Protein AF-0000000070389185 (afdb_homodimer)

Organism: Cryptococcus deneoformans (strain JEC21 / ATCC MYA-565) (NCBI:txid214684)

Radius of gyration: 22.34 Å; Cα contacts (8 Å, |Δi|>4): 1030; chains: 2; bounding box: 53×60×52 Å

InterPro domains:
  IPR029032 AhpD-like [G3DSA:1.20.1290.10] (29-245)
  IPR029032 AhpD-like [SSF69118] (56-239)
  IPR052999 Peroxisomal Targeting Signal 1 Protein [PTHR28180] (16-272)

Foldseek 3Di:
DDCPDPVNVVVVVPDDDDPVRVCVVVPVVVVPAAFEFDDLVLLLVLLVVLCVLDPVFFDLLQSLLLLLLLCLLSLHQVSNLSSCVNSPQDLQSLQSSLLSLQLSCLQRNDPSSCSNNVSNLVSHDPVSNVPHDPDDDQDDDPVCQVVLLVQLLVLLCLQQPPCSVVVLVVLCVVPVCRSVCCRRVRSRRRLRDDPPDDPPDCAQQSSLLSQLLSDLQLDPNVVSNVSSLSRLLSLLVDPPSLVSTGCSNVCSDPSNSVSSNVSSQSSSCNRVVNDNSRDDDDDD/DDCPDPVNVVVVVPDDDDPVRVCVVVPVVVVNAAFEFDDLVLLLVLLVVLCVLDPVFFFLLQSLLLLLLLCLLSLHQVSNLSSCVNSPQDLQSLQSSLLSLQLSCLQRNDPSSCSNNVSNLVSHDPVSNVPHDPDDDQDDDPVCQVVLLVQLLVLLCLQQPPCSVVVLVVLCVVPVCRSVCCRRVRSRRRLRDDPPDDPPDCAQQSSLLSQLLSDLQQDPNVVSNVSSLSRLLSLLVDPPSLVSTGCSNVCSDPSNSVSSNVSSQSSSCNRVVQDRSHDDDRDD

Secondary structure (DSSP, 8-state):
--TTSHHHHHHHHT----HHHHHHHT-GGG--S-PPP--HHHHHHHHHHHHHTS-TT--HHHHHHHHHHHHHHHT-HHHHHHHHHHHT--HHHHHHHHHHHHHTHHHH-HHHHHHHHHHHHHHS-HHHHHHS---------TTTHHHHHHHHHHHHHHHHTTSHHHHHHHHHHH-TTHHHHIIIIIIIIIISPPTTPPSS--HHHHHHHHHHHHHHHH-S-HHHHHHHHHHHHHHTTSTTSGGGSTTHHHHTSHHHHHHHHHHHHHHHHHHHTT--SSSS----/--TTSHHHHHHHHT----HHHHHHHT-GGG--S-PPP--HHHHHHHHHHHHHTS-TT--HHHHHHHHHHHHHHHT-HHHHHHHHHHHT--HHHHHHHHHHHHHTHHHH-HHHHHHHHHHHHHHS-HHHHHHS---------TTTHHHHHHHHHHHHHHHHTTSHHHHHHHHHHH-TTHHHHIIIIIIIIIISPPTTPPSS--HHHHHHHHHHHHHHHH-S-HHHHHHHHHHHHHHTTSTTGGGGSTTHHHHTSHHHHHHHHHHHHHHHHHHHTT--SSS-----

Sequence (568 aa):
MYPSSQAYKVAAASVKLSPSLKSVLNLSSALPSGIPAPSPAITSKLFDTIRSKAPSNLSRHAWLTLGTAALLTVNSPDAICQLWDYAGRSKENAEVMREVGLKCISFNGIPRTINGLGALRAHLPDDVKHALTTQAYRQPDASNIAEITSRSRSLWDAIYTPHHEKLLAKLAASHPDLPVHILNSHYGALLADPPSLPSPRIGRILTSIIAITCLRAQRGVGPQLTSHVFGLKKAGLEEGVPDELEGGEWLCSDEGATWVLESTDKVSEAVTGGKVTFAGPPGQMYPSSQAYKVAAASVKLSPSLKSVLNLSSALPSGIPAPSPAITSKLFDTIRSKAPSNLSRHAWLTLGTAALLTVNSPDAICQLWDYAGRSKENAEVMREVGLKCISFNGIPRTINGLGALRAHLPDDVKHALTTQAYRQPDASNIAEITSRSRSLWDAIYTPHHEKLLAKLAASHPDLPVHILNSHYGALLADPPSLPSPRIGRILTSIIAITCLRAQRGVGPQLTSHVFGLKKAGLEEGVPDELEGGEWLCSDEGATWVLESTDKVSEAVTGGKVTFAGPPGQ

pLDDT: mean 94.32, std 10.7, range [22.82, 98.87]

Structure (mmCIF, N/CA/C/O backbone):
data_AF-0000000070389185-model_v1
#
loop_
_entity.id
_entity.type
_entity.pdbx_description
1 polymer 'Dol-P-Man:Man(5)GlcNAc(2)-PP-Dol alpha-1,3-mannosyltransferase'
#
loop_
_atom_site.group_PDB
_atom_site.id
_atom_site.type_symbol
_atom_site.label_atom_id
_atom_site.label_alt_id
_atom_site.label_comp_id
_atom_site.label_asym_id
_atom_site.label_entity_id
_atom_site.label_seq_id
_atom_site.pdbx_PDB_ins_code
_atom_site.Cartn_x
_atom_site.Cartn_y
_atom_site.Cartn_z
_atom_site.occupancy
_atom_site.B_iso_or_equiv
_atom_site.auth_seq_id
_atom_site.auth_comp_id
_atom_site.auth_asym_id
_atom_site.auth_atom_id
_atom_site.pdbx_PDB_model_num
ATOM 1 N N . MET A 1 1 ? 19.602 -25.115 -0.598 1 83.31 1 MET A N 1
ATOM 2 C CA . MET A 1 1 ? 20.516 -24.367 0.261 1 83.31 1 MET A CA 1
ATOM 3 C C . MET A 1 1 ? 19.749 -23.41 1.167 1 83.31 1 MET A C 1
ATOM 5 O O . MET A 1 1 ? 18.761 -22.807 0.745 1 83.31 1 MET A O 1
ATOM 9 N N . TYR A 1 2 ? 20.215 -23.316 2.392 1 87.07 2 TYR A N 1
ATOM 10 C CA . TYR A 1 2 ? 19.578 -22.431 3.361 1 87.07 2 TYR A CA 1
ATOM 11 C C . TYR A 1 2 ? 20.071 -20.998 3.198 1 87.07 2 TYR A C 1
ATOM 13 O O . TYR A 1 2 ? 21.269 -20.763 3.023 1 87.07 2 TYR A O 1
ATOM 21 N N . PRO A 1 3 ? 19.188 -19.998 3.333 1 90.28 3 PRO A N 1
ATOM 22 C CA . PRO A 1 3 ? 19.558 -18.604 3.075 1 90.28 3 PRO A CA 1
ATOM 23 C C . PRO A 1 3 ? 20.639 -18.095 4.025 1 90.28 3 PRO A C 1
ATOM 25 O O . PRO A 1 3 ? 21.328 -17.119 3.716 1 90.28 3 PRO A O 1
ATOM 28 N N . SER A 1 4 ? 20.836 -18.802 5.113 1 87.97 4 SER A N 1
ATOM 29 C CA . SER A 1 4 ? 21.82 -18.362 6.096 1 87.97 4 SER A CA 1
ATOM 30 C C . SER A 1 4 ? 23.169 -19.035 5.866 1 87.97 4 SER A C 1
ATOM 32 O O . SER A 1 4 ? 24.18 -18.623 6.439 1 87.97 4 SER A O 1
ATOM 34 N N . SER A 1 5 ? 23.221 -19.982 4.977 1 92.49 5 SER A N 1
ATOM 35 C CA . SER A 1 5 ? 24.45 -20.741 4.772 1 92.49 5 SER A CA 1
ATOM 36 C C . SER A 1 5 ? 25.437 -19.97 3.901 1 92.49 5 SER A C 1
ATOM 38 O O . SER A 1 5 ? 25.033 -19.175 3.05 1 92.49 5 SER A O 1
ATOM 40 N N . GLN A 1 6 ? 26.701 -20.156 4.142 1 92.9 6 GLN A N 1
ATOM 41 C CA . GLN A 1 6 ? 27.744 -19.529 3.337 1 92.9 6 GLN A CA 1
ATOM 42 C C . GLN A 1 6 ? 27.625 -19.936 1.871 1 92.9 6 GLN A C 1
ATOM 44 O O . GLN A 1 6 ? 27.867 -19.125 0.975 1 92.9 6 GLN A O 1
ATOM 49 N N . ALA A 1 7 ? 27.257 -21.183 1.654 1 94.32 7 ALA A N 1
ATOM 50 C CA . ALA A 1 7 ? 27.096 -21.677 0.289 1 94.32 7 ALA A CA 1
ATOM 51 C C . ALA A 1 7 ? 26.018 -20.893 -0.455 1 94.32 7 ALA A C 1
ATOM 53 O O . ALA A 1 7 ? 26.191 -20.546 -1.626 1 94.32 7 ALA A O 1
ATOM 54 N N . TYR A 1 8 ? 24.946 -20.642 0.223 1 94.98 8 TYR A N 1
ATOM 55 C CA . TYR A 1 8 ? 23.889 -19.854 -0.4 1 94.98 8 TYR A CA 1
ATOM 56 C C . TYR A 1 8 ? 24.368 -18.439 -0.7 1 94.98 8 TYR A C 1
ATOM 58 O O . TYR A 1 8 ? 24.097 -17.9 -1.775 1 94.98 8 TYR A O 1
ATOM 66 N N . LYS A 1 9 ? 25.024 -17.846 0.272 1 94.44 9 LYS A N 1
ATOM 67 C CA . LYS A 1 9 ? 25.491 -16.472 0.112 1 94.44 9 LYS A CA 1
ATOM 68 C C . LYS A 1 9 ? 26.398 -16.338 -1.107 1 94.44 9 LYS A C 1
ATOM 70 O O . LYS A 1 9 ? 26.28 -15.379 -1.873 1 94.44 9 LYS A O 1
ATOM 75 N N . VAL A 1 10 ? 27.2 -17.241 -1.267 1 95.88 10 VAL A N 1
ATOM 76 C CA . VAL A 1 10 ? 28.123 -17.225 -2.397 1 95.88 10 VAL A CA 1
ATOM 77 C C . VAL A 1 10 ? 27.349 -17.415 -3.7 1 95.88 10 VAL A C 1
ATOM 79 O O . VAL A 1 10 ? 27.574 -16.692 -4.674 1 95.88 10 VAL A O 1
ATOM 82 N N . ALA A 1 11 ? 26.474 -18.366 -3.717 1 96.5 11 ALA A N 1
ATOM 83 C CA . ALA A 1 11 ? 25.686 -18.633 -4.917 1 96.5 11 ALA A CA 1
ATOM 84 C C . ALA A 1 11 ? 24.796 -17.443 -5.264 1 96.5 11 ALA A C 1
ATOM 86 O O . ALA A 1 11 ? 24.684 -17.063 -6.433 1 96.5 11 ALA A O 1
ATOM 87 N N . ALA A 1 12 ? 24.161 -16.889 -4.228 1 96 12 ALA A N 1
ATOM 88 C CA . ALA A 1 12 ? 23.264 -15.752 -4.417 1 96 12 ALA A CA 1
ATOM 89 C C . ALA A 1 12 ? 24.013 -14.55 -4.985 1 96 12 ALA A C 1
ATOM 91 O O . ALA A 1 12 ? 23.478 -13.813 -5.816 1 96 12 ALA A O 1
ATOM 92 N N . ALA A 1 13 ? 25.221 -14.336 -4.559 1 95.16 13 ALA A N 1
ATOM 93 C CA . ALA A 1 13 ? 26.031 -13.21 -5.017 1 95.16 13 ALA A CA 1
ATOM 94 C C . ALA A 1 13 ? 26.409 -13.369 -6.487 1 95.16 13 ALA A C 1
ATOM 96 O O . ALA A 1 13 ? 26.751 -12.391 -7.156 1 95.16 13 ALA A O 1
ATOM 97 N N . SER A 1 14 ? 26.284 -14.542 -7.041 1 96.09 14 SER A N 1
ATOM 98 C CA . SER A 1 14 ? 26.721 -14.822 -8.405 1 96.09 14 SER A CA 1
ATOM 99 C C . SER A 1 14 ? 25.551 -14.768 -9.382 1 96.09 14 SER A C 1
ATOM 101 O O . SER A 1 14 ? 25.742 -14.889 -10.594 1 96.09 14 SER A O 1
ATOM 103 N N . VAL A 1 15 ? 24.367 -14.593 -8.845 1 96.68 15 VAL A N 1
ATOM 104 C CA . VAL A 1 15 ? 23.192 -14.52 -9.707 1 96.68 15 VAL A CA 1
ATOM 105 C C . VAL A 1 15 ? 23.274 -13.276 -10.589 1 96.68 15 VAL A C 1
ATOM 107 O O . VAL A 1 15 ? 23.523 -12.174 -10.097 1 96.68 15 VAL A O 1
ATOM 110 N N . LYS A 1 16 ? 23.024 -13.47 -11.895 1 96.28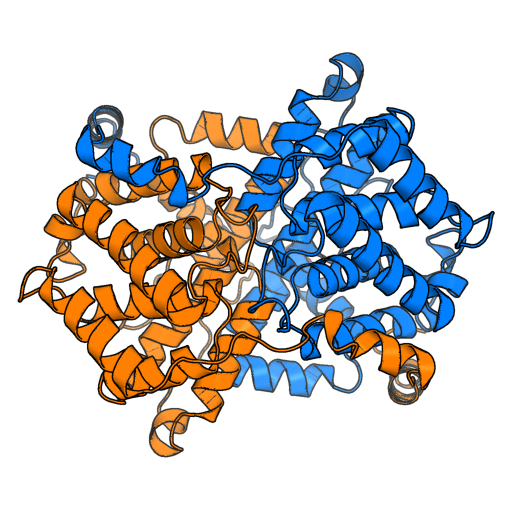 16 LYS A N 1
ATOM 111 C CA . LYS A 1 16 ? 23.028 -12.386 -12.873 1 96.28 16 LYS A CA 1
ATOM 112 C C . LYS A 1 16 ? 21.751 -12.394 -13.708 1 96.28 16 LYS A C 1
ATOM 114 O O . LYS A 1 16 ? 21.09 -13.428 -13.831 1 96.28 16 LYS A O 1
ATOM 119 N N . LEU A 1 17 ? 21.357 -11.256 -14.19 1 97.45 17 LEU A N 1
ATOM 120 C CA . LEU A 1 17 ? 20.268 -11.123 -15.151 1 97.45 17 LEU A CA 1
ATOM 121 C C . LEU A 1 17 ? 20.804 -11.088 -16.579 1 97.45 17 LEU A C 1
ATOM 123 O O . LEU A 1 17 ? 21.789 -10.401 -16.86 1 97.45 17 LEU A O 1
ATOM 127 N N . SER A 1 18 ? 20.23 -11.789 -17.504 1 97.52 18 SER A N 1
ATOM 128 C CA . SER A 1 18 ? 20.632 -11.761 -18.907 1 97.52 18 SER A CA 1
ATOM 129 C C . SER A 1 18 ? 20.411 -10.381 -19.518 1 97.52 18 SER A C 1
ATOM 131 O O . SER A 1 18 ? 19.597 -9.6 -19.021 1 97.52 18 SER A O 1
ATOM 133 N N . PRO A 1 19 ? 21.094 -10.09 -20.573 1 96.93 19 PRO A N 1
ATOM 134 C CA . PRO A 1 19 ? 20.88 -8.812 -21.256 1 96.93 19 PRO A CA 1
ATOM 135 C C . PRO A 1 19 ? 19.438 -8.629 -21.726 1 96.93 19 PRO A C 1
ATOM 137 O O . PRO A 1 19 ? 18.893 -7.525 -21.64 1 96.93 19 PRO A O 1
ATOM 140 N N . SER A 1 20 ? 18.847 -9.666 -22.161 1 96.96 20 SER A N 1
ATOM 141 C CA . SER A 1 20 ? 17.466 -9.596 -22.626 1 96.96 20 SER A CA 1
ATOM 142 C C . SER A 1 20 ? 16.514 -9.258 -21.484 1 96.96 20 SER A C 1
ATOM 144 O O . SER A 1 20 ? 15.605 -8.441 -21.649 1 96.96 20 SER A O 1
ATOM 146 N N . LEU A 1 21 ? 16.722 -9.912 -20.361 1 97.62 21 LEU A N 1
ATOM 147 C CA . LEU A 1 21 ? 15.873 -9.641 -19.206 1 97.62 21 LEU A CA 1
ATOM 148 C C . LEU A 1 21 ? 16.07 -8.213 -18.709 1 97.62 21 LEU A C 1
ATOM 150 O O . LEU A 1 21 ? 15.101 -7.528 -18.375 1 97.62 21 LEU A O 1
ATOM 154 N N . LYS A 1 22 ? 17.284 -7.73 -18.691 1 96.74 22 LYS A N 1
ATOM 155 C CA . LYS A 1 22 ? 17.569 -6.352 -18.302 1 96.74 22 LYS A CA 1
ATOM 156 C C . LYS A 1 22 ? 16.869 -5.363 -19.23 1 96.74 22 LYS A C 1
ATOM 158 O O . LYS A 1 22 ? 16.377 -4.325 -18.781 1 96.74 22 LYS A O 1
ATOM 163 N N . SER A 1 23 ? 16.84 -5.732 -20.476 1 96.14 23 SER A N 1
ATOM 164 C CA . SER A 1 23 ? 16.174 -4.873 -21.449 1 96.14 23 SER A CA 1
ATOM 165 C C . SER A 1 23 ? 14.678 -4.776 -21.17 1 96.14 23 SER A C 1
ATOM 167 O O . SER A 1 23 ? 14.095 -3.693 -21.251 1 96.14 23 SER A O 1
ATOM 169 N N . VAL A 1 24 ? 14.09 -5.887 -20.8 1 96.1 24 VAL A N 1
ATOM 170 C CA . VAL A 1 24 ? 12.66 -5.912 -20.509 1 96.1 24 VAL A CA 1
ATOM 171 C C . VAL A 1 24 ? 12.38 -5.137 -19.224 1 96.1 24 VAL A C 1
ATOM 173 O O . VAL A 1 24 ? 11.372 -4.432 -19.123 1 96.1 24 VAL A O 1
ATOM 176 N N . LEU A 1 25 ? 13.266 -5.224 -18.291 1 94.9 25 LEU A N 1
ATOM 177 C CA . LEU A 1 25 ? 13.132 -4.55 -17.004 1 94.9 25 LEU A CA 1
ATOM 178 C C . LEU A 1 25 ? 13.161 -3.035 -17.178 1 94.9 25 LEU A C 1
ATOM 180 O O . LEU A 1 25 ? 12.443 -2.313 -16.483 1 94.9 25 LEU A O 1
ATOM 184 N N . ASN A 1 26 ? 13.898 -2.623 -18.192 1 90.26 26 ASN A N 1
ATOM 185 C CA . ASN A 1 26 ? 14.162 -1.194 -18.323 1 90.26 26 ASN A CA 1
ATOM 186 C C . ASN A 1 26 ? 13.469 -0.605 -19.548 1 90.26 26 ASN A C 1
ATOM 188 O O . ASN A 1 26 ? 13.902 0.419 -20.079 1 90.26 26 ASN A O 1
ATOM 192 N N . LEU A 1 27 ? 12.491 -1.31 -20.044 1 90.35 27 LEU A N 1
ATOM 193 C CA . LEU A 1 27 ? 11.73 -0.782 -21.171 1 90.35 27 LEU A CA 1
ATOM 194 C C . LEU A 1 27 ? 11.191 0.61 -20.86 1 90.35 27 LEU A C 1
ATOM 196 O O . LEU A 1 27 ? 10.615 0.833 -19.793 1 90.35 27 LEU A O 1
ATOM 200 N N . SER A 1 28 ? 11.362 1.483 -21.767 1 84.32 28 SER A N 1
ATOM 201 C CA . SER A 1 28 ? 10.888 2.85 -21.576 1 84.32 28 SER A CA 1
ATOM 202 C C . SER A 1 28 ? 9.371 2.893 -21.428 1 84.32 28 SER A C 1
ATOM 204 O O . SER A 1 28 ? 8.839 3.698 -20.659 1 84.32 28 SER A O 1
ATOM 206 N N . SER A 1 29 ? 8.702 2.003 -22.075 1 83.88 29 SER A N 1
ATOM 207 C CA . SER A 1 29 ? 7.244 1.976 -22.042 1 83.88 29 SER A CA 1
ATOM 208 C C . SER A 1 29 ? 6.731 1.49 -20.69 1 83.88 29 SER A C 1
ATOM 210 O O . SER A 1 29 ? 5.554 1.667 -20.367 1 83.88 29 SER A O 1
ATOM 212 N N . ALA A 1 30 ? 7.672 0.911 -19.93 1 84.09 30 ALA A N 1
ATOM 213 C CA . ALA A 1 30 ? 7.284 0.414 -18.613 1 84.09 30 ALA A CA 1
ATOM 214 C C . ALA A 1 30 ? 7.38 1.515 -17.561 1 84.09 30 ALA A C 1
ATOM 216 O O . ALA A 1 30 ? 6.994 1.316 -16.407 1 84.09 30 ALA A O 1
ATOM 217 N N . LEU A 1 31 ? 7.982 2.662 -17.959 1 84.71 31 LEU A N 1
ATOM 218 C CA . LEU A 1 31 ? 8.06 3.839 -17.101 1 84.71 31 LEU A CA 1
ATOM 219 C C . LEU A 1 31 ? 8.621 3.476 -15.73 1 84.71 31 LEU A C 1
ATOM 221 O O . LEU A 1 31 ? 7.929 3.602 -14.718 1 84.71 31 LEU A O 1
ATOM 225 N N . PRO A 1 32 ? 9.872 3.156 -15.663 1 87.97 32 PRO A N 1
ATOM 226 C CA . PRO A 1 32 ? 10.466 2.636 -14.43 1 87.97 32 PRO A CA 1
ATOM 227 C C . PRO A 1 32 ? 10.736 3.729 -13.398 1 87.97 32 PRO A C 1
ATOM 229 O O . PRO A 1 32 ? 10.993 3.43 -12.229 1 87.97 32 PRO A O 1
ATOM 232 N N . SER A 1 33 ? 10.634 5.002 -13.776 1 89.83 33 SER A N 1
ATOM 233 C CA . SER A 1 33 ? 10.994 6.093 -12.877 1 89.83 33 SER A CA 1
ATOM 234 C C . SER A 1 33 ? 9.755 6.835 -12.385 1 89.83 33 SER A C 1
ATOM 236 O O . SER A 1 33 ? 8.706 6.8 -13.031 1 89.83 33 SER A O 1
ATOM 238 N N . GLY A 1 34 ? 9.867 7.439 -11.252 1 89.86 34 GLY A N 1
ATOM 239 C CA . GLY A 1 34 ? 8.793 8.282 -10.752 1 89.86 34 GLY A CA 1
ATOM 240 C C . GLY A 1 34 ? 8.492 9.464 -11.655 1 89.86 34 GLY A C 1
ATOM 241 O O . GLY A 1 34 ? 9.213 9.71 -12.624 1 89.86 34 GLY A O 1
ATOM 242 N N . ILE A 1 35 ? 7.506 10.19 -11.304 1 91.76 35 ILE A N 1
ATOM 243 C CA . ILE A 1 35 ? 7.07 11.343 -12.085 1 91.76 35 ILE A CA 1
ATOM 244 C C . ILE A 1 35 ? 7.974 12.538 -11.789 1 91.76 35 ILE A C 1
ATOM 246 O O . ILE A 1 35 ? 8.2 12.881 -10.626 1 91.76 35 ILE A O 1
ATOM 250 N N . PRO A 1 36 ? 8.468 13.118 -12.787 1 92.17 36 PRO A N 1
ATOM 251 C CA . PRO A 1 36 ? 9.305 14.297 -12.557 1 92.17 36 PRO A CA 1
ATOM 252 C C . PRO A 1 36 ? 8.542 15.441 -11.892 1 92.17 36 PRO A C 1
ATOM 254 O O . PRO A 1 36 ? 7.33 15.57 -12.078 1 92.17 36 PRO A O 1
ATOM 257 N N . ALA A 1 37 ? 9.238 16.241 -11.198 1 94.8 37 ALA A N 1
ATOM 258 C CA . ALA A 1 37 ? 8.646 17.408 -10.55 1 94.8 37 ALA A CA 1
ATOM 259 C C . ALA A 1 37 ? 8.439 18.544 -11.548 1 94.8 37 ALA A C 1
ATOM 261 O O . ALA A 1 37 ? 9.208 18.69 -12.501 1 94.8 37 ALA A O 1
ATOM 262 N N . PRO A 1 38 ? 7.378 19.305 -11.319 1 95.36 38 PRO A N 1
ATOM 263 C CA . PRO A 1 38 ? 7.369 20.584 -12.034 1 95.36 38 PRO A CA 1
ATOM 264 C C . PRO A 1 38 ? 8.518 21.5 -11.618 1 95.36 38 PRO A C 1
ATOM 266 O O . PRO A 1 38 ? 9.334 21.127 -10.771 1 95.36 38 PRO A O 1
ATOM 269 N N . SER A 1 39 ? 8.606 22.665 -12.277 1 97.01 39 SER A N 1
ATOM 270 C CA . SER A 1 39 ? 9.65 23.602 -11.876 1 97.01 39 SER A CA 1
ATOM 271 C C . SER A 1 39 ? 9.451 24.071 -10.439 1 97.01 39 SER A C 1
ATOM 273 O O . SER A 1 39 ? 8.324 24.097 -9.94 1 97.01 39 SER A O 1
ATOM 275 N N . PRO A 1 40 ? 10.508 24.451 -9.762 1 97.5 40 PRO A N 1
ATOM 276 C CA . PRO A 1 40 ? 10.384 24.934 -8.385 1 97.5 40 PRO A CA 1
ATOM 277 C C . PRO A 1 40 ? 9.432 26.121 -8.259 1 97.5 40 PRO A C 1
ATOM 279 O O . PRO A 1 40 ? 8.731 26.251 -7.252 1 97.5 40 PRO A O 1
ATOM 282 N N . ALA A 1 41 ? 9.356 26.953 -9.282 1 97.96 41 ALA A N 1
ATOM 283 C CA . ALA A 1 41 ? 8.453 28.101 -9.27 1 97.96 41 ALA A CA 1
ATOM 284 C C . ALA A 1 41 ? 6.995 27.651 -9.237 1 97.96 41 ALA A C 1
ATOM 286 O O . ALA A 1 41 ? 6.173 28.241 -8.532 1 97.96 41 ALA A O 1
ATOM 287 N N . ILE A 1 42 ? 6.727 26.637 -9.968 1 97.46 42 ILE A N 1
ATOM 288 C CA . ILE A 1 42 ? 5.372 26.097 -10.016 1 97.46 42 ILE A CA 1
ATOM 289 C C . ILE A 1 42 ? 5.021 25.465 -8.67 1 97.46 42 ILE A C 1
ATOM 291 O O . ILE A 1 42 ? 3.922 25.668 -8.15 1 97.46 42 ILE A O 1
ATOM 295 N N . THR A 1 43 ? 5.977 24.721 -8.101 1 97.61 43 THR A N 1
ATOM 296 C CA . THR A 1 43 ? 5.761 24.097 -6.801 1 97.61 43 THR A CA 1
ATOM 297 C C . THR A 1 43 ? 5.517 25.153 -5.727 1 97.61 43 THR A C 1
ATOM 299 O O . THR A 1 43 ? 4.606 25.014 -4.908 1 97.61 43 THR A O 1
ATOM 302 N N . SER A 1 44 ? 6.273 26.216 -5.722 1 98.17 44 SER A N 1
ATOM 303 C CA . SER A 1 44 ? 6.116 27.281 -4.736 1 98.17 44 SER A CA 1
ATOM 304 C C . SER A 1 44 ? 4.756 27.958 -4.866 1 98.17 44 SER A C 1
ATOM 306 O O . SER A 1 44 ? 4.073 28.187 -3.866 1 98.17 44 SER A O 1
ATOM 308 N N . LYS A 1 45 ? 4.382 28.264 -6.104 1 98.39 45 LYS A N 1
ATOM 309 C CA . LYS A 1 45 ? 3.087 28.895 -6.341 1 98.39 45 LYS A CA 1
ATOM 310 C C . LYS A 1 45 ? 1.943 27.985 -5.903 1 98.39 45 LYS A C 1
ATOM 312 O O . LYS A 1 45 ? 0.94 28.456 -5.362 1 98.39 45 LYS A O 1
ATOM 317 N N . LEU A 1 46 ? 2.075 26.74 -6.195 1 98.38 46 LEU A N 1
ATOM 318 C CA . LEU A 1 46 ? 1.091 25.738 -5.802 1 98.38 46 LEU A CA 1
ATOM 319 C C . LEU A 1 46 ? 0.854 25.769 -4.296 1 98.38 46 LEU A C 1
ATOM 321 O O . LEU A 1 46 ? -0.287 25.894 -3.845 1 98.38 46 LEU A O 1
ATOM 325 N N . PHE A 1 47 ? 1.893 25.728 -3.495 1 98.37 47 PHE A N 1
ATOM 326 C CA . PHE A 1 47 ? 1.73 25.624 -2.05 1 98.37 47 PHE A CA 1
ATOM 327 C C . PHE A 1 47 ? 1.394 26.981 -1.444 1 98.37 47 PHE A C 1
ATOM 329 O O . PHE A 1 47 ? 0.722 27.058 -0.414 1 98.37 47 PHE A O 1
ATOM 336 N N . ASP A 1 48 ? 1.781 28.103 -2.148 1 98.5 48 ASP A N 1
ATOM 337 C CA . ASP A 1 48 ? 1.25 29.407 -1.762 1 98.5 48 ASP A CA 1
ATOM 338 C C . ASP A 1 48 ? -0.272 29.437 -1.88 1 98.5 48 ASP A C 1
ATOM 340 O O . ASP A 1 48 ? -0.959 29.937 -0.987 1 98.5 48 ASP A O 1
ATOM 344 N N . THR A 1 49 ? -0.702 28.891 -2.945 1 98.47 49 THR A N 1
ATOM 345 C CA . THR A 1 49 ? -2.139 28.867 -3.196 1 98.47 49 THR A CA 1
ATOM 346 C C . THR A 1 49 ? -2.852 27.992 -2.169 1 98.47 49 THR A C 1
ATOM 348 O O . THR A 1 49 ? -3.888 28.383 -1.626 1 98.47 49 THR A O 1
ATOM 351 N N . ILE A 1 50 ? -2.322 26.884 -1.874 1 98.51 50 ILE A N 1
ATOM 352 C CA . ILE A 1 50 ? -2.911 25.958 -0.913 1 98.51 50 ILE A CA 1
ATOM 353 C C . ILE A 1 50 ? -2.968 26.614 0.465 1 98.51 50 ILE A C 1
ATOM 355 O O . ILE A 1 50 ? -4.004 26.577 1.135 1 98.51 50 ILE A O 1
ATOM 359 N N . ARG A 1 51 ? -1.957 27.266 0.859 1 97.94 51 ARG A N 1
ATOM 360 C CA . ARG A 1 51 ? -1.886 27.91 2.167 1 97.94 51 ARG A CA 1
ATOM 361 C C . ARG A 1 51 ? -2.828 29.107 2.24 1 97.94 51 ARG A C 1
ATOM 363 O O . ARG A 1 51 ? -3.445 29.355 3.278 1 97.94 51 ARG A O 1
ATOM 370 N N . SER A 1 52 ? -2.971 29.784 1.121 1 98.06 52 SER A N 1
ATOM 371 C CA . SER A 1 52 ? -3.784 30.996 1.114 1 98.06 52 SER A CA 1
ATOM 372 C C . SER A 1 52 ? -5.268 30.667 1.234 1 98.06 52 SER A C 1
ATOM 374 O O . SER A 1 52 ? -6.069 31.519 1.624 1 98.06 52 SER A O 1
ATOM 376 N N . LYS A 1 53 ? -5.645 29.436 0.946 1 97.81 53 LYS A N 1
ATOM 377 C CA . LYS A 1 53 ? -7.048 29.033 0.968 1 97.81 53 LYS A CA 1
ATOM 378 C C . LYS A 1 53 ? -7.427 28.43 2.318 1 97.81 53 LYS A C 1
ATOM 380 O O . LYS A 1 53 ? -8.559 27.981 2.508 1 97.81 53 LYS A O 1
ATOM 385 N N . ALA A 1 54 ? -6.458 28.391 3.22 1 97.84 54 ALA A N 1
ATOM 386 C CA . ALA A 1 54 ? -6.683 27.934 4.589 1 97.84 54 ALA A CA 1
ATOM 387 C C . ALA A 1 54 ? -6.664 29.105 5.568 1 97.84 54 ALA A C 1
ATOM 389 O O . ALA A 1 54 ? -6.211 30.2 5.227 1 97.84 54 ALA A O 1
ATOM 390 N N . PRO A 1 55 ? -7.239 28.888 6.786 1 97.55 55 PRO A N 1
ATOM 391 C CA . PRO A 1 55 ? -7.101 29.941 7.794 1 97.55 55 PRO A CA 1
ATOM 392 C C . PRO A 1 55 ? -5.646 30.328 8.049 1 97.55 55 PRO A C 1
ATOM 394 O O . PRO A 1 55 ? -4.764 29.465 8.041 1 97.55 55 PRO A O 1
ATOM 397 N N . SER A 1 56 ? -5.398 31.605 8.305 1 95.78 56 SER A N 1
ATOM 398 C CA . SER A 1 56 ? -4.046 32.138 8.435 1 95.78 56 SER A CA 1
ATOM 399 C C . SER A 1 56 ? -3.312 31.502 9.611 1 95.78 56 SER A C 1
ATOM 401 O O . SER A 1 56 ? -2.08 31.455 9.628 1 95.78 56 SER A O 1
ATOM 403 N N . ASN A 1 57 ? -4.046 31.022 10.521 1 95.06 57 ASN A N 1
ATOM 404 C CA . ASN A 1 57 ? -3.412 30.482 11.719 1 95.06 57 ASN A CA 1
ATOM 405 C C . ASN A 1 57 ? -3.289 28.962 11.65 1 95.06 57 ASN A C 1
ATOM 407 O O . ASN A 1 57 ? -2.937 28.318 12.641 1 95.06 57 ASN A O 1
ATOM 411 N N . LEU A 1 58 ? -3.631 28.386 10.525 1 97.24 58 LEU A N 1
ATOM 412 C CA . LEU A 1 58 ? -3.512 26.936 10.405 1 97.24 58 LEU A CA 1
ATOM 413 C C . LEU A 1 58 ? -2.061 26.495 10.558 1 97.24 58 LEU A C 1
ATOM 415 O O . LEU A 1 58 ? -1.158 27.102 9.978 1 97.24 58 LEU A O 1
ATOM 419 N N . SER A 1 59 ? -1.919 25.492 11.337 1 96.04 59 SER A N 1
ATOM 420 C CA . SER A 1 59 ? -0.591 24.931 11.563 1 96.04 59 SER A CA 1
ATOM 421 C C . SER A 1 59 ? 0.102 24.602 10.245 1 96.04 59 SER A C 1
ATOM 423 O O . SER A 1 59 ? -0.517 24.049 9.334 1 96.04 59 SER A O 1
ATOM 425 N N . ARG A 1 60 ? 1.358 24.816 10.142 1 95.49 60 ARG A N 1
ATOM 426 C CA . ARG A 1 60 ? 2.17 24.475 8.978 1 95.49 60 ARG A CA 1
ATOM 427 C C . ARG A 1 60 ? 2.185 22.969 8.743 1 95.49 60 ARG A C 1
ATOM 429 O O . ARG A 1 60 ? 2.272 22.514 7.6 1 95.49 60 ARG A O 1
ATOM 436 N N . HIS A 1 61 ? 2.039 22.214 9.801 1 97.07 61 HIS A N 1
ATOM 437 C CA . HIS A 1 61 ? 2.086 20.761 9.68 1 97.07 61 HIS A CA 1
ATOM 438 C C . HIS A 1 61 ? 0.912 20.239 8.859 1 97.07 61 HIS A C 1
ATOM 440 O O . HIS A 1 61 ? 0.995 19.161 8.265 1 97.07 61 HIS A O 1
ATOM 446 N N . ALA A 1 62 ? -0.162 20.996 8.81 1 97.91 62 ALA A N 1
ATOM 447 C CA . ALA A 1 62 ? -1.333 20.552 8.059 1 97.91 62 ALA A CA 1
ATOM 448 C C . ALA A 1 62 ? -1.042 20.51 6.562 1 97.91 62 ALA A C 1
ATOM 450 O O . ALA A 1 62 ? -1.16 19.458 5.929 1 97.91 62 ALA A O 1
ATOM 451 N N . TRP A 1 63 ? -0.574 21.637 6.006 1 98.25 63 TRP A N 1
ATOM 452 C CA . TRP A 1 63 ? -0.35 21.651 4.564 1 98.25 63 TRP A CA 1
ATOM 453 C C . TRP A 1 63 ? 0.924 20.894 4.203 1 98.25 63 TRP A C 1
ATOM 455 O O . TRP A 1 63 ? 1.045 20.363 3.097 1 98.25 63 TRP A O 1
ATOM 465 N N . LEU A 1 64 ? 1.926 20.802 5.113 1 98.63 64 LEU A N 1
ATOM 466 C CA . LEU A 1 64 ? 3.125 20.003 4.882 1 98.63 64 LEU A CA 1
ATOM 467 C C . LEU A 1 64 ? 2.782 18.52 4.799 1 98.63 64 LEU A C 1
ATOM 469 O O . LEU A 1 64 ? 3.277 17.812 3.919 1 98.63 64 LEU A O 1
ATOM 473 N N . THR A 1 65 ? 1.891 18.08 5.709 1 98.77 65 THR A N 1
ATOM 474 C CA . THR A 1 65 ? 1.419 16.7 5.716 1 98.77 65 THR A CA 1
ATOM 475 C C . THR A 1 65 ? 0.645 16.387 4.439 1 98.77 65 THR A C 1
ATOM 477 O O . THR A 1 65 ? 0.911 15.381 3.776 1 98.77 65 THR A O 1
ATOM 480 N N . LEU A 1 66 ? -0.219 17.281 4.095 1 98.83 66 LEU A N 1
ATOM 481 C CA . LEU A 1 66 ? -1.025 17.108 2.891 1 98.83 66 LEU A CA 1
ATOM 482 C C . LEU A 1 66 ? -0.14 17.036 1.65 1 98.83 66 LEU A C 1
ATOM 484 O O . LEU A 1 66 ? -0.282 16.123 0.834 1 98.83 66 LEU A O 1
ATOM 488 N N . GLY A 1 67 ? 0.748 17.961 1.53 1 98.78 67 GLY A N 1
ATOM 489 C CA . GLY A 1 67 ? 1.638 17.986 0.381 1 98.78 67 GLY A CA 1
ATOM 490 C C . GLY A 1 67 ? 2.5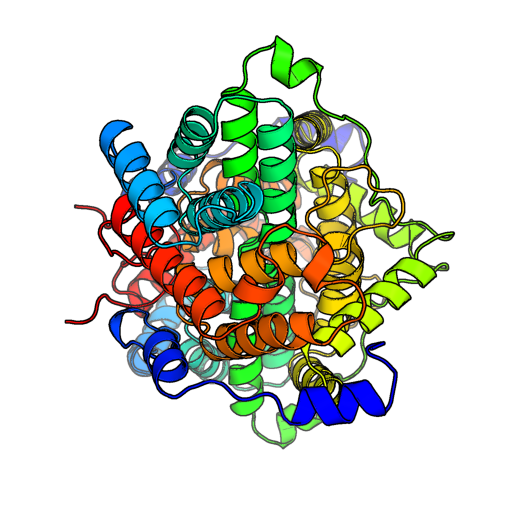15 16.753 0.278 1 98.78 67 GLY A C 1
ATOM 491 O O . GLY A 1 67 ? 2.656 16.173 -0.8 1 98.78 67 GLY A O 1
ATOM 492 N N . THR A 1 68 ? 3.106 16.315 1.396 1 98.84 68 THR A N 1
ATOM 493 C CA . THR A 1 68 ? 3.977 15.146 1.418 1 98.84 68 THR A CA 1
ATOM 494 C C . THR A 1 68 ? 3.211 13.892 1.006 1 98.84 68 THR A C 1
ATOM 496 O O . THR A 1 68 ? 3.662 13.138 0.141 1 98.84 68 THR A O 1
ATOM 499 N N . ALA A 1 69 ? 2.02 13.694 1.587 1 98.67 69 ALA A N 1
ATOM 500 C CA . ALA A 1 69 ? 1.209 12.514 1.3 1 98.67 69 ALA A CA 1
ATOM 501 C C . ALA A 1 69 ? 0.783 12.484 -0.165 1 98.67 69 ALA A C 1
ATOM 503 O O . ALA A 1 69 ? 0.82 11.432 -0.807 1 98.67 69 ALA A O 1
ATOM 504 N N . ALA A 1 70 ? 0.414 13.614 -0.677 1 97.55 70 ALA A N 1
ATOM 505 C CA . ALA A 1 70 ? -0.012 13.687 -2.072 1 97.55 70 ALA A CA 1
ATOM 506 C C . ALA A 1 70 ? 1.141 13.357 -3.015 1 97.55 70 ALA A C 1
ATOM 508 O O . ALA A 1 70 ? 0.979 12.572 -3.953 1 97.55 70 ALA A O 1
ATOM 509 N N . LEU A 1 71 ? 2.288 13.922 -2.764 1 97.53 71 LEU A N 1
ATOM 510 C CA . LEU A 1 71 ? 3.436 13.769 -3.652 1 97.53 71 LEU A CA 1
ATOM 511 C C . LEU A 1 71 ? 3.985 12.348 -3.591 1 97.53 71 LEU A C 1
ATOM 513 O O . LEU A 1 71 ? 4.471 11.822 -4.594 1 97.53 71 LEU A O 1
ATOM 517 N N . LEU A 1 72 ? 3.927 11.756 -2.396 1 97.01 72 LEU A N 1
ATOM 518 C CA . LEU A 1 72 ? 4.276 10.343 -2.292 1 97.01 72 LEU A CA 1
ATOM 519 C C . LEU A 1 72 ? 3.306 9.483 -3.096 1 97.01 72 LEU A C 1
ATOM 521 O O . LEU A 1 72 ? 3.721 8.537 -3.769 1 97.01 72 LEU A O 1
ATOM 525 N N . THR A 1 73 ? 2.052 9.805 -3.044 1 96.06 73 THR A N 1
ATOM 526 C CA . THR A 1 73 ? 1.02 9.01 -3.7 1 96.06 73 THR A CA 1
ATOM 527 C C . THR A 1 73 ? 1.142 9.112 -5.218 1 96.06 73 THR A C 1
ATOM 529 O O . THR A 1 73 ? 1.071 8.102 -5.921 1 96.06 73 THR A O 1
ATOM 532 N N . VAL A 1 74 ? 1.405 10.319 -5.739 1 93.53 74 VAL A N 1
ATOM 533 C CA . VAL A 1 74 ? 1.524 10.471 -7.185 1 93.53 74 VAL A CA 1
ATOM 534 C C . VAL A 1 74 ? 2.921 10.051 -7.636 1 93.53 74 VAL A C 1
ATOM 536 O O . VAL A 1 74 ? 3.201 9.989 -8.835 1 93.53 74 VAL A O 1
ATOM 539 N N . ASN A 1 75 ? 3.838 9.754 -6.629 1 93.78 75 ASN A N 1
ATOM 540 C CA . ASN A 1 75 ? 5.157 9.177 -6.868 1 93.78 75 ASN A CA 1
ATOM 541 C C . ASN A 1 75 ? 6.083 10.167 -7.568 1 93.78 75 ASN A C 1
ATOM 543 O O . ASN A 1 75 ? 6.653 9.857 -8.615 1 93.78 75 ASN A O 1
ATOM 547 N N . SER A 1 76 ? 6.268 11.305 -6.964 1 95.22 76 SER A N 1
ATOM 548 C CA . SER A 1 76 ? 7.193 12.323 -7.453 1 95.22 76 SER A CA 1
ATOM 549 C C . SER A 1 76 ? 8.252 12.655 -6.407 1 95.22 76 SER A C 1
ATOM 551 O O . SER A 1 76 ? 8.15 13.669 -5.713 1 95.22 76 SER A O 1
ATOM 553 N N . PRO A 1 77 ? 9.296 11.851 -6.338 1 96.84 77 PRO A N 1
ATOM 554 C CA . PRO A 1 77 ? 10.341 12.046 -5.33 1 96.84 77 PRO A CA 1
ATOM 555 C C . PRO A 1 77 ? 10.987 13.427 -5.41 1 96.84 77 PRO A C 1
ATOM 557 O O . PRO A 1 77 ? 11.239 14.055 -4.378 1 96.84 77 PRO A O 1
ATOM 560 N N . ASP A 1 78 ? 11.173 13.942 -6.593 1 97.4 78 ASP A N 1
ATOM 561 C CA . ASP A 1 78 ? 11.808 15.248 -6.739 1 97.4 78 ASP A CA 1
ATOM 562 C C . ASP A 1 78 ? 10.917 16.357 -6.184 1 97.4 78 ASP A C 1
ATOM 564 O O . ASP A 1 78 ? 11.413 17.337 -5.624 1 97.4 78 ASP A O 1
ATOM 568 N N . ALA A 1 79 ? 9.615 16.2 -6.372 1 97.7 79 ALA A N 1
ATOM 569 C CA . ALA A 1 79 ? 8.688 17.205 -5.858 1 97.7 79 ALA A CA 1
ATOM 570 C C . ALA A 1 79 ? 8.66 17.196 -4.332 1 97.7 79 ALA A C 1
ATOM 572 O O . ALA A 1 79 ? 8.426 18.23 -3.703 1 97.7 79 ALA A O 1
ATOM 573 N N . ILE A 1 80 ? 8.928 16.114 -3.694 1 98.64 80 ILE A N 1
ATOM 574 C CA . ILE A 1 80 ? 9.029 16.016 -2.242 1 98.64 80 ILE A CA 1
ATOM 575 C C . ILE A 1 80 ? 10.208 16.853 -1.749 1 98.64 80 ILE A C 1
ATOM 577 O O . ILE A 1 80 ? 10.097 17.563 -0.747 1 98.64 80 ILE A O 1
ATOM 581 N N . CYS A 1 81 ? 11.309 16.761 -2.5 1 98.82 81 CYS A N 1
ATOM 582 C CA . CYS A 1 81 ? 12.479 17.564 -2.164 1 98.82 81 CYS A CA 1
ATOM 583 C C . CYS A 1 81 ? 12.17 19.052 -2.276 1 98.82 81 CYS A C 1
ATOM 585 O O . CYS A 1 81 ? 12.532 19.834 -1.395 1 98.82 81 CYS A O 1
ATOM 587 N N . GLN A 1 82 ? 11.422 19.416 -3.296 1 98.82 82 GLN A N 1
ATOM 588 C CA . GLN A 1 82 ? 11.054 20.814 -3.495 1 98.82 82 GLN A CA 1
ATOM 589 C C . GLN A 1 82 ? 10.128 21.303 -2.385 1 98.82 82 GLN A C 1
ATOM 591 O O . GLN A 1 82 ? 10.2 22.464 -1.977 1 98.82 82 GLN A O 1
ATOM 596 N N . LEU A 1 83 ? 9.289 20.449 -1.948 1 98.85 83 LEU A N 1
ATOM 597 C CA . LEU A 1 83 ? 8.394 20.809 -0.853 1 98.85 83 LEU A CA 1
ATOM 598 C C . LEU A 1 83 ? 9.183 21.117 0.415 1 98.85 83 LEU A C 1
ATOM 600 O O . LEU A 1 83 ? 8.872 22.074 1.128 1 98.85 83 LEU A O 1
ATOM 604 N N . TRP A 1 84 ? 10.198 20.315 0.717 1 98.81 84 TRP A N 1
ATOM 605 C CA . TRP A 1 84 ? 11.024 20.573 1.891 1 98.81 84 TRP A CA 1
ATOM 606 C C . TRP A 1 84 ? 11.754 21.906 1.761 1 98.81 84 TRP A C 1
ATOM 608 O O . TRP A 1 84 ? 11.839 22.671 2.724 1 98.81 84 TRP A O 1
ATOM 618 N N . ASP A 1 85 ? 12.218 22.164 0.54 1 98.7 85 ASP A N 1
ATOM 619 C CA . ASP A 1 85 ? 12.86 23.451 0.292 1 98.7 85 ASP A CA 1
ATOM 620 C C . ASP A 1 85 ? 11.89 24.605 0.538 1 98.7 85 ASP A C 1
ATOM 622 O O . ASP A 1 85 ? 12.239 25.586 1.198 1 98.7 85 ASP A O 1
ATOM 626 N N . TYR A 1 86 ? 10.736 24.448 0.091 1 98.61 86 TYR A N 1
ATOM 627 C CA . TYR A 1 86 ? 9.705 25.471 0.226 1 98.61 86 TYR A CA 1
ATOM 628 C C . TYR A 1 86 ? 9.335 25.682 1.69 1 98.61 86 TYR A C 1
ATOM 630 O O . TYR A 1 86 ? 9.088 26.812 2.117 1 98.61 86 TYR A O 1
ATOM 638 N N . ALA A 1 87 ? 9.283 24.578 2.448 1 97.64 87 ALA A N 1
ATOM 639 C CA . ALA A 1 87 ? 8.75 24.587 3.808 1 97.64 87 ALA A CA 1
ATOM 640 C C . ALA A 1 87 ? 9.738 25.225 4.779 1 97.64 87 ALA A C 1
ATOM 642 O O . ALA A 1 87 ? 9.415 25.444 5.949 1 97.64 87 ALA A O 1
ATOM 643 N N . GLY A 1 88 ? 11.066 25.513 4.344 1 95.45 88 GLY A N 1
ATOM 644 C CA . GLY A 1 88 ? 12.006 26.244 5.179 1 95.45 88 GLY A CA 1
ATOM 645 C C . GLY A 1 88 ? 13.205 25.413 5.596 1 95.45 88 GLY A C 1
ATOM 646 O O . GLY A 1 88 ? 13.926 25.778 6.526 1 95.45 88 GLY A O 1
ATOM 647 N N . ARG A 1 89 ? 13.374 24.24 5.183 1 95.38 89 ARG A N 1
ATOM 648 C CA . ARG A 1 89 ? 14.569 23.405 5.249 1 95.38 89 ARG A CA 1
ATOM 649 C C . ARG A 1 89 ? 14.957 23.117 6.696 1 95.38 89 ARG A C 1
ATOM 651 O O . ARG A 1 89 ? 16.135 23.183 7.053 1 95.38 89 ARG A O 1
ATOM 658 N N . SER A 1 90 ? 13.982 22.886 7.533 1 95.93 90 SER A N 1
ATOM 659 C CA . SER A 1 90 ? 14.275 22.619 8.937 1 95.93 90 SER A CA 1
ATOM 660 C C . SER A 1 90 ? 14.298 21.121 9.222 1 95.93 90 SER A C 1
ATOM 662 O O . SER A 1 90 ? 13.698 20.334 8.486 1 95.93 90 SER A O 1
ATOM 664 N N . LYS A 1 91 ? 14.975 20.781 10.274 1 96.97 91 LYS A N 1
ATOM 665 C CA . LYS A 1 91 ? 14.982 19.409 10.773 1 96.97 91 LYS A CA 1
ATOM 666 C C . LYS A 1 91 ? 13.572 18.948 11.132 1 96.97 91 LYS A C 1
ATOM 668 O O . LYS A 1 91 ? 13.19 17.814 10.836 1 96.97 91 LYS A O 1
ATOM 673 N N . GLU A 1 92 ? 12.85 19.831 11.739 1 96.5 92 GLU A N 1
ATOM 674 C CA . GLU A 1 92 ? 11.492 19.506 12.166 1 96.5 92 GLU A CA 1
ATOM 675 C C . GLU A 1 92 ? 10.617 19.121 10.977 1 96.5 92 GLU A C 1
ATOM 677 O O . GLU A 1 92 ? 9.864 18.147 11.044 1 96.5 92 GLU A O 1
ATOM 682 N N . ASN A 1 93 ? 10.725 19.892 9.875 1 97.48 93 ASN A N 1
ATOM 683 C CA . ASN A 1 93 ? 9.945 19.581 8.682 1 97.48 93 ASN A CA 1
ATOM 684 C C . ASN A 1 93 ? 10.337 18.23 8.091 1 97.48 93 ASN A C 1
ATOM 686 O O . ASN A 1 93 ? 9.476 17.466 7.652 1 97.48 93 ASN A O 1
ATOM 690 N N . ALA A 1 94 ? 11.604 17.935 8.109 1 97.98 94 ALA A N 1
ATOM 691 C CA . ALA A 1 94 ? 12.064 16.637 7.62 1 97.98 94 ALA A CA 1
ATOM 692 C C . ALA A 1 94 ? 11.499 15.501 8.467 1 97.98 94 ALA A C 1
ATOM 694 O O . ALA A 1 94 ? 11.096 14.463 7.936 1 97.98 94 ALA A O 1
ATOM 695 N N . GLU A 1 95 ? 11.418 15.727 9.78 1 97.48 95 GLU A N 1
ATOM 696 C CA . GLU A 1 95 ? 10.9 14.709 10.69 1 97.48 95 GLU A CA 1
ATOM 697 C C . GLU A 1 95 ? 9.411 14.47 10.46 1 97.48 95 GLU A C 1
ATOM 699 O O . GLU A 1 95 ? 8.958 13.324 10.433 1 97.48 95 GLU A O 1
ATOM 704 N N . VAL A 1 96 ? 8.701 15.547 10.24 1 97.61 96 VAL A N 1
ATOM 705 C CA . VAL A 1 96 ? 7.273 15.429 9.965 1 97.61 96 VAL A CA 1
ATOM 706 C C . VAL A 1 96 ? 7.059 14.697 8.642 1 97.61 96 VAL A C 1
ATOM 708 O O . VAL A 1 96 ? 6.263 13.759 8.566 1 97.61 96 VAL A O 1
ATOM 711 N N . MET A 1 97 ? 7.82 15.065 7.666 1 98.55 97 MET A N 1
ATOM 712 C CA . MET A 1 97 ? 7.661 14.485 6.335 1 98.55 97 MET A CA 1
ATOM 713 C C . MET A 1 97 ? 8.028 13.005 6.339 1 98.55 97 MET A C 1
ATOM 715 O O . MET A 1 97 ? 7.373 12.196 5.679 1 98.55 97 MET A O 1
ATOM 719 N N . ARG A 1 98 ? 9.028 12.589 7.066 1 97.89 98 ARG A N 1
ATOM 720 C CA . ARG A 1 98 ? 9.407 11.182 7.143 1 97.89 98 ARG A CA 1
ATOM 721 C C . ARG A 1 98 ? 8.307 10.354 7.799 1 97.89 98 ARG A C 1
ATOM 723 O O . ARG A 1 98 ? 8.013 9.241 7.356 1 97.89 98 ARG A O 1
ATOM 730 N N . GLU A 1 99 ? 7.739 10.939 8.855 1 98.1 99 GLU A N 1
ATOM 731 C CA . GLU A 1 99 ? 6.665 10.228 9.542 1 98.1 99 GLU A CA 1
ATOM 732 C C . GLU A 1 99 ? 5.429 10.104 8.656 1 98.1 99 GLU A C 1
ATOM 734 O O . GLU A 1 99 ? 4.773 9.061 8.639 1 98.1 99 GLU A O 1
ATOM 739 N N . VAL A 1 100 ? 5.142 11.14 7.927 1 98.63 100 VAL A N 1
ATOM 740 C CA . VAL A 1 100 ? 4.041 11.107 6.97 1 98.63 100 VAL A CA 1
ATOM 741 C C . VAL A 1 100 ? 4.287 10.011 5.936 1 98.63 100 VAL A C 1
ATOM 743 O O . VAL A 1 100 ? 3.397 9.207 5.651 1 98.63 100 VAL A O 1
ATOM 746 N N . GLY A 1 101 ? 5.49 10.001 5.427 1 98.64 101 GLY A N 1
ATOM 747 C CA . GLY A 1 101 ? 5.832 8.996 4.433 1 98.64 101 GLY A CA 1
ATOM 748 C C . GLY A 1 101 ? 5.681 7.576 4.944 1 98.64 101 GLY A C 1
ATOM 749 O O . GLY A 1 101 ? 5.172 6.706 4.234 1 98.64 101 GLY A O 1
ATOM 750 N N . LEU A 1 102 ? 6.099 7.374 6.151 1 98.69 102 LEU A N 1
ATOM 751 C CA . LEU A 1 102 ? 5.967 6.049 6.746 1 98.69 102 LEU A CA 1
ATOM 752 C C . LEU A 1 102 ? 4.505 5.617 6.794 1 98.69 102 LEU A C 1
ATOM 754 O O . LEU A 1 102 ? 4.172 4.495 6.408 1 98.69 102 LEU A O 1
ATOM 758 N N . LYS A 1 103 ? 3.652 6.489 7.178 1 98.68 103 LYS A N 1
ATOM 759 C CA . LYS A 1 103 ? 2.24 6.162 7.355 1 98.68 103 LYS A CA 1
ATOM 760 C C . LYS A 1 103 ? 1.546 5.978 6.009 1 98.68 103 LYS A C 1
ATOM 762 O O . LYS A 1 103 ? 0.52 5.3 5.921 1 98.68 103 LYS A O 1
ATOM 767 N N . CYS A 1 104 ? 2.099 6.509 4.946 1 98.57 104 CYS A N 1
ATOM 768 C CA . CYS A 1 104 ? 1.513 6.384 3.616 1 98.57 104 CYS A CA 1
ATOM 769 C C . CYS A 1 104 ? 1.553 4.938 3.136 1 98.57 104 CYS A C 1
ATOM 771 O O . CYS A 1 104 ? 0.832 4.567 2.207 1 98.57 104 CYS A O 1
ATOM 773 N N . ILE A 1 105 ? 2.335 4.076 3.748 1 98.75 105 ILE A N 1
ATOM 774 C CA . ILE A 1 105 ? 2.471 2.68 3.345 1 98.75 105 ILE A CA 1
ATOM 775 C C . ILE A 1 105 ? 1.106 1.996 3.387 1 98.75 105 ILE A C 1
ATOM 777 O O . ILE A 1 105 ? 0.8 1.155 2.539 1 98.75 105 ILE A O 1
ATOM 781 N N . SER A 1 106 ? 0.259 2.357 4.316 1 98.7 106 SER A N 1
ATOM 782 C CA . SER A 1 106 ? -1.047 1.727 4.481 1 98.7 106 SER A CA 1
ATOM 783 C C . SER A 1 106 ? -1.925 1.944 3.253 1 98.7 106 SER A C 1
ATOM 785 O O . SER A 1 106 ? -2.79 1.121 2.949 1 98.7 106 SER A O 1
ATOM 787 N N . PHE A 1 107 ? -1.609 3.002 2.546 1 98 107 PHE A N 1
ATOM 788 C CA . PHE A 1 107 ? -2.531 3.417 1.497 1 98 107 PHE A CA 1
ATOM 789 C C . PHE A 1 107 ? -1.911 3.217 0.119 1 98 107 PHE A C 1
ATOM 791 O O . PHE A 1 107 ? -2.609 2.879 -0.839 1 98 107 PHE A O 1
ATOM 798 N N . ASN A 1 108 ? -0.555 3.384 0.085 1 95.09 108 ASN A N 1
ATOM 799 C CA . ASN A 1 108 ? 0.103 3.428 -1.217 1 95.09 108 ASN A CA 1
ATOM 800 C C . ASN A 1 108 ? 1.094 2.28 -1.382 1 95.09 108 ASN A C 1
ATOM 802 O O . ASN A 1 108 ? 1.682 2.11 -2.452 1 95.09 108 ASN A O 1
ATOM 806 N N . GLY A 1 109 ? 1.349 1.572 -0.332 1 96.83 109 GLY A N 1
ATOM 807 C CA . GLY A 1 109 ? 2.329 0.499 -0.369 1 96.83 109 GLY A CA 1
ATOM 808 C C . GLY A 1 109 ? 3.737 0.965 -0.047 1 96.83 109 GLY A C 1
ATOM 809 O O . GLY A 1 109 ? 3.986 2.166 0.076 1 96.83 109 GLY A O 1
ATOM 810 N N . ILE A 1 110 ? 4.655 0.082 -0.024 1 98.61 110 ILE A N 1
ATOM 811 C CA . ILE A 1 110 ? 6.008 0.28 0.484 1 98.61 110 ILE A CA 1
ATOM 812 C C . ILE A 1 110 ? 6.856 0.991 -0.568 1 98.61 110 ILE A C 1
ATOM 814 O O . ILE A 1 110 ? 7.606 1.916 -0.249 1 98.61 110 ILE A O 1
ATOM 818 N N . PRO A 1 111 ? 6.748 0.629 -1.862 1 97.39 111 PRO A N 1
ATOM 819 C CA . PRO A 1 111 ? 7.758 1.071 -2.826 1 97.39 111 PRO A CA 1
ATOM 820 C C . PRO A 1 111 ? 7.797 2.59 -2.985 1 97.39 111 PRO A C 1
ATOM 822 O O . PRO A 1 111 ? 8.879 3.18 -3.047 1 97.39 111 PRO A O 1
ATOM 825 N N . ARG A 1 112 ? 6.659 3.202 -2.98 1 95.67 112 ARG A N 1
ATOM 826 C CA . ARG A 1 112 ? 6.631 4.647 -3.182 1 95.67 112 ARG A CA 1
ATOM 827 C C . ARG A 1 112 ? 7.189 5.381 -1.967 1 95.67 112 ARG A C 1
ATOM 829 O O . ARG A 1 112 ? 7.805 6.44 -2.104 1 95.67 112 ARG A O 1
ATOM 836 N N . THR A 1 113 ? 6.91 4.817 -0.845 1 98.09 113 THR A N 1
ATOM 837 C CA . THR A 1 113 ? 7.477 5.368 0.381 1 98.09 113 THR A CA 1
ATOM 838 C C . THR A 1 113 ? 9 5.291 0.355 1 98.09 113 THR A C 1
ATOM 840 O O . THR A 1 113 ? 9.683 6.254 0.711 1 98.09 113 THR A O 1
ATOM 843 N N . ILE A 1 114 ? 9.514 4.169 -0.116 1 98.44 114 ILE A N 1
ATOM 844 C CA . ILE A 1 114 ? 10.961 4.006 -0.2 1 98.44 114 ILE A CA 1
ATOM 845 C C . ILE A 1 114 ? 11.546 5.06 -1.138 1 98.44 114 ILE A C 1
ATOM 847 O O . ILE A 1 114 ? 12.524 5.729 -0.797 1 98.44 114 ILE A O 1
ATOM 851 N N . ASN A 1 115 ? 10.935 5.275 -2.27 1 96.49 115 ASN A N 1
ATOM 852 C CA . ASN A 1 115 ? 11.415 6.253 -3.241 1 96.49 115 ASN A CA 1
ATOM 853 C C . ASN A 1 115 ? 11.398 7.667 -2.667 1 96.49 115 ASN A C 1
ATOM 855 O O . ASN A 1 115 ? 12.389 8.392 -2.763 1 96.49 115 ASN A O 1
ATOM 859 N N . GLY A 1 116 ? 10.248 8.003 -2.117 1 97.81 116 GLY A N 1
ATOM 860 C CA . GLY A 1 116 ? 10.072 9.359 -1.62 1 97.81 116 GLY A CA 1
ATOM 861 C C . GLY A 1 116 ? 10.989 9.693 -0.459 1 97.81 116 GLY A C 1
ATOM 862 O O . GLY A 1 116 ? 11.679 10.715 -0.48 1 97.81 116 GLY A O 1
ATOM 863 N N . LEU A 1 117 ? 11.058 8.795 0.517 1 98.72 117 LEU A N 1
ATOM 864 C CA . LEU A 1 117 ? 11.861 9.059 1.706 1 98.72 117 LEU A CA 1
ATOM 865 C C . LEU A 1 117 ? 13.349 8.94 1.394 1 98.72 117 LEU A C 1
ATOM 867 O O . LEU A 1 117 ? 14.17 9.646 1.985 1 98.72 117 LEU A O 1
ATOM 871 N N . GLY A 1 118 ? 13.671 8.027 0.467 1 98.47 118 GLY A N 1
ATOM 872 C CA . GLY A 1 118 ? 15.05 7.962 0.01 1 98.47 118 GLY A CA 1
ATOM 873 C C . GLY A 1 118 ? 15.516 9.24 -0.663 1 98.47 118 GLY A C 1
ATOM 874 O O . GLY A 1 118 ? 16.621 9.719 -0.399 1 98.47 118 GLY A O 1
ATOM 875 N N . ALA A 1 119 ? 14.689 9.788 -1.524 1 98.56 119 ALA A N 1
ATOM 876 C CA . ALA A 1 119 ? 15.017 11.034 -2.213 1 98.56 119 ALA A CA 1
ATOM 877 C C . ALA A 1 119 ? 15.149 12.189 -1.225 1 98.56 119 ALA A C 1
ATOM 879 O O . ALA A 1 119 ? 16.068 13.004 -1.333 1 98.56 119 ALA A O 1
ATOM 880 N N . LEU A 1 120 ? 14.226 12.236 -0.273 1 98.81 120 LEU A N 1
ATOM 881 C CA . LEU A 1 120 ? 14.287 13.29 0.734 1 98.81 120 LEU A CA 1
ATOM 882 C C . LEU A 1 120 ? 15.593 13.219 1.518 1 98.81 120 LEU A C 1
ATOM 884 O O . LEU A 1 120 ? 16.279 14.23 1.684 1 98.81 120 LEU A O 1
ATOM 888 N N . ARG A 1 121 ? 15.955 12.038 1.96 1 98.58 121 ARG A N 1
ATOM 889 C CA . ARG A 1 121 ? 17.19 11.856 2.715 1 98.58 121 ARG A CA 1
ATOM 890 C C . ARG A 1 121 ? 18.398 12.32 1.908 1 98.58 121 ARG A C 1
ATOM 892 O O . ARG A 1 121 ? 19.286 12.991 2.439 1 98.58 121 ARG A O 1
ATOM 899 N N . ALA A 1 122 ? 18.432 11.902 0.67 1 98.41 122 ALA A N 1
ATOM 900 C CA . ALA A 1 122 ? 19.56 12.245 -0.192 1 98.41 122 ALA A CA 1
ATOM 901 C C . ALA A 1 122 ? 19.648 13.754 -0.405 1 98.41 122 ALA A C 1
ATOM 903 O O . ALA A 1 122 ? 20.737 14.296 -0.61 1 98.41 122 ALA A O 1
ATOM 904 N N . HIS A 1 123 ? 18.538 14.402 -0.34 1 98.55 123 HIS A N 1
ATOM 905 C CA . HIS A 1 123 ? 18.434 15.825 -0.64 1 98.55 123 HIS A CA 1
ATOM 906 C C . HIS A 1 123 ? 18.816 16.673 0.569 1 98.55 123 HIS A C 1
ATOM 908 O O . HIS A 1 123 ? 19.166 17.846 0.424 1 98.55 123 HIS A O 1
ATOM 914 N N . LEU A 1 124 ? 18.765 16.113 1.795 1 98.57 124 LEU A N 1
ATOM 915 C CA . LEU A 1 124 ? 19.027 16.862 3.02 1 98.57 124 LEU A CA 1
ATOM 916 C C . LEU A 1 124 ? 20.511 17.191 3.148 1 98.57 124 LEU A C 1
ATOM 918 O O . LEU A 1 124 ? 21.365 16.363 2.826 1 98.57 124 LEU A O 1
ATOM 922 N N . PRO A 1 125 ? 20.839 18.343 3.584 1 98.28 125 PRO A N 1
ATOM 923 C CA . PRO A 1 125 ? 22.239 18.631 3.907 1 98.28 125 PRO A CA 1
ATOM 924 C C . PRO A 1 125 ? 22.751 17.816 5.092 1 98.28 125 PRO A C 1
ATOM 926 O O . PRO A 1 125 ? 21.958 17.356 5.918 1 98.28 125 PRO A O 1
ATOM 929 N N . ASP A 1 126 ? 24.012 17.684 5.269 1 97.38 126 ASP A N 1
ATOM 930 C CA . ASP A 1 126 ? 24.647 16.799 6.24 1 97.38 126 ASP A CA 1
ATOM 931 C C . ASP A 1 126 ? 24.262 17.184 7.667 1 97.38 126 ASP A C 1
ATOM 933 O O . ASP A 1 126 ? 24.068 16.315 8.519 1 97.38 126 ASP A O 1
ATOM 937 N N . ASP A 1 127 ? 24.201 18.396 7.886 1 97.46 127 ASP A N 1
ATOM 938 C CA . ASP A 1 127 ? 23.885 18.848 9.238 1 97.46 127 ASP A CA 1
ATOM 939 C C . ASP A 1 127 ? 22.475 18.423 9.643 1 97.46 127 ASP A C 1
ATOM 941 O O . ASP A 1 127 ? 22.242 18.04 10.791 1 97.46 127 ASP A O 1
ATOM 945 N N . VAL A 1 128 ? 21.511 18.493 8.68 1 97.88 128 VAL A N 1
ATOM 946 C CA . VAL A 1 128 ? 20.149 18.054 8.966 1 97.88 128 VAL A CA 1
ATOM 947 C C . VAL A 1 128 ? 20.114 16.533 9.102 1 97.88 128 VAL A C 1
ATOM 949 O O . VAL A 1 128 ? 19.509 16.001 10.036 1 97.88 128 VAL A O 1
ATOM 952 N N . LYS A 1 129 ? 20.765 15.784 8.263 1 96.76 129 LYS A N 1
ATOM 953 C CA . LYS A 1 129 ? 20.814 14.326 8.302 1 96.76 129 LYS A CA 1
ATOM 954 C C . LYS A 1 129 ? 21.293 13.828 9.662 1 96.76 129 LYS A C 1
ATOM 956 O O . LYS A 1 129 ? 20.697 12.918 10.241 1 96.76 129 LYS A O 1
ATOM 961 N N . HIS A 1 130 ? 22.297 14.457 10.108 1 96.09 130 HIS A N 1
ATOM 962 C CA . HIS A 1 130 ? 22.941 13.992 11.332 1 96.09 130 HIS A CA 1
ATOM 963 C C . HIS A 1 130 ? 22.104 14.335 12.56 1 96.09 130 HIS A C 1
ATOM 965 O O . HIS A 1 130 ? 22.278 13.734 13.622 1 96.09 130 HIS A O 1
ATOM 971 N N . ALA A 1 131 ? 21.253 15.3 12.376 1 96.75 131 ALA A N 1
ATOM 972 C CA . ALA A 1 131 ? 20.441 15.746 13.506 1 96.75 131 ALA A CA 1
ATOM 973 C C . ALA A 1 131 ? 19.141 14.952 13.593 1 96.75 131 ALA A C 1
ATOM 975 O O . ALA A 1 131 ? 18.438 15.01 14.605 1 96.75 131 ALA A O 1
ATOM 976 N N . LEU A 1 132 ? 18.799 14.179 12.612 1 96.32 132 LEU A N 1
ATOM 977 C CA . LEU A 1 132 ? 17.556 13.416 12.6 1 96.32 132 LEU A CA 1
ATOM 978 C C . LEU A 1 132 ? 17.598 12.293 13.63 1 96.32 132 LEU A C 1
ATOM 980 O O . LEU A 1 132 ? 18.664 11.737 13.906 1 96.32 132 LEU A O 1
ATOM 984 N N . THR A 1 133 ? 16.464 11.98 14.146 1 94.91 133 THR A N 1
ATOM 985 C CA . THR A 1 133 ? 16.355 10.861 15.076 1 94.91 133 THR A CA 1
ATOM 986 C C . THR A 1 133 ? 16.735 9.551 14.392 1 94.91 133 THR A C 1
ATOM 988 O O . THR A 1 133 ? 16.376 9.322 13.235 1 94.91 133 THR A O 1
ATOM 991 N N . THR A 1 134 ? 17.405 8.665 15.083 1 96.42 134 THR A N 1
ATOM 992 C CA . THR A 1 134 ? 17.807 7.364 14.559 1 96.42 134 THR A CA 1
ATOM 993 C C . THR A 1 134 ? 17.182 6.236 15.376 1 96.42 134 THR A C 1
ATOM 995 O O . THR A 1 134 ? 17.401 5.058 15.085 1 96.42 134 THR A O 1
ATOM 998 N N . GLN A 1 135 ? 16.413 6.611 16.319 1 96.97 135 GLN A N 1
ATOM 999 C CA . GLN A 1 135 ? 15.786 5.618 17.185 1 96.97 135 GLN A CA 1
ATOM 1000 C C . GLN A 1 135 ? 14.46 5.138 16.602 1 96.97 135 GLN A C 1
ATOM 1002 O O . GLN A 1 135 ? 13.64 5.947 16.162 1 96.97 135 GLN A O 1
ATOM 1007 N N . ALA A 1 136 ? 14.283 3.841 16.58 1 97.58 136 ALA A N 1
ATOM 1008 C CA . ALA A 1 136 ? 12.999 3.254 16.205 1 97.58 136 ALA A CA 1
ATOM 1009 C C . ALA A 1 136 ? 12.093 3.093 17.422 1 97.58 136 ALA A C 1
ATOM 1011 O O . ALA A 1 136 ? 12.57 2.827 18.528 1 97.58 136 ALA A O 1
ATOM 1012 N N . TYR A 1 137 ? 10.8 3.195 17.243 1 97.16 137 TYR A N 1
ATOM 1013 C CA . TYR A 1 137 ? 9.874 3.181 18.369 1 97.16 137 TYR A CA 1
ATOM 1014 C C . TYR A 1 137 ? 8.764 2.16 18.15 1 97.16 137 TYR A C 1
ATOM 1016 O O . TYR A 1 137 ? 7.869 2.017 18.987 1 97.16 137 TYR A O 1
ATOM 1024 N N . ARG A 1 138 ? 8.861 1.377 17.002 1 97.21 138 ARG A N 1
ATOM 1025 C CA . ARG A 1 138 ? 7.692 0.578 16.65 1 97.21 138 ARG A CA 1
ATOM 1026 C C . ARG A 1 138 ? 8.025 -0.91 16.646 1 97.21 138 ARG A C 1
ATOM 1028 O O . ARG A 1 138 ? 7.261 -1.721 16.119 1 97.21 138 ARG A O 1
ATOM 1035 N N . GLN A 1 139 ? 9.131 -1.366 17.166 1 97.28 139 GLN A N 1
ATOM 1036 C CA . GLN A 1 139 ? 9.483 -2.78 17.229 1 97.28 139 GLN A CA 1
ATOM 1037 C C . GLN A 1 139 ? 8.505 -3.552 18.111 1 97.28 139 GLN A C 1
ATOM 1039 O O . GLN A 1 139 ? 8.429 -3.313 19.318 1 97.28 139 GLN A O 1
ATOM 1044 N N . PRO A 1 140 ? 7.759 -4.481 17.489 1 97.59 140 PRO A N 1
ATOM 1045 C CA . PRO A 1 140 ? 6.867 -5.284 18.329 1 97.59 140 PRO A CA 1
ATOM 1046 C C . PRO A 1 140 ? 7.595 -6.419 19.045 1 97.59 140 PRO A C 1
ATOM 1048 O O . PRO A 1 140 ? 8.516 -7.018 18.484 1 97.59 140 PRO A O 1
ATOM 1051 N N . ASP A 1 141 ? 7.217 -6.705 20.177 1 97.3 141 ASP A N 1
ATOM 1052 C CA . ASP A 1 141 ? 7.708 -7.843 20.948 1 97.3 141 ASP A CA 1
ATOM 1053 C C . ASP A 1 141 ? 6.653 -8.331 21.938 1 97.3 141 ASP A C 1
ATOM 1055 O O . ASP A 1 141 ? 5.52 -7.844 21.937 1 97.3 141 ASP A O 1
ATOM 1059 N N . ALA A 1 142 ? 6.997 -9.338 22.681 1 97.75 142 ALA A N 1
ATOM 1060 C CA . ALA A 1 142 ? 6.037 -9.986 23.571 1 97.75 142 ALA A CA 1
ATOM 1061 C C . ALA A 1 142 ? 5.523 -9.011 24.627 1 97.75 142 ALA A C 1
ATOM 1063 O O . ALA A 1 142 ? 4.4 -9.152 25.116 1 97.75 142 ALA A O 1
ATOM 1064 N N . SER A 1 143 ? 6.235 -7.963 24.989 1 97.44 143 SER A N 1
ATOM 1065 C CA . SER A 1 143 ? 5.882 -7.063 26.081 1 97.44 143 SER A CA 1
ATOM 1066 C C . SER A 1 143 ? 4.898 -5.993 25.619 1 97.44 143 SER A C 1
ATOM 1068 O O . SER A 1 143 ? 4.241 -5.35 26.441 1 97.44 143 SER A O 1
ATOM 1070 N N . ASN A 1 144 ? 4.797 -5.783 24.323 1 97.43 144 ASN A N 1
ATOM 1071 C CA . ASN A 1 144 ? 4.009 -4.62 23.929 1 97.43 144 ASN A CA 1
ATOM 1072 C C . ASN A 1 144 ? 2.948 -4.986 22.895 1 97.43 144 ASN A C 1
ATOM 1074 O O . ASN A 1 144 ? 2.137 -4.144 22.506 1 97.43 144 ASN A O 1
ATOM 1078 N N . ILE A 1 145 ? 2.928 -6.241 22.437 1 97.82 145 ILE A N 1
ATOM 1079 C CA . ILE A 1 145 ? 2.048 -6.656 21.351 1 97.82 145 ILE A CA 1
ATOM 1080 C C . ILE A 1 145 ? 0.591 -6.476 21.769 1 97.82 145 ILE A C 1
ATOM 1082 O O . ILE A 1 145 ? -0.257 -6.112 20.95 1 97.82 145 ILE A O 1
ATOM 1086 N N . ALA A 1 146 ? 0.239 -6.737 22.98 1 97.21 146 ALA A N 1
ATOM 1087 C CA . ALA A 1 146 ? -1.127 -6.556 23.465 1 97.21 146 ALA A CA 1
ATOM 1088 C C . ALA A 1 146 ? -1.535 -5.087 23.419 1 97.21 146 ALA A C 1
ATOM 1090 O O . ALA A 1 146 ? -2.677 -4.764 23.084 1 97.21 146 ALA A O 1
ATOM 1091 N N . GLU A 1 147 ? -0.638 -4.243 23.814 1 97.16 147 GLU A N 1
ATOM 1092 C CA . GLU A 1 147 ? -0.903 -2.808 23.769 1 97.16 147 GLU A CA 1
ATOM 1093 C C . GLU A 1 147 ? -1.091 -2.327 22.333 1 97.16 147 GLU A C 1
ATOM 1095 O O . GLU A 1 147 ? -1.939 -1.473 22.065 1 97.16 147 GLU A O 1
ATOM 1100 N N . ILE A 1 148 ? -0.28 -2.835 21.425 1 97.28 148 ILE A N 1
ATOM 1101 C CA . ILE A 1 148 ? -0.4 -2.502 20.01 1 97.28 148 ILE A CA 1
ATOM 1102 C C . ILE A 1 148 ? -1.783 -2.901 19.501 1 97.28 148 ILE A C 1
ATOM 1104 O O . ILE A 1 148 ? -2.449 -2.12 18.817 1 97.28 148 ILE A O 1
ATOM 1108 N N . THR A 1 149 ? -2.242 -4.033 19.871 1 96.41 149 THR A N 1
ATOM 1109 C CA . THR A 1 149 ? -3.554 -4.529 19.469 1 96.41 149 THR A CA 1
ATOM 1110 C C . THR A 1 149 ? -4.664 -3.662 20.056 1 96.41 149 THR A C 1
ATOM 1112 O O . THR A 1 149 ? -5.64 -3.347 19.373 1 96.41 149 THR A O 1
ATOM 1115 N N . SER A 1 150 ? -4.485 -3.253 21.265 1 96.06 150 SER A N 1
ATOM 1116 C CA . SER A 1 150 ? -5.484 -2.426 21.932 1 96.06 150 SER A CA 1
ATOM 1117 C C . SER A 1 150 ? -5.599 -1.056 21.272 1 96.06 150 SER A C 1
ATOM 1119 O O . SER A 1 150 ? -6.704 -0.546 21.076 1 96.06 150 SER A O 1
ATOM 1121 N N . ARG A 1 151 ? -4.529 -0.463 20.935 1 95.37 151 ARG A N 1
ATOM 1122 C CA . ARG A 1 151 ? -4.541 0.856 20.311 1 95.37 151 ARG A CA 1
ATOM 1123 C C . ARG A 1 151 ? -5.128 0.791 18.905 1 95.37 151 ARG A C 1
ATOM 1125 O O . ARG A 1 151 ? -5.757 1.746 18.444 1 95.37 151 ARG A O 1
ATOM 1132 N N . SER A 1 152 ? -4.853 -0.34 18.276 1 96.5 152 SER A N 1
ATOM 1133 C CA . SER A 1 152 ? -5.416 -0.535 16.943 1 96.5 152 SER A CA 1
ATOM 1134 C C . SER A 1 152 ? -6.939 -0.476 16.973 1 96.5 152 SER A C 1
ATOM 1136 O O . SER A 1 152 ? -7.556 0.216 16.16 1 96.5 152 SER A O 1
ATOM 1138 N N . ARG A 1 153 ? -7.525 -1.21 17.904 1 96.1 153 ARG A N 1
ATOM 1139 C CA . ARG A 1 153 ? -8.978 -1.27 18.02 1 96.1 153 ARG A CA 1
ATOM 1140 C C . ARG A 1 153 ? -9.553 0.085 18.419 1 96.1 153 ARG A C 1
ATOM 1142 O O . ARG A 1 153 ? -10.605 0.49 17.921 1 96.1 153 ARG A O 1
ATOM 1149 N N . SER A 1 154 ? -8.867 0.771 19.329 1 95.85 154 SER A N 1
ATOM 1150 C CA . SER A 1 154 ? -9.32 2.086 19.769 1 95.85 154 SER A CA 1
ATOM 1151 C C . SER A 1 154 ? -9.379 3.069 18.604 1 95.85 154 SER A C 1
ATOM 1153 O O . SER A 1 154 ? -10.364 3.793 18.445 1 95.85 154 SER A O 1
ATOM 1155 N N . LEU A 1 155 ? -8.35 3.102 17.802 1 97.42 155 LEU A N 1
ATOM 1156 C CA . LEU A 1 155 ? -8.321 4.001 16.653 1 97.42 155 LEU A CA 1
ATOM 1157 C C . LEU A 1 155 ? -9.384 3.611 15.631 1 97.42 155 LEU A C 1
ATOM 1159 O O . LEU A 1 155 ? -10.089 4.474 15.103 1 97.42 155 LEU A O 1
ATOM 1163 N N . TRP A 1 156 ? -9.491 2.295 15.366 1 98.1 156 TRP A N 1
ATOM 1164 C CA . TRP A 1 156 ? -10.493 1.788 14.434 1 98.1 156 TRP A CA 1
ATOM 1165 C C . TRP A 1 156 ? -11.894 2.227 14.848 1 98.1 156 TRP A C 1
ATOM 1167 O O . TRP A 1 156 ? -12.656 2.745 14.028 1 98.1 156 TRP A O 1
ATOM 1177 N N . ASP A 1 157 ? -12.195 2.084 16.087 1 96.74 157 ASP A N 1
ATOM 1178 C CA . ASP A 1 157 ? -13.521 2.421 16.595 1 96.74 157 ASP A CA 1
ATOM 1179 C C . ASP A 1 157 ? -13.782 3.923 16.496 1 96.74 157 ASP A C 1
ATOM 1181 O O . ASP A 1 157 ? -14.885 4.345 16.142 1 96.74 157 ASP A O 1
ATOM 1185 N N . ALA A 1 158 ? -12.772 4.684 16.803 1 96.96 158 ALA A N 1
ATOM 1186 C CA . ALA A 1 158 ? -12.917 6.136 16.734 1 96.96 158 ALA A CA 1
ATOM 1187 C C . ALA A 1 158 ? -13.279 6.585 15.322 1 96.96 158 ALA A C 1
ATOM 1189 O O . ALA A 1 158 ? -14.079 7.506 15.142 1 96.96 158 ALA A O 1
ATOM 1190 N N . ILE A 1 159 ? -12.756 5.927 14.359 1 97.69 159 ILE A N 1
ATOM 1191 C CA . ILE A 1 159 ? -12.903 6.337 12.966 1 97.69 159 ILE A CA 1
ATOM 1192 C C . ILE A 1 159 ? -14.237 5.835 12.419 1 97.69 159 ILE A C 1
ATOM 1194 O O . ILE A 1 159 ? -14.934 6.56 11.705 1 97.69 159 ILE A O 1
ATOM 1198 N N . TYR A 1 160 ? -14.67 4.635 12.787 1 97.61 160 TYR A N 1
ATOM 1199 C CA . TYR A 1 160 ? -15.696 3.978 11.984 1 97.61 160 TYR A CA 1
ATOM 1200 C C . TYR A 1 160 ? -16.983 3.803 12.781 1 97.61 160 TYR A C 1
ATOM 1202 O O . TYR A 1 160 ? -17.981 3.301 12.257 1 97.61 160 TYR A O 1
ATOM 1210 N N . THR A 1 161 ? -16.933 4.199 14.024 1 96.33 161 THR A N 1
ATOM 1211 C CA . THR A 1 161 ? -18.195 4.182 14.756 1 96.33 161 THR A CA 1
ATOM 1212 C C . THR A 1 161 ? -19.257 4.997 14.022 1 96.33 161 THR A C 1
ATOM 1214 O O . THR A 1 161 ? -18.988 6.11 13.568 1 96.33 161 THR A O 1
ATOM 1217 N N . PRO A 1 162 ? -20.487 4.383 13.906 1 94.36 162 PRO A N 1
ATOM 1218 C CA . PRO A 1 162 ? -21.024 3.19 14.565 1 94.36 162 PRO A CA 1
ATOM 1219 C C . PRO A 1 162 ? -20.946 1.944 13.685 1 94.36 162 PRO A C 1
ATOM 1221 O O . PRO A 1 162 ? -21.587 0.933 13.982 1 94.36 162 PRO A O 1
ATOM 1224 N N . HIS A 1 163 ? -20.217 1.932 12.61 1 94.82 163 HIS A N 1
ATOM 1225 C CA . HIS A 1 163 ? -20.207 0.827 11.658 1 94.82 163 HIS A CA 1
ATOM 1226 C C . HIS A 1 163 ? -18.971 -0.046 11.84 1 94.82 163 HIS A C 1
ATOM 1228 O O . HIS A 1 163 ? -18.711 -0.94 11.031 1 94.82 163 HIS A O 1
ATOM 1234 N N . HIS A 1 164 ? -18.212 0.233 12.87 1 96.2 164 HIS A N 1
ATOM 1235 C CA . HIS A 1 164 ? -16.888 -0.352 13.048 1 96.2 164 HIS A CA 1
ATOM 1236 C C . HIS A 1 164 ? -16.958 -1.875 13.081 1 96.2 164 HIS A C 1
ATOM 1238 O O . HIS A 1 164 ? -16.149 -2.552 12.442 1 96.2 164 HIS A O 1
ATOM 1244 N N . GLU A 1 165 ? -17.933 -2.5 13.72 1 96.47 165 GLU A N 1
ATOM 1245 C CA . GLU A 1 165 ? -18.031 -3.955 13.796 1 96.47 165 GLU A CA 1
ATOM 1246 C C . GLU A 1 165 ? -18.479 -4.548 12.463 1 96.47 165 GLU A C 1
ATOM 1248 O O . GLU A 1 165 ? -17.96 -5.579 12.031 1 96.47 165 GLU A O 1
ATOM 1253 N N . LYS A 1 166 ? -19.455 -3.92 11.89 1 96.86 166 LYS A N 1
ATOM 1254 C CA . LYS A 1 166 ? -19.964 -4.38 10.601 1 96.86 166 LYS A CA 1
ATOM 1255 C C . LYS A 1 166 ? -18.871 -4.355 9.537 1 96.86 166 LYS A C 1
ATOM 1257 O O . LYS A 1 166 ? -18.787 -5.26 8.704 1 96.86 166 LYS A O 1
ATOM 1262 N N . LEU A 1 167 ? -18.073 -3.306 9.593 1 97.61 167 LEU A N 1
ATOM 1263 C CA . LEU A 1 167 ? -16.989 -3.176 8.625 1 97.61 167 LEU A CA 1
ATOM 1264 C C . LEU A 1 167 ? -15.956 -4.282 8.813 1 97.61 167 LEU A C 1
ATOM 1266 O O . LEU A 1 167 ? -15.45 -4.838 7.836 1 97.61 167 LEU A O 1
ATOM 1270 N N . LEU A 1 168 ? -15.625 -4.618 10.014 1 98.01 168 LEU A N 1
ATOM 1271 C CA . LEU A 1 168 ? -14.693 -5.711 10.272 1 98.01 168 LEU A CA 1
ATOM 1272 C C . LEU A 1 168 ? -15.249 -7.033 9.753 1 98.01 168 LEU A C 1
ATOM 1274 O O . LEU A 1 168 ? -14.511 -7.842 9.185 1 98.01 168 LEU A O 1
ATOM 1278 N N . ALA A 1 169 ? -16.513 -7.255 9.926 1 97.93 169 ALA A N 1
ATOM 1279 C CA . ALA A 1 169 ? -17.147 -8.485 9.457 1 97.93 169 ALA A CA 1
ATOM 1280 C C . ALA A 1 169 ? -17.095 -8.583 7.935 1 97.93 169 ALA A C 1
ATOM 1282 O O . ALA A 1 169 ? -16.869 -9.663 7.384 1 97.93 169 ALA A O 1
ATOM 1283 N N . LYS A 1 170 ? -17.352 -7.48 7.303 1 97.66 170 LYS A N 1
ATOM 1284 C CA . LYS A 1 170 ? -17.293 -7.451 5.844 1 97.66 170 LYS A CA 1
ATOM 1285 C C . LYS A 1 170 ? -15.887 -7.774 5.344 1 97.66 170 LYS A C 1
ATOM 1287 O O . LYS A 1 170 ? -15.722 -8.54 4.392 1 97.66 170 LYS A O 1
ATOM 1292 N N . LEU A 1 171 ? -14.874 -7.167 5.96 1 98.65 171 LEU A N 1
ATOM 1293 C CA . LEU A 1 171 ? -13.488 -7.447 5.599 1 98.65 171 LEU A CA 1
ATOM 1294 C C . LEU A 1 171 ? -13.154 -8.918 5.823 1 98.65 171 LEU A C 1
ATOM 1296 O O . LEU A 1 171 ? -12.499 -9.544 4.987 1 98.65 171 LEU A O 1
ATOM 1300 N N . ALA A 1 172 ? -13.651 -9.464 6.922 1 98.56 172 ALA A N 1
ATOM 1301 C CA . ALA A 1 172 ? -13.379 -10.859 7.26 1 98.56 172 ALA A CA 1
ATOM 1302 C C . ALA A 1 172 ? -14.026 -11.804 6.252 1 98.56 172 ALA A C 1
ATOM 1304 O O . ALA A 1 172 ? -13.507 -12.892 5.99 1 98.56 172 ALA A O 1
ATOM 1305 N N . ALA A 1 173 ? -15.125 -11.376 5.694 1 97.72 173 ALA A N 1
ATOM 1306 C CA . ALA A 1 173 ? -15.805 -12.182 4.684 1 97.72 173 ALA A CA 1
ATOM 1307 C C . ALA A 1 173 ? -15.006 -12.222 3.384 1 97.72 173 ALA A C 1
ATOM 1309 O O . ALA A 1 173 ? -15.028 -13.224 2.665 1 97.72 173 ALA A O 1
ATOM 1310 N N . SER A 1 174 ? -14.315 -11.154 3.099 1 98.12 174 SER A N 1
ATOM 1311 C CA . SER A 1 174 ? -13.458 -11.122 1.918 1 98.12 174 SER A CA 1
ATOM 1312 C C . SER A 1 174 ? -12.223 -11.996 2.107 1 98.12 174 SER A C 1
ATOM 1314 O O . SER A 1 174 ? -11.81 -12.703 1.186 1 98.12 174 SER A O 1
ATOM 1316 N N . HIS A 1 175 ? -11.663 -12.005 3.221 1 98.28 175 HIS A N 1
ATOM 1317 C CA . HIS A 1 175 ? -10.558 -12.841 3.676 1 98.28 175 HIS A CA 1
ATOM 1318 C C . HIS A 1 175 ? -10.436 -12.812 5.196 1 98.28 175 HIS A C 1
ATOM 1320 O O . HIS A 1 175 ? -10.331 -11.739 5.794 1 98.28 175 HIS A O 1
ATOM 1326 N N . PRO A 1 176 ? -10.305 -13.898 5.835 1 98.16 176 PRO A N 1
ATOM 1327 C CA . PRO A 1 176 ? -10.352 -13.904 7.299 1 98.16 176 PRO A CA 1
ATOM 1328 C C . PRO A 1 176 ? -9.169 -13.172 7.93 1 98.16 176 PRO A C 1
ATOM 1330 O O . PRO A 1 176 ? -9.285 -12.647 9.04 1 98.16 176 PRO A O 1
ATOM 1333 N N . ASP A 1 177 ? -8.063 -13.091 7.266 1 98.47 177 ASP A N 1
ATOM 1334 C CA . ASP A 1 177 ? -6.888 -12.42 7.814 1 98.47 177 ASP A CA 1
ATOM 1335 C C . ASP A 1 177 ? -6.861 -10.946 7.416 1 98.47 177 ASP A C 1
ATOM 1337 O O . ASP A 1 177 ? -5.977 -10.199 7.84 1 98.47 177 ASP A O 1
ATOM 1341 N N . LEU A 1 178 ? -7.784 -10.503 6.589 1 98.77 178 LEU A N 1
ATOM 1342 C CA . LEU A 1 178 ? -7.754 -9.122 6.122 1 98.77 178 LEU A CA 1
ATOM 1343 C C . LEU A 1 178 ? -7.913 -8.151 7.287 1 98.77 178 LEU A C 1
ATOM 1345 O O . LEU A 1 178 ? -7.063 -7.284 7.499 1 98.77 178 LEU A O 1
ATOM 1349 N N . PRO A 1 179 ? -8.947 -8.255 8.157 1 98.67 179 PRO A N 1
ATOM 1350 C CA . PRO A 1 179 ? -9.025 -7.328 9.288 1 98.67 179 PRO A CA 1
ATOM 1351 C C . PRO A 1 179 ? -7.884 -7.517 10.285 1 98.67 179 PRO A C 1
ATOM 1353 O O . PRO A 1 179 ? -7.446 -6.552 10.918 1 98.67 179 PRO A O 1
ATOM 1356 N N . VAL A 1 180 ? -7.371 -8.758 10.423 1 98.54 180 VAL A N 1
ATOM 1357 C CA . VAL A 1 180 ? -6.26 -9.023 11.331 1 98.54 180 VAL A CA 1
ATOM 1358 C C . VAL A 1 180 ? -5.041 -8.207 10.908 1 98.54 180 VAL A C 1
ATOM 1360 O O . VAL A 1 180 ? -4.429 -7.522 11.731 1 98.54 180 VAL A O 1
ATOM 1363 N N . HIS A 1 181 ? -4.752 -8.283 9.644 1 98.69 181 HIS A N 1
ATOM 1364 C CA . HIS A 1 181 ? -3.588 -7.585 9.112 1 98.69 181 HIS A CA 1
ATOM 1365 C C . HIS A 1 181 ? -3.788 -6.073 9.148 1 98.69 181 HIS A C 1
ATOM 1367 O O . HIS A 1 181 ? -2.877 -5.331 9.521 1 98.69 181 HIS A O 1
ATOM 1373 N N . ILE A 1 182 ? -4.963 -5.615 8.771 1 98.82 182 ILE A N 1
ATOM 1374 C CA . ILE A 1 182 ? -5.26 -4.187 8.755 1 98.82 182 ILE A CA 1
ATOM 1375 C C . ILE A 1 182 ? -5.148 -3.621 10.168 1 98.82 182 ILE A C 1
ATOM 1377 O O . ILE A 1 182 ? -4.511 -2.586 10.381 1 98.82 182 ILE A O 1
ATOM 1381 N N . LEU A 1 183 ? -5.732 -4.298 11.139 1 98.52 183 LEU A N 1
ATOM 1382 C CA . LEU A 1 183 ? -5.745 -3.794 12.508 1 98.52 183 LEU A CA 1
ATOM 1383 C C . LEU A 1 183 ? -4.351 -3.858 13.123 1 98.52 183 LEU A C 1
ATOM 1385 O O . LEU A 1 183 ? -3.814 -2.837 13.56 1 98.52 183 LEU A O 1
ATOM 1389 N N . ASN A 1 184 ? -3.702 -4.957 13.059 1 98.03 184 ASN A N 1
ATOM 1390 C CA . ASN A 1 184 ? -2.476 -5.143 13.827 1 98.03 184 ASN A CA 1
ATOM 1391 C C . ASN A 1 184 ? -1.273 -4.521 13.123 1 98.03 184 ASN A C 1
ATOM 1393 O O . ASN A 1 184 ? -0.447 -3.864 13.758 1 98.03 184 ASN A O 1
ATOM 1397 N N . SER A 1 185 ? -1.193 -4.623 11.836 1 98.43 185 SER A N 1
ATOM 1398 C CA . SER A 1 185 ? 0.001 -4.202 11.111 1 98.43 185 SER A CA 1
ATOM 1399 C C . SER A 1 185 ? -0.104 -2.746 10.671 1 98.43 185 SER A C 1
ATOM 1401 O O . SER A 1 185 ? 0.912 -2.084 10.449 1 98.43 185 SER A O 1
ATOM 1403 N N . HIS A 1 186 ? -1.353 -2.275 10.554 1 98.73 186 HIS A N 1
ATOM 1404 C CA . HIS A 1 186 ? -1.475 -0.926 10.013 1 98.73 186 HIS A CA 1
ATOM 1405 C C . HIS A 1 186 ? -2.076 0.028 11.04 1 98.73 186 HIS A C 1
ATOM 1407 O O . HIS A 1 186 ? -1.433 1 11.442 1 98.73 186 HIS A O 1
ATOM 1413 N N . TYR A 1 187 ? -3.221 -0.231 11.594 1 98.63 187 TYR A N 1
ATOM 1414 C CA . TYR A 1 187 ? -3.809 0.673 12.576 1 98.63 187 TYR A CA 1
ATOM 1415 C C . TYR A 1 187 ? -2.996 0.683 13.864 1 98.63 187 TYR A C 1
ATOM 1417 O O . TYR A 1 187 ? -2.698 1.749 14.41 1 98.63 187 TYR A O 1
ATOM 1425 N N . GLY A 1 188 ? -2.588 -0.469 14.349 1 98.03 188 GLY A N 1
ATOM 1426 C CA . GLY A 1 188 ? -1.861 -0.573 15.604 1 98.03 188 GLY A CA 1
ATOM 1427 C C . GLY A 1 188 ? -0.387 -0.24 15.47 1 98.03 188 GLY A C 1
ATOM 1428 O O . GLY A 1 188 ? 0.126 0.626 16.181 1 98.03 188 GLY A O 1
ATOM 1429 N N . ALA A 1 189 ? 0.249 -0.802 14.497 1 97.81 189 ALA A N 1
ATOM 1430 C CA . ALA A 1 189 ? 1.705 -0.73 14.397 1 97.81 189 ALA A CA 1
ATOM 1431 C C . ALA A 1 189 ? 2.144 0.544 13.681 1 97.81 189 ALA A C 1
ATOM 1433 O O . ALA A 1 189 ? 3.306 0.945 13.773 1 97.81 189 ALA A O 1
ATOM 1434 N N . LEU A 1 190 ? 1.187 1.23 13.044 1 98.21 190 LEU A N 1
ATOM 1435 C CA . LEU A 1 190 ? 1.68 2.29 12.171 1 98.21 190 LEU A CA 1
ATOM 1436 C C . LEU A 1 190 ? 0.839 3.553 12.321 1 98.21 190 LEU A C 1
ATOM 1438 O O . LEU A 1 190 ? 1.359 4.611 12.681 1 98.21 190 LEU A O 1
ATOM 1442 N N . LEU A 1 191 ? -0.458 3.499 12.149 1 98.41 191 LEU A N 1
ATOM 1443 C CA . LEU A 1 191 ? -1.303 4.685 12.069 1 98.41 191 LEU A CA 1
ATOM 1444 C C . LEU A 1 191 ? -1.542 5.278 13.453 1 98.41 191 LEU A C 1
ATOM 1446 O O . LEU A 1 191 ? -1.665 6.496 13.599 1 98.41 191 LEU A O 1
ATOM 1450 N N . ALA A 1 192 ? -1.652 4.4 14.422 1 96.72 192 ALA A N 1
ATOM 1451 C CA . ALA A 1 192 ? -1.673 4.886 15.799 1 96.72 192 ALA A CA 1
ATOM 1452 C C . ALA A 1 192 ? -0.26 5.155 16.308 1 96.72 192 ALA A C 1
ATOM 1454 O O . ALA A 1 192 ? 0.599 4.272 16.269 1 96.72 192 ALA A O 1
ATOM 1455 N N . ASP A 1 193 ? -0.043 6.352 16.79 1 93.8 193 ASP A N 1
ATOM 1456 C CA . ASP A 1 193 ? 1.284 6.684 17.3 1 93.8 193 ASP A CA 1
ATOM 1457 C C . ASP A 1 193 ? 1.602 5.887 18.564 1 93.8 193 ASP A C 1
ATOM 1459 O O . ASP A 1 193 ? 0.767 5.783 19.465 1 93.8 193 ASP A O 1
ATOM 1463 N N . PRO A 1 194 ? 2.786 5.289 18.561 1 93.95 194 PRO A N 1
ATOM 1464 C CA . PRO A 1 194 ? 3.179 4.738 19.859 1 93.95 194 PRO A CA 1
ATOM 1465 C C . PRO A 1 194 ? 3.258 5.801 20.953 1 93.95 194 PRO A C 1
ATOM 1467 O O . PRO A 1 194 ? 3.618 6.949 20.678 1 93.95 194 PRO A O 1
ATOM 1470 N N . PRO A 1 195 ? 2.979 5.434 22.151 1 91.33 195 PRO A N 1
ATOM 1471 C CA . PRO A 1 195 ? 2.962 6.421 23.234 1 91.33 195 PRO A CA 1
ATOM 1472 C C . PRO A 1 195 ? 4.332 7.048 23.482 1 91.33 195 PRO A C 1
ATOM 1474 O O . PRO A 1 195 ? 4.418 8.187 23.948 1 91.33 195 PRO A O 1
ATOM 1477 N N . SER A 1 196 ? 5.429 6.375 23.153 1 91.04 196 SER A N 1
ATOM 1478 C CA . SER A 1 196 ? 6.778 6.842 23.458 1 91.04 196 SER A CA 1
ATOM 1479 C C . SER A 1 196 ? 7.336 7.696 22.324 1 91.04 196 SER A C 1
ATOM 1481 O O . SER A 1 196 ? 8.464 8.187 22.408 1 91.04 196 SER A O 1
ATOM 1483 N N . LEU A 1 197 ? 6.584 7.836 21.26 1 91.65 197 LEU A N 1
ATOM 1484 C CA . LEU A 1 197 ? 7.067 8.628 20.134 1 91.65 197 LEU A CA 1
ATOM 1485 C C . LEU A 1 197 ? 7.265 10.085 20.539 1 91.65 197 LEU A C 1
ATOM 1487 O O . LEU A 1 197 ? 6.349 10.715 21.073 1 91.65 197 LEU A O 1
ATOM 1491 N N . PRO A 1 198 ? 8.411 10.611 20.36 1 90.13 198 PRO A N 1
ATOM 1492 C CA . PRO A 1 198 ? 8.645 12.011 20.723 1 90.13 198 PRO A CA 1
ATOM 1493 C C . PRO A 1 198 ? 7.961 12.989 19.77 1 90.13 198 PRO A C 1
ATOM 1495 O O . PRO A 1 198 ? 7.548 12.602 18.674 1 90.13 198 PRO A O 1
ATOM 1498 N N . SER A 1 199 ? 7.799 14.211 20.186 1 86.26 199 SER A N 1
ATOM 1499 C CA . SER A 1 199 ? 7.307 15.28 19.323 1 86.26 199 SER A CA 1
ATOM 1500 C C . SER A 1 199 ? 8.317 15.619 18.231 1 86.26 199 SER A C 1
ATOM 1502 O O . SER A 1 199 ? 9.526 15.511 18.443 1 86.26 199 SER A O 1
ATOM 1504 N N . PRO A 1 200 ? 7.975 16.107 17.117 1 86.84 200 PRO A N 1
ATOM 1505 C CA . PRO A 1 200 ? 6.58 16.322 16.725 1 86.84 200 PRO A CA 1
ATOM 1506 C C . PRO A 1 200 ? 5.87 15.027 16.336 1 86.84 200 PRO A C 1
ATOM 1508 O O . PRO A 1 200 ? 6.475 14.149 15.717 1 86.84 200 PRO A O 1
ATOM 1511 N N . ARG A 1 201 ? 4.586 14.966 16.737 1 87.95 201 ARG A N 1
ATOM 1512 C CA . ARG A 1 201 ? 3.755 13.811 16.414 1 87.95 201 ARG A CA 1
ATOM 1513 C C . ARG A 1 201 ? 2.736 14.154 15.332 1 87.95 201 ARG A C 1
ATOM 1515 O O . ARG A 1 201 ? 2.295 15.301 15.23 1 87.95 201 ARG A O 1
ATOM 1522 N N . ILE A 1 202 ? 2.459 13.238 14.543 1 92.53 202 ILE A N 1
ATOM 1523 C CA . ILE A 1 202 ? 1.446 13.426 13.51 1 92.53 202 ILE A CA 1
ATOM 1524 C C . ILE A 1 202 ? 0.062 13.489 14.151 1 92.53 202 ILE A C 1
ATOM 1526 O O . ILE A 1 202 ? -0.713 14.411 13.883 1 92.53 202 ILE A O 1
ATOM 1530 N N . GLY A 1 203 ? -0.173 12.546 15.109 1 93.94 203 GLY A N 1
ATOM 1531 C CA . GLY A 1 203 ? -1.421 12.571 15.855 1 93.94 203 GLY A CA 1
ATOM 1532 C C . GLY A 1 203 ? -2.618 12.138 15.031 1 93.94 203 GLY A C 1
ATOM 1533 O O . GLY A 1 203 ? -2.461 11.628 13.92 1 93.94 203 GLY A O 1
ATOM 1534 N N . ARG A 1 204 ? -3.83 12.346 15.619 1 96.97 204 ARG A N 1
ATOM 1535 C CA . ARG A 1 204 ? -5.098 11.823 15.119 1 96.97 204 ARG A CA 1
ATOM 1536 C C . ARG A 1 204 ? -5.57 12.605 13.899 1 96.97 204 ARG A C 1
ATOM 1538 O O . ARG A 1 204 ? -6.019 12.017 12.913 1 96.97 204 ARG A O 1
ATOM 1545 N N . ILE A 1 205 ? -5.452 13.892 13.884 1 97.96 205 ILE A N 1
ATOM 1546 C CA . ILE A 1 205 ? -5.981 14.73 12.813 1 97.96 205 ILE A CA 1
ATOM 1547 C C . ILE A 1 205 ? -5.084 14.621 11.582 1 97.96 205 ILE A C 1
ATOM 1549 O O . ILE A 1 205 ? -5.565 14.357 10.477 1 97.96 205 ILE A O 1
ATOM 1553 N N . LEU A 1 206 ? -3.764 14.737 11.758 1 98.22 206 LEU A N 1
ATOM 1554 C CA . LEU A 1 206 ? -2.855 14.678 10.619 1 98.22 206 LEU A CA 1
ATOM 1555 C C . LEU A 1 206 ? -2.842 13.282 10.006 1 98.22 206 LEU A C 1
ATOM 1557 O O . LEU A 1 206 ? -2.69 13.133 8.791 1 98.22 206 LEU A O 1
ATOM 1561 N N . THR A 1 207 ? -3.049 12.25 10.822 1 98.47 207 THR A N 1
ATOM 1562 C CA . THR A 1 207 ? -3.182 10.904 10.276 1 98.47 207 THR A CA 1
ATOM 1563 C C . THR A 1 207 ? -4.408 10.805 9.373 1 98.47 207 THR A C 1
ATOM 1565 O O . THR A 1 207 ? -4.356 10.173 8.315 1 98.47 207 THR A O 1
ATOM 1568 N N . SER A 1 208 ? -5.479 11.432 9.777 1 98.67 208 SER A N 1
ATOM 1569 C CA . SER A 1 208 ? -6.669 11.46 8.932 1 98.67 208 SER A CA 1
ATOM 1570 C C . SER A 1 208 ? -6.411 12.227 7.64 1 98.67 208 SER A C 1
ATOM 1572 O O . SER A 1 208 ? -6.908 11.848 6.577 1 98.67 208 SER A O 1
ATOM 1574 N N . ILE A 1 209 ? -5.632 13.301 7.726 1 98.8 209 ILE A N 1
ATOM 1575 C CA . ILE A 1 209 ? -5.283 14.077 6.54 1 98.8 209 ILE A CA 1
ATOM 1576 C C . ILE A 1 209 ? -4.45 13.219 5.589 1 98.8 209 ILE A C 1
ATOM 1578 O O . ILE A 1 209 ? -4.661 13.245 4.375 1 98.8 209 ILE A O 1
ATOM 1582 N N . ILE A 1 210 ? -3.555 12.426 6.129 1 98.87 210 ILE A N 1
ATOM 1583 C CA . ILE A 1 210 ? -2.763 11.505 5.321 1 98.87 210 ILE A CA 1
ATOM 1584 C C . ILE A 1 210 ? -3.688 10.545 4.576 1 98.87 210 ILE A C 1
ATOM 1586 O O . ILE A 1 210 ? -3.563 10.37 3.362 1 98.87 210 ILE A O 1
ATOM 1590 N N . ALA A 1 211 ? -4.616 9.966 5.276 1 98.84 211 ALA A N 1
ATOM 1591 C CA . ALA A 1 211 ? -5.52 8.976 4.695 1 98.84 211 ALA A CA 1
ATOM 1592 C C . ALA A 1 211 ? -6.34 9.583 3.56 1 98.84 211 ALA A C 1
ATOM 1594 O O . ALA A 1 211 ? -6.353 9.056 2.445 1 98.84 211 ALA A O 1
ATOM 1595 N N . ILE A 1 212 ? -6.95 10.704 3.835 1 98.81 212 ILE A N 1
ATOM 1596 C CA . ILE A 1 212 ? -7.824 11.341 2.856 1 98.81 212 ILE A CA 1
ATOM 1597 C C . ILE A 1 212 ? -7.011 11.758 1.633 1 98.81 212 ILE A C 1
ATOM 1599 O O . ILE A 1 212 ? -7.438 11.548 0.495 1 98.81 212 ILE A O 1
ATOM 1603 N N . THR A 1 213 ? -5.847 12.299 1.875 1 98.57 213 THR A N 1
ATOM 1604 C CA . THR A 1 213 ? -5.002 12.778 0.787 1 98.57 213 THR A CA 1
ATOM 1605 C C . THR A 1 213 ? -4.562 11.621 -0.106 1 98.57 213 THR A C 1
ATOM 1607 O O . THR A 1 213 ? -4.671 11.7 -1.331 1 98.57 213 THR A O 1
ATOM 1610 N N . CYS A 1 214 ? -4.109 10.545 0.505 1 97.72 214 CYS A N 1
ATOM 1611 C CA . CYS A 1 214 ? -3.679 9.387 -0.271 1 97.72 214 CYS A CA 1
ATOM 1612 C C . CYS A 1 214 ? -4.838 8.805 -1.071 1 97.72 214 CYS A C 1
ATOM 1614 O O . CYS A 1 214 ? -4.682 8.479 -2.249 1 97.72 214 CYS A O 1
ATOM 1616 N N . LEU A 1 215 ? -5.967 8.672 -0.442 1 97.37 215 LEU A N 1
ATOM 1617 C CA . LEU A 1 215 ? -7.128 8.053 -1.074 1 97.37 215 LEU A CA 1
ATOM 1618 C C . LEU A 1 215 ? -7.643 8.913 -2.224 1 97.37 215 LEU A C 1
ATOM 1620 O O . LEU A 1 215 ? -7.978 8.393 -3.291 1 97.37 215 LEU A O 1
ATOM 1624 N N . ARG A 1 216 ? -7.654 10.195 -2.013 1 95.78 216 ARG A N 1
ATOM 1625 C CA . ARG A 1 216 ? -8.108 11.103 -3.061 1 95.78 216 ARG A CA 1
ATOM 1626 C C . ARG A 1 216 ? -7.135 11.114 -4.235 1 95.78 216 ARG A C 1
ATOM 1628 O O . ARG A 1 216 ? -7.553 11.083 -5.395 1 95.78 216 ARG A O 1
ATOM 1635 N N . ALA A 1 217 ? -5.887 11.089 -3.951 1 94.66 217 ALA A N 1
ATOM 1636 C CA . ALA A 1 217 ? -4.864 11.209 -4.987 1 94.66 217 ALA A CA 1
ATOM 1637 C C . ALA A 1 217 ? -4.764 9.928 -5.811 1 94.66 217 ALA A C 1
ATOM 1639 O O . ALA A 1 217 ? -4.436 9.97 -6.999 1 94.66 217 ALA A O 1
ATOM 1640 N N . GLN A 1 218 ? -5.022 8.775 -5.193 1 92.63 218 GLN A N 1
ATOM 1641 C CA . GLN A 1 218 ? -4.831 7.531 -5.932 1 92.63 218 GLN A CA 1
ATOM 1642 C C . GLN A 1 218 ? -6.057 7.202 -6.779 1 92.63 218 GLN A C 1
ATOM 1644 O O . GLN A 1 218 ? -5.984 6.376 -7.692 1 92.63 218 GLN A O 1
ATOM 1649 N N . ARG A 1 219 ? -7.231 7.815 -6.461 1 90.67 219 ARG A N 1
ATOM 1650 C CA . ARG A 1 219 ? -8.471 7.651 -7.213 1 90.67 219 ARG A CA 1
ATOM 1651 C C . ARG A 1 219 ? -8.955 6.206 -7.164 1 90.67 219 ARG A C 1
ATOM 1653 O O . ARG A 1 219 ? -8.229 5.318 -6.713 1 90.67 219 ARG A O 1
ATOM 1660 N N . GLY A 1 220 ? -10.202 6.004 -7.531 1 91.48 220 GLY A N 1
ATOM 1661 C CA . GLY A 1 220 ? -10.758 4.672 -7.708 1 91.48 220 GLY A CA 1
ATOM 1662 C C . GLY A 1 220 ? -11.132 4.003 -6.399 1 91.48 220 GLY A C 1
ATOM 1663 O O . GLY A 1 220 ? -11.441 2.81 -6.371 1 91.48 220 GLY A O 1
ATOM 1664 N N . VAL A 1 221 ? -11.036 4.778 -5.331 1 95.12 221 VAL A N 1
ATOM 1665 C CA . VAL A 1 221 ? -11.278 4.181 -4.021 1 95.12 221 VAL A CA 1
ATOM 1666 C C . VAL A 1 221 ? -12.242 5.057 -3.224 1 95.12 221 VAL A C 1
ATOM 1668 O O . VAL A 1 221 ? -11.999 5.351 -2.051 1 95.12 221 VAL A O 1
ATOM 1671 N N . GLY A 1 222 ? -13.303 5.477 -3.869 1 94.47 222 GLY A N 1
ATOM 1672 C CA . GLY A 1 222 ? -14.293 6.415 -3.364 1 94.47 222 GLY A CA 1
ATOM 1673 C C . GLY A 1 222 ? -14.892 5.991 -2.036 1 94.47 222 GLY A C 1
ATOM 1674 O O . GLY A 1 222 ? -14.989 6.796 -1.108 1 94.47 222 GLY A O 1
ATOM 1675 N N . PRO A 1 223 ? -15.297 4.726 -1.896 1 95.58 223 PRO A N 1
ATOM 1676 C CA . PRO A 1 223 ? -15.911 4.306 -0.635 1 95.58 223 PRO A CA 1
ATOM 1677 C C . PRO A 1 223 ? -14.974 4.468 0.56 1 95.58 223 PRO A C 1
ATOM 1679 O O . PRO A 1 223 ? -15.396 4.932 1.622 1 95.58 223 PRO A O 1
ATOM 1682 N N . GLN A 1 224 ? -13.714 4.097 0.434 1 97.45 224 GLN A N 1
ATOM 1683 C CA . GLN A 1 224 ? -12.761 4.28 1.523 1 97.45 224 GLN A CA 1
ATOM 1684 C C . GLN A 1 224 ? -12.535 5.761 1.814 1 97.45 224 GLN A C 1
ATOM 1686 O O . GLN A 1 224 ? -12.426 6.162 2.974 1 97.45 224 GLN A O 1
ATOM 1691 N N . LEU A 1 225 ? -12.429 6.572 0.703 1 97.71 225 LEU A N 1
ATOM 1692 C CA . LEU A 1 225 ? -12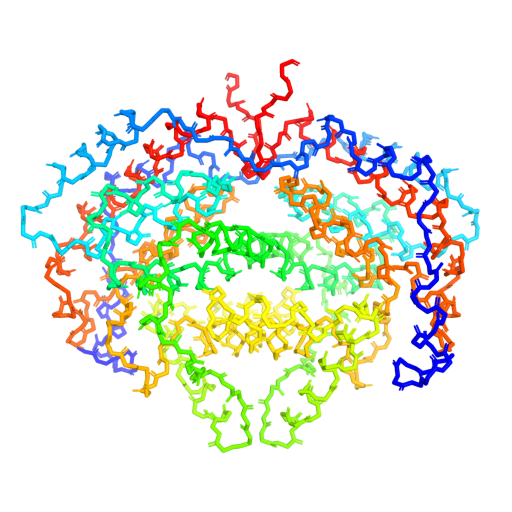.27 8.012 0.868 1 97.71 225 LEU A CA 1
ATOM 1693 C C . LEU A 1 225 ? -13.407 8.593 1.702 1 97.71 225 LEU A C 1
ATOM 1695 O O . LEU A 1 225 ? -13.167 9.343 2.651 1 97.71 225 LEU A O 1
ATOM 1699 N N . THR A 1 226 ? -14.613 8.21 1.376 1 97.77 226 THR A N 1
ATOM 1700 C CA . THR A 1 226 ? -15.787 8.71 2.083 1 97.77 226 THR A CA 1
ATOM 1701 C C . THR A 1 226 ? -15.722 8.347 3.563 1 97.77 226 THR A C 1
ATOM 1703 O O . THR A 1 226 ? -15.976 9.19 4.426 1 97.77 226 THR A O 1
ATOM 1706 N N . SER A 1 227 ? -15.367 7.154 3.86 1 97.78 227 SER A N 1
ATOM 1707 C CA . SER A 1 227 ? -15.282 6.689 5.241 1 97.78 227 SER A CA 1
ATOM 1708 C C . SER A 1 227 ? -14.258 7.495 6.034 1 97.78 227 SER A C 1
ATOM 1710 O O . SER A 1 227 ? -14.475 7.799 7.209 1 97.78 227 SER A O 1
ATOM 1712 N N . HIS A 1 228 ? -13.209 7.871 5.393 1 98.6 228 HIS A N 1
ATOM 1713 C CA . HIS A 1 228 ? -12.149 8.574 6.106 1 98.6 228 HIS A CA 1
ATOM 1714 C C . HIS A 1 228 ? -12.48 10.054 6.266 1 98.6 228 HIS A C 1
ATOM 1716 O O . HIS A 1 228 ? -12.022 10.698 7.213 1 98.6 228 HIS A O 1
ATOM 1722 N N . VAL A 1 229 ? -13.266 10.575 5.36 1 98.74 229 VAL A N 1
ATOM 1723 C CA . VAL A 1 229 ? -13.758 11.932 5.572 1 98.74 229 VAL A CA 1
ATOM 1724 C C . VAL A 1 229 ? -14.679 11.965 6.789 1 98.74 229 VAL A C 1
ATOM 1726 O O . VAL A 1 229 ? -14.574 12.859 7.632 1 98.74 229 VAL A O 1
ATOM 1729 N N . PHE A 1 230 ? -15.581 10.948 6.918 1 98.57 230 PHE A N 1
ATOM 1730 C CA . PHE A 1 230 ? -16.376 10.822 8.134 1 98.57 230 PHE A CA 1
ATOM 1731 C C . PHE A 1 230 ? -15.476 10.708 9.359 1 98.57 230 PHE A C 1
ATOM 1733 O O . PHE A 1 230 ? -15.755 11.31 10.398 1 98.57 230 PHE A O 1
ATOM 1740 N N . GLY A 1 231 ? -14.414 9.962 9.213 1 98.37 231 GLY A N 1
ATOM 1741 C CA . GLY A 1 231 ? -13.476 9.785 10.309 1 98.37 231 GLY A CA 1
ATOM 1742 C C . GLY A 1 231 ? -12.836 11.083 10.764 1 98.37 231 GLY A C 1
ATOM 1743 O O . GLY A 1 231 ? -12.679 11.317 11.964 1 98.37 231 GLY A O 1
ATOM 1744 N N . LEU A 1 232 ? -12.462 11.903 9.792 1 98.57 232 LEU A N 1
ATOM 1745 C CA . LEU A 1 232 ? -11.881 13.199 10.126 1 98.57 232 LEU A CA 1
ATOM 1746 C C . LEU A 1 232 ? -12.883 14.066 10.88 1 98.57 232 LEU A C 1
ATOM 1748 O O . LEU A 1 232 ? -12.535 14.696 11.882 1 98.57 232 LEU A O 1
ATOM 1752 N N . LYS A 1 233 ? -14.056 14.103 10.434 1 98.39 233 LYS A N 1
ATOM 1753 C CA . LYS A 1 233 ? -15.079 14.905 11.099 1 98.39 233 LYS A CA 1
ATOM 1754 C C . LYS A 1 233 ? -15.348 14.393 12.511 1 98.39 233 LYS A C 1
ATOM 1756 O O . LYS A 1 233 ? -15.531 15.183 13.439 1 98.39 233 LYS A O 1
ATOM 1761 N N . LYS A 1 234 ? -15.304 13.14 12.717 1 98.27 234 LYS A N 1
ATOM 1762 C CA . LYS A 1 234 ? -15.542 12.547 14.03 1 98.27 234 LYS A CA 1
ATOM 1763 C C . LYS A 1 234 ? -14.387 12.841 14.983 1 98.27 234 LYS A C 1
ATOM 1765 O O . LYS A 1 234 ? -14.561 12.819 16.203 1 98.27 234 LYS A O 1
ATOM 1770 N N . ALA A 1 235 ? -13.212 13.049 14.403 1 97.82 235 ALA A N 1
ATOM 1771 C CA . ALA A 1 235 ? -12.079 13.439 15.238 1 97.82 235 ALA A CA 1
ATOM 1772 C C . ALA A 1 235 ? -12.39 14.706 16.029 1 97.82 235 ALA A C 1
ATOM 1774 O O . ALA A 1 235 ? -11.894 14.888 17.144 1 97.82 235 ALA A O 1
ATOM 1775 N N . GLY A 1 236 ? -13.279 15.544 15.458 1 97.17 236 GLY A N 1
ATOM 1776 C CA . GLY A 1 236 ? -13.689 16.766 16.132 1 97.17 236 GLY A CA 1
ATOM 1777 C C . GLY A 1 236 ? -14.504 16.511 17.386 1 97.17 236 GLY A C 1
ATOM 1778 O O . GLY A 1 236 ? -14.657 17.402 18.224 1 97.17 236 GLY A O 1
ATOM 1779 N N . LEU A 1 237 ? -15.001 15.3 17.548 1 97.18 237 LEU A N 1
ATOM 1780 C CA . LEU A 1 237 ? -15.84 14.93 18.683 1 97.18 237 LEU A CA 1
ATOM 1781 C C . LEU A 1 237 ? -15.006 14.304 19.795 1 97.18 237 LEU A C 1
ATOM 1783 O O . LEU A 1 237 ? -15.488 14.134 20.918 1 97.18 237 LEU A O 1
ATOM 1787 N N . GLU A 1 238 ? -13.755 13.915 19.42 1 96.18 238 GLU A N 1
ATOM 1788 C CA . GLU A 1 238 ? -12.895 13.238 20.386 1 96.18 238 GLU A CA 1
ATOM 1789 C C . GLU A 1 238 ? -12.261 14.234 21.353 1 96.18 238 GLU A C 1
ATOM 1791 O O . GLU A 1 238 ? -11.742 15.271 20.933 1 96.18 238 GLU A O 1
ATOM 1796 N N . GLU A 1 239 ? -12.267 13.906 22.597 1 94.64 239 GLU A N 1
ATOM 1797 C CA . GLU A 1 239 ? -11.749 14.797 23.632 1 94.64 239 GLU A CA 1
ATOM 1798 C C . GLU A 1 239 ? -10.272 15.106 23.405 1 94.64 239 GLU A C 1
ATOM 1800 O O . GLU A 1 239 ? -9.454 14.193 23.275 1 94.64 239 GLU A O 1
ATOM 1805 N N . GLY A 1 240 ? -9.988 16.358 23.282 1 94.58 240 GLY A N 1
ATOM 1806 C CA . GLY A 1 240 ? -8.608 16.813 23.225 1 94.58 240 GLY A CA 1
ATOM 1807 C C . GLY A 1 240 ? -8.018 16.757 21.829 1 94.58 240 GLY A C 1
ATOM 1808 O O . GLY A 1 240 ? -6.963 17.34 21.571 1 94.58 240 GLY A O 1
ATOM 1809 N N . VAL A 1 241 ? -8.627 16.076 20.856 1 95.74 241 VAL A N 1
ATOM 1810 C CA . VAL A 1 241 ? -8.058 15.838 19.533 1 95.74 241 VAL A CA 1
ATOM 1811 C C . VAL A 1 241 ? -8.025 17.143 18.742 1 95.74 241 VAL A C 1
ATOM 1813 O O . VAL A 1 241 ? -7.004 17.487 18.143 1 95.74 241 VAL A O 1
ATOM 1816 N N . PRO A 1 242 ? -9.073 17.985 18.778 1 95 242 PRO A N 1
ATOM 1817 C CA . PRO A 1 242 ? -9.026 19.242 18.029 1 95 242 PRO A CA 1
ATOM 1818 C C . PRO A 1 242 ? -7.925 20.18 18.519 1 95 242 PRO A C 1
ATOM 1820 O O . PRO A 1 242 ? -7.462 21.042 17.767 1 95 242 PRO A O 1
ATOM 1823 N N . ASP A 1 243 ? -7.437 19.964 19.728 1 94.69 243 ASP A N 1
ATOM 1824 C CA . ASP A 1 243 ? -6.444 20.848 20.331 1 94.69 243 ASP A CA 1
ATOM 1825 C C . ASP A 1 243 ? -5.026 20.378 20.016 1 94.69 243 ASP A C 1
ATOM 1827 O O . ASP A 1 243 ? -4.053 21.062 20.34 1 94.69 243 ASP A O 1
ATOM 1831 N N . GLU A 1 244 ? -4.927 19.274 19.359 1 91.97 244 GLU A N 1
ATOM 1832 C CA . GLU A 1 244 ? -3.605 18.726 19.066 1 91.97 244 GLU A CA 1
ATOM 1833 C C . GLU A 1 244 ? -2.842 19.619 18.092 1 91.97 244 GLU A C 1
ATOM 1835 O O . GLU A 1 244 ? -1.611 19.573 18.034 1 91.97 244 GLU A O 1
ATOM 1840 N N . LEU A 1 245 ? -3.621 20.347 17.352 1 93.24 245 LEU A N 1
ATOM 1841 C CA . LEU A 1 245 ? -3.034 21.149 16.284 1 93.24 245 LEU A CA 1
ATOM 1842 C C . LEU A 1 245 ? -3.766 22.478 16.136 1 93.24 245 LEU A C 1
ATOM 1844 O O . LEU A 1 245 ? -4.995 22.528 16.228 1 93.24 245 LEU A O 1
ATOM 1848 N N . GLU A 1 246 ? -2.976 23.554 15.965 1 96.05 246 GLU A N 1
ATOM 1849 C CA . GLU A 1 246 ? -3.616 24.826 15.643 1 96.05 246 GLU A CA 1
ATOM 1850 C C . GLU A 1 246 ? -4.466 24.712 14.381 1 96.05 246 GLU A C 1
ATOM 1852 O O . GLU A 1 246 ? -3.986 24.254 13.342 1 96.05 246 GLU A O 1
ATOM 1857 N N . GLY A 1 247 ? -5.746 25.041 14.461 1 97.34 247 GLY A N 1
ATOM 1858 C CA . GLY A 1 247 ? -6.669 24.91 13.344 1 97.34 247 GLY A CA 1
ATOM 1859 C C . GLY A 1 247 ? -7.357 23.559 13.294 1 97.34 247 GLY A C 1
ATOM 1860 O O . GLY A 1 247 ? -8.06 23.249 12.33 1 97.34 247 GLY A O 1
ATOM 1861 N N . GLY A 1 248 ? -7.174 22.738 14.312 1 97.55 248 GLY A N 1
ATOM 1862 C CA . GLY A 1 248 ? -7.706 21.385 14.339 1 97.55 248 GLY A CA 1
ATOM 1863 C C . GLY A 1 248 ? -9.219 21.337 14.242 1 97.55 248 GLY A C 1
ATOM 1864 O O . GLY A 1 248 ? -9.774 20.5 13.527 1 97.55 248 GLY A O 1
ATOM 1865 N N . GLU A 1 249 ? -9.856 22.227 14.925 1 97.5 249 GLU A N 1
ATOM 1866 C CA . GLU A 1 249 ? -11.314 22.278 14.88 1 97.5 249 GLU A CA 1
ATOM 1867 C C . GLU A 1 249 ? -11.812 22.56 13.466 1 97.5 249 GLU A C 1
ATOM 1869 O O . GLU A 1 249 ? -12.773 21.939 13.005 1 97.5 249 GLU A O 1
ATOM 1874 N N . TRP A 1 250 ? -11.151 23.497 12.843 1 98.39 250 TRP A N 1
ATOM 1875 C CA . TRP A 1 250 ? -11.529 23.854 11.48 1 98.39 250 TRP A CA 1
ATOM 1876 C C . TRP A 1 250 ? -11.298 22.687 10.527 1 98.39 250 TRP A C 1
ATOM 1878 O O . TRP A 1 250 ? -12.129 22.411 9.659 1 98.39 250 TRP A O 1
ATOM 1888 N N . LEU A 1 251 ? -10.211 21.98 10.69 1 98.48 251 LEU A N 1
ATOM 1889 C CA . LEU A 1 251 ? -9.886 20.848 9.829 1 98.48 251 LEU A CA 1
ATOM 1890 C C . LEU A 1 251 ? -10.946 19.758 9.94 1 98.48 251 LEU A C 1
ATOM 1892 O O . LEU A 1 251 ? -11.215 19.045 8.971 1 98.48 251 LEU A O 1
ATOM 1896 N N . CYS A 1 252 ? -11.552 19.617 11.091 1 98.19 252 CYS A N 1
ATOM 1897 C CA . CYS A 1 252 ? -12.547 18.577 11.328 1 98.19 252 CYS A CA 1
ATOM 1898 C C . CYS A 1 252 ? -13.927 19.027 10.865 1 98.19 252 CYS A C 1
ATOM 1900 O O . CYS A 1 252 ? -14.921 18.337 11.098 1 98.19 252 CYS A O 1
ATOM 1902 N N . SER A 1 253 ? -14.047 20.18 10.193 1 98.13 253 SER A N 1
ATOM 1903 C CA . SER A 1 253 ? -15.297 20.711 9.661 1 98.13 253 SER A CA 1
ATOM 1904 C C . SER A 1 253 ? -15.456 20.376 8.182 1 98.13 253 SER A C 1
ATOM 1906 O O . SER A 1 253 ? -14.537 19.839 7.56 1 98.13 253 SER A O 1
ATOM 1908 N N . ASP A 1 254 ? -16.598 20.715 7.6 1 98.29 254 ASP A N 1
ATOM 1909 C CA . ASP A 1 254 ? -16.832 20.535 6.17 1 98.29 254 ASP A CA 1
ATOM 1910 C C . ASP A 1 254 ? -15.866 21.382 5.345 1 98.29 254 ASP A C 1
ATOM 1912 O O . ASP A 1 254 ? -15.384 20.942 4.299 1 98.29 254 ASP A O 1
ATOM 1916 N N . GLU A 1 255 ? -15.578 22.537 5.824 1 98.09 255 GLU A N 1
ATOM 1917 C CA . GLU A 1 255 ? -14.672 23.427 5.106 1 98.09 255 GLU A CA 1
ATOM 1918 C C . GLU A 1 255 ? -13.249 22.877 5.098 1 98.09 255 GLU A C 1
ATOM 1920 O O . GLU A 1 255 ? -12.564 22.926 4.073 1 98.09 255 GLU A O 1
ATOM 1925 N N . GLY A 1 256 ? -12.854 22.418 6.274 1 98.61 256 GLY A N 1
ATOM 1926 C CA . GLY A 1 256 ? -11.531 21.821 6.355 1 98.61 256 GLY A CA 1
ATOM 1927 C C . GLY A 1 256 ? -11.374 20.595 5.475 1 98.61 256 GLY A C 1
ATOM 1928 O O . GLY A 1 256 ? -10.37 20.452 4.774 1 98.61 256 GLY A O 1
ATOM 1929 N N . ALA A 1 257 ? -12.363 19.734 5.537 1 98.76 257 ALA A N 1
ATOM 1930 C CA . ALA A 1 257 ? -12.341 18.534 4.703 1 98.76 257 ALA A CA 1
ATOM 1931 C C . ALA A 1 257 ? -12.328 18.896 3.221 1 98.76 257 ALA A C 1
ATOM 1933 O O . ALA A 1 257 ? -11.613 18.276 2.431 1 98.76 257 ALA A O 1
ATOM 1934 N N . THR A 1 258 ? -13.119 19.868 2.828 1 98.67 258 THR A N 1
ATOM 1935 C CA . THR A 1 258 ? -13.146 20.339 1.448 1 98.67 258 THR A CA 1
ATOM 1936 C C . THR A 1 258 ? -11.776 20.865 1.029 1 98.67 258 THR A C 1
ATOM 1938 O O . THR A 1 258 ? -11.304 20.576 -0.072 1 98.67 258 THR A O 1
ATOM 1941 N N . TRP A 1 259 ? -11.166 21.606 1.925 1 98.8 259 TRP A N 1
ATOM 1942 C CA . TRP A 1 259 ? -9.831 22.131 1.658 1 98.8 259 TRP A CA 1
ATOM 1943 C C . TRP A 1 259 ? -8.842 20.998 1.401 1 98.8 259 TRP A C 1
ATOM 1945 O O . TRP A 1 259 ? -8.018 21.081 0.487 1 98.8 259 TRP A O 1
ATOM 1955 N N . VAL A 1 260 ? -8.908 19.932 2.179 1 98.86 260 VAL A N 1
ATOM 1956 C CA . VAL A 1 260 ? -8.013 18.79 2.017 1 98.86 260 VAL A CA 1
ATOM 1957 C C . VAL A 1 260 ? -8.218 18.164 0.639 1 98.86 260 VAL A C 1
ATOM 1959 O O . VAL A 1 260 ? -7.253 17.92 -0.088 1 98.86 260 VAL A O 1
ATOM 1962 N N . LEU A 1 261 ? -9.427 17.957 0.264 1 98.39 261 LEU A N 1
ATOM 1963 C CA . LEU A 1 261 ? -9.755 17.317 -1.005 1 98.39 261 LEU A CA 1
ATOM 1964 C C . LEU A 1 261 ? -9.306 18.18 -2.18 1 98.39 261 LEU A C 1
ATOM 1966 O O . LEU A 1 261 ? -8.621 17.696 -3.084 1 98.39 261 LEU A O 1
ATOM 1970 N N . GLU A 1 262 ? -9.615 19.412 -2.152 1 98.02 262 GLU A N 1
ATOM 1971 C CA . GLU A 1 262 ? -9.307 20.308 -3.262 1 98.02 262 GLU A CA 1
ATOM 1972 C C . GLU A 1 262 ? -7.805 20.552 -3.375 1 98.02 262 GLU A C 1
ATOM 1974 O O . GLU A 1 262 ? -7.272 20.677 -4.48 1 98.02 262 GLU A O 1
ATOM 1979 N N . SER A 1 263 ? -7.174 20.713 -2.235 1 98.53 263 SER A N 1
ATOM 1980 C CA . SER A 1 263 ? -5.725 20.884 -2.244 1 98.53 263 SER A CA 1
ATOM 1981 C C . SER A 1 263 ? -5.026 19.657 -2.82 1 98.53 263 SER A C 1
ATOM 1983 O O . SER A 1 263 ? -4.051 19.783 -3.563 1 98.53 263 SER A O 1
ATOM 1985 N N . THR A 1 264 ? -5.521 18.481 -2.464 1 97.14 264 THR A N 1
ATOM 1986 C CA . THR A 1 264 ? -4.973 17.246 -3.011 1 97.14 264 THR A CA 1
ATOM 1987 C C . THR A 1 264 ? -5.11 17.22 -4.531 1 97.14 264 THR A C 1
ATOM 1989 O O . THR A 1 264 ? -4.167 16.859 -5.238 1 97.14 264 THR A O 1
ATOM 1992 N N . ASP A 1 265 ? -6.263 17.611 -5.018 1 95.25 265 ASP A N 1
ATOM 1993 C CA . ASP A 1 265 ? -6.498 17.667 -6.457 1 95.25 265 ASP A CA 1
ATOM 1994 C C . ASP A 1 265 ? -5.518 18.621 -7.136 1 95.25 265 ASP A C 1
ATOM 1996 O O . ASP A 1 265 ? -5.001 18.325 -8.215 1 95.25 265 ASP A O 1
ATOM 2000 N N . LYS A 1 266 ? -5.27 19.725 -6.518 1 96.34 266 LYS A N 1
ATOM 2001 C CA . LYS A 1 266 ? -4.363 20.717 -7.088 1 96.34 266 LYS A CA 1
ATOM 2002 C C . LYS A 1 266 ? -2.939 20.176 -7.173 1 96.34 266 LYS A C 1
ATOM 2004 O O . LYS A 1 266 ? -2.243 20.399 -8.165 1 96.34 266 LYS A O 1
ATOM 2009 N N . VAL A 1 267 ? -2.506 19.517 -6.126 1 96.58 267 VAL A N 1
ATOM 2010 C CA . VAL A 1 267 ? -1.168 18.935 -6.14 1 96.58 267 VAL A CA 1
ATOM 2011 C C . VAL A 1 267 ? -1.064 17.905 -7.263 1 96.58 267 VAL A C 1
ATOM 2013 O O . VAL A 1 267 ? -0.109 17.922 -8.042 1 96.58 267 VAL A O 1
ATOM 2016 N N . SER A 1 268 ? -2.025 16.997 -7.3 1 93.37 268 SER A N 1
ATOM 2017 C CA . SER A 1 268 ? -2.029 15.949 -8.316 1 93.37 268 SER A CA 1
ATOM 2018 C C . SER A 1 268 ? -2.016 16.542 -9.721 1 93.37 268 SER A C 1
ATOM 2020 O O . SER A 1 268 ? -1.279 16.074 -10.591 1 93.37 268 SER A O 1
ATOM 2022 N N . GLU A 1 269 ? -2.799 17.533 -9.954 1 92.13 269 GLU A N 1
ATOM 2023 C CA . GLU A 1 269 ? -2.873 18.178 -11.261 1 92.13 269 GLU A CA 1
ATOM 2024 C C . GLU A 1 269 ? -1.547 18.839 -11.627 1 92.13 269 GLU A C 1
ATOM 2026 O O . GLU A 1 269 ? -1.092 18.739 -12.768 1 92.13 269 GLU A O 1
ATOM 2031 N N . ALA A 1 270 ? -0.959 19.502 -10.712 1 94.03 270 ALA A N 1
ATOM 2032 C CA . ALA A 1 270 ? 0.277 20.236 -10.967 1 94.03 270 ALA A CA 1
ATOM 2033 C C . ALA A 1 270 ? 1.414 19.286 -11.332 1 94.03 270 ALA A C 1
ATOM 2035 O O . ALA A 1 270 ? 2.28 19.627 -12.142 1 94.03 270 ALA A O 1
ATOM 2036 N N . VAL A 1 271 ? 1.393 18.112 -10.768 1 92.36 271 VAL A N 1
ATOM 2037 C CA . VAL A 1 271 ? 2.522 17.199 -10.92 1 92.36 271 VAL A CA 1
ATOM 2038 C C . VAL A 1 271 ? 2.272 16.26 -12.098 1 92.36 271 VAL A C 1
ATOM 2040 O O . VAL A 1 271 ? 3.186 15.971 -12.874 1 92.36 271 VAL A O 1
ATOM 2043 N N . THR A 1 272 ? 1.035 15.857 -12.241 1 86.71 272 THR A N 1
ATOM 2044 C CA . THR A 1 272 ? 0.763 14.815 -13.225 1 86.71 272 THR A CA 1
ATOM 2045 C C . THR A 1 272 ? 0.098 15.403 -14.466 1 86.71 272 THR A C 1
ATOM 2047 O O . THR A 1 272 ? -0.085 14.707 -15.467 1 86.71 272 THR A O 1
ATOM 2050 N N . GLY A 1 273 ? -0.204 16.675 -14.453 1 78.6 273 GLY A N 1
ATOM 2051 C CA . GLY A 1 273 ? -0.975 17.26 -15.538 1 78.6 273 GLY A CA 1
ATOM 2052 C C . GLY A 1 273 ? -2.388 16.715 -15.628 1 78.6 273 GLY A C 1
ATOM 2053 O O . GLY A 1 273 ? -2.951 16.614 -16.72 1 78.6 273 GLY A O 1
ATOM 2054 N N . GLY A 1 274 ? -2.865 16.309 -14.517 1 63.49 274 GLY A N 1
ATOM 2055 C CA . GLY A 1 274 ? -4.208 15.753 -14.47 1 63.49 274 GLY A CA 1
ATOM 2056 C C . GLY A 1 274 ? -4.263 14.291 -14.873 1 63.49 274 GLY A C 1
ATOM 2057 O O . GLY A 1 274 ? -5.324 13.667 -14.818 1 63.49 274 GLY A O 1
ATOM 2058 N N . LYS A 1 275 ? -3.214 13.815 -15.269 1 63.89 275 LYS A N 1
ATOM 2059 C CA . LYS A 1 275 ? -3.183 12.407 -15.651 1 63.89 275 LYS A CA 1
ATOM 2060 C C . LYS A 1 275 ? -3.139 11.504 -14.422 1 63.89 275 LYS A C 1
ATOM 2062 O O . LYS A 1 275 ? -2.619 11.896 -13.376 1 63.89 275 LYS A O 1
ATOM 2067 N N . VAL A 1 276 ? -4.08 10.608 -14.474 1 55.59 276 VAL A N 1
ATOM 2068 C CA . VAL A 1 276 ? -4.199 9.712 -13.328 1 55.59 276 VAL A CA 1
ATOM 2069 C C . VAL A 1 276 ? -2.954 8.834 -13.227 1 55.59 276 VAL A C 1
ATOM 2071 O O . VAL A 1 276 ? -2.423 8.379 -14.242 1 55.59 276 VAL A O 1
ATOM 2074 N N . THR A 1 277 ? -2.359 9.008 -12.115 1 51.07 277 THR A N 1
ATOM 2075 C CA . THR A 1 277 ? -1.165 8.183 -11.962 1 51.07 277 THR A CA 1
ATOM 2076 C C . THR A 1 277 ? -1.517 6.829 -11.355 1 51.07 277 THR A C 1
ATOM 2078 O O . THR A 1 277 ? -0.725 5.886 -11.424 1 51.07 277 THR A O 1
ATOM 2081 N N . PHE A 1 278 ? -2.506 6.789 -10.453 1 47.32 278 PHE A N 1
ATOM 2082 C CA . PHE A 1 278 ? -2.936 5.492 -9.944 1 47.32 278 PHE A CA 1
ATOM 2083 C C . PHE A 1 278 ? -4.007 4.886 -10.843 1 47.32 278 PHE A C 1
ATOM 2085 O O . PHE A 1 278 ? -4.035 3.672 -11.052 1 47.32 278 PHE A O 1
ATOM 2092 N N . ALA A 1 279 ? -5.471 5.507 -10.873 1 42.65 279 ALA A N 1
ATOM 2093 C CA . ALA A 1 279 ? -6.683 4.963 -11.479 1 42.65 279 ALA A CA 1
ATOM 2094 C C . ALA A 1 279 ? -6.693 5.192 -12.988 1 42.65 279 ALA A C 1
ATOM 2096 O O . ALA A 1 279 ? -5.808 5.863 -13.526 1 42.65 279 ALA A O 1
ATOM 2097 N N . GLY A 1 280 ? -8.143 4.978 -13.631 1 38.17 280 GLY A N 1
ATOM 2098 C CA . GLY A 1 280 ? -8.818 4.767 -14.902 1 38.17 280 GLY A CA 1
ATOM 2099 C C . GLY A 1 280 ? -8.579 5.887 -15.897 1 38.17 280 GLY A C 1
ATOM 2100 O O . GLY A 1 280 ? -8 6.919 -15.552 1 38.17 280 GLY A O 1
ATOM 2101 N N . PRO A 1 281 ? -9.06 5.552 -17.133 1 33.67 281 PRO A N 1
ATOM 2102 C CA . PRO A 1 281 ? -8.928 6.388 -18.329 1 33.67 281 PRO A CA 1
ATOM 2103 C C . PRO A 1 281 ? -9.359 7.833 -18.089 1 33.67 281 PRO A C 1
ATOM 2105 O O . PRO A 1 281 ? -10.247 8.089 -17.271 1 33.67 281 PRO A O 1
ATOM 2108 N N . PRO A 1 282 ? -8.456 8.655 -18.371 1 34.92 282 PRO A N 1
ATOM 2109 C CA . PRO A 1 282 ? -8.996 10.017 -18.388 1 34.92 282 PRO A CA 1
ATOM 2110 C C . PRO A 1 282 ? -10.367 10.1 -19.054 1 34.92 282 PRO A C 1
ATOM 2112 O O . PRO A 1 282 ? -10.709 9.249 -19.879 1 34.92 282 PRO A O 1
ATOM 2115 N N . GLY A 1 283 ? -11.413 10.664 -18.342 1 27.68 283 GLY A N 1
ATOM 2116 C CA . GLY A 1 283 ? -12.663 10.97 -19.019 1 27.68 283 GLY A CA 1
ATOM 2117 C C . GLY A 1 283 ? -12.466 11.469 -20.438 1 27.68 283 GLY A C 1
ATOM 2118 O O . GLY A 1 283 ? -11.626 12.338 -20.685 1 27.68 283 GLY A O 1
ATOM 2119 N N . GLN A 1 284 ? -12.77 10.676 -21.52 1 22.82 284 GLN A N 1
ATOM 2120 C CA . GLN A 1 284 ? -13.141 11.313 -22.78 1 22.82 284 GLN A CA 1
ATOM 2121 C C . GLN A 1 284 ? -14.27 12.319 -22.576 1 22.82 284 GLN A C 1
ATOM 2123 O O . GLN A 1 284 ? -15.22 12.053 -21.837 1 22.82 284 GLN A O 1
ATOM 2128 N N . MET B 1 1 ? -14.83 13.552 24.144 1 83.01 1 MET B N 1
ATOM 2129 C CA . MET B 1 1 ? -15.532 12.291 24.363 1 83.01 1 MET B CA 1
ATOM 2130 C C . MET B 1 1 ? -14.668 11.107 23.944 1 83.01 1 MET B C 1
ATOM 2132 O O . MET B 1 1 ? -13.938 11.185 22.954 1 83.01 1 MET B O 1
ATOM 2136 N N . TYR B 1 2 ? -14.779 10.046 24.731 1 86.98 2 TYR B N 1
ATOM 2137 C CA . TYR B 1 2 ? -14.001 8.845 24.448 1 86.98 2 TYR B CA 1
ATOM 2138 C C . TYR B 1 2 ? -14.709 7.967 23.423 1 86.98 2 TYR B C 1
ATOM 2140 O O . TYR B 1 2 ? -15.924 7.77 23.498 1 86.98 2 TYR B O 1
ATOM 2148 N N . PRO B 1 3 ? -13.961 7.34 22.496 1 90.09 3 PRO B N 1
ATOM 2149 C CA . PRO B 1 3 ? -14.574 6.579 21.405 1 90.09 3 PRO B CA 1
ATOM 2150 C C . PRO B 1 3 ? -15.384 5.384 21.903 1 90.09 3 PRO B C 1
ATOM 2152 O O . PRO B 1 3 ? -16.263 4.89 21.191 1 90.09 3 PRO B O 1
ATOM 2155 N N . SER B 1 4 ? -15.148 4.989 23.127 1 87.83 4 SER B N 1
ATOM 2156 C CA . SER B 1 4 ? -15.845 3.825 23.665 1 87.83 4 SER B CA 1
ATOM 2157 C C . SER B 1 4 ? -17.103 4.237 24.423 1 87.83 4 SER B C 1
ATOM 2159 O O . SER B 1 4 ? -17.941 3.394 24.751 1 87.83 4 SER B O 1
ATOM 2161 N N . SER B 1 5 ? -17.286 5.506 24.618 1 92.37 5 SER B N 1
ATOM 2162 C CA . SER B 1 5 ? -18.409 5.974 25.423 1 92.37 5 SER B CA 1
ATOM 2163 C C . SER B 1 5 ? -19.7 5.998 24.611 1 92.37 5 SER B C 1
ATOM 2165 O O . SER B 1 5 ? -19.669 6.187 23.393 1 92.37 5 SER B O 1
ATOM 2167 N N . GLN B 1 6 ? -20.804 5.759 25.249 1 92.82 6 GLN B N 1
ATOM 2168 C CA . GLN B 1 6 ? -22.111 5.822 24.604 1 92.82 6 GLN B CA 1
ATOM 2169 C C . GLN B 1 6 ? -22.37 7.207 24.02 1 92.82 6 GLN B C 1
ATOM 2171 O O . GLN B 1 6 ? -22.97 7.334 22.951 1 92.82 6 GLN B O 1
ATOM 2176 N N . ALA B 1 7 ? -21.91 8.225 24.747 1 94.26 7 ALA B N 1
ATOM 2177 C CA . ALA B 1 7 ? -22.088 9.596 24.276 1 94.26 7 ALA B CA 1
ATOM 2178 C C . ALA B 1 7 ? -21.392 9.811 22.936 1 94.26 7 ALA B C 1
ATOM 2180 O O . ALA B 1 7 ? -21.943 10.454 22.039 1 94.26 7 ALA B O 1
ATOM 2181 N N . TYR B 1 8 ? -20.218 9.287 22.826 1 94.99 8 TYR B N 1
ATOM 2182 C CA . TYR B 1 8 ? -19.506 9.403 21.558 1 94.99 8 TYR B CA 1
ATOM 2183 C C . TYR B 1 8 ? -20.241 8.66 20.45 1 94.99 8 TYR B C 1
ATOM 2185 O O . TYR B 1 8 ? -20.37 9.168 19.333 1 94.99 8 TYR B O 1
ATOM 2193 N N . LYS B 1 9 ? -20.658 7.45 20.769 1 94.42 9 LYS B N 1
ATOM 2194 C CA . LYS B 1 9 ? -21.335 6.629 19.77 1 94.42 9 LYS B CA 1
ATOM 2195 C C . LYS B 1 9 ? -22.567 7.34 19.217 1 94.42 9 LYS B C 1
ATOM 2197 O O . LYS B 1 9 ? -22.809 7.324 18.008 1 94.42 9 LYS B O 1
ATOM 2202 N N . VAL B 1 10 ? -23.248 7.925 20.027 1 95.93 10 VAL B N 1
ATOM 2203 C CA . VAL B 1 10 ? -24.453 8.642 19.622 1 95.93 10 VAL B CA 1
ATOM 2204 C C . VAL B 1 10 ? -24.072 9.858 18.78 1 95.93 10 VAL B C 1
ATOM 2206 O O . VAL B 1 10 ? -24.663 10.101 17.725 1 95.93 10 VAL B O 1
ATOM 2209 N N . ALA B 1 11 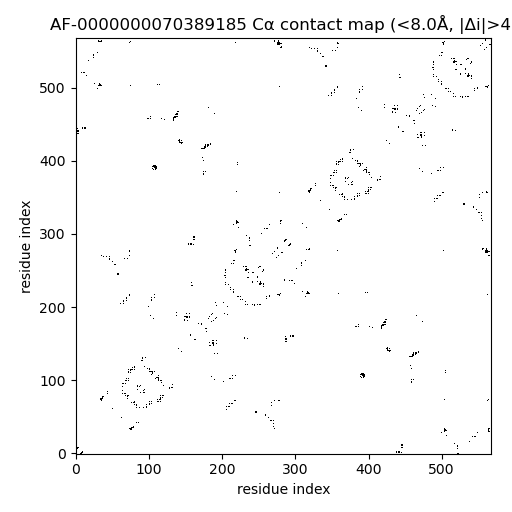? -23.119 10.604 19.243 1 96.52 11 ALA B N 1
ATOM 2210 C CA . ALA B 1 11 ? -22.687 11.795 18.517 1 96.52 11 ALA B CA 1
ATOM 2211 C C . ALA B 1 11 ? -22.108 11.426 17.154 1 96.52 11 ALA B C 1
ATOM 2213 O O . ALA B 1 11 ? -22.392 12.087 16.152 1 96.52 11 ALA B O 1
ATOM 2214 N N . ALA B 1 12 ? -21.285 10.374 17.156 1 96.08 12 ALA B N 1
ATOM 2215 C CA . ALA B 1 12 ? -20.645 9.92 15.925 1 96.08 12 ALA B CA 1
ATOM 2216 C C . ALA B 1 12 ? -21.683 9.479 14.897 1 96.08 12 ALA B C 1
ATOM 2218 O O . ALA B 1 12 ? -21.519 9.716 13.698 1 96.08 12 ALA B O 1
ATOM 2219 N N . ALA B 1 13 ? -22.726 8.85 15.335 1 95.2 13 ALA B N 1
ATOM 2220 C CA . ALA B 1 13 ? -23.78 8.368 14.446 1 95.2 13 ALA B CA 1
ATOM 2221 C C . ALA B 1 13 ? -24.542 9.531 13.817 1 95.2 13 ALA B C 1
ATOM 2223 O O . ALA B 1 13 ? -25.196 9.367 12.784 1 95.2 13 ALA B O 1
ATOM 2224 N N . SER B 1 14 ? -24.432 10.716 14.344 1 96.15 14 SER B N 1
ATOM 2225 C CA . SER B 1 14 ? -25.204 11.867 13.886 1 96.15 14 SER B CA 1
ATOM 2226 C C . SER B 1 14 ? -24.386 12.74 12.94 1 96.15 14 SER B C 1
ATOM 2228 O O . SER B 1 14 ? -24.904 13.705 12.374 1 96.15 14 SER B O 1
ATOM 2230 N N . VAL B 1 15 ? -23.127 12.4 12.771 1 96.74 15 VAL B N 1
ATOM 2231 C CA . VAL B 1 15 ? -22.272 13.176 11.878 1 96.74 15 VAL B CA 1
ATOM 2232 C C . VAL B 1 15 ? -22.775 13.049 10.442 1 96.74 15 VAL B C 1
ATOM 2234 O O . VAL B 1 15 ? -23.022 11.941 9.96 1 96.74 15 VAL B O 1
ATOM 2237 N N . LYS B 1 16 ? -22.88 14.191 9.761 1 96.35 16 LYS B N 1
ATOM 2238 C CA . LYS B 1 16 ? -23.313 14.249 8.367 1 96.35 16 LYS B CA 1
ATOM 2239 C C . LYS B 1 16 ? -22.339 15.065 7.523 1 96.35 16 LYS B C 1
ATOM 2241 O O . LYS B 1 16 ? -21.601 15.9 8.05 1 96.35 16 LYS B O 1
ATOM 2246 N N . LEU B 1 17 ? -22.271 14.758 6.26 1 97.53 17 LEU B N 1
ATOM 2247 C CA . LEU B 1 17 ? -21.53 15.556 5.289 1 97.53 17 LEU B CA 1
ATOM 2248 C C . LEU B 1 17 ? -22.45 16.547 4.584 1 97.53 17 LEU B C 1
ATOM 2250 O O . LEU B 1 17 ? -23.56 16.19 4.181 1 97.53 17 LEU B O 1
ATOM 2254 N N . SER B 1 18 ? -22.074 17.786 4.421 1 97.57 18 SER B N 1
ATOM 2255 C CA . SER B 1 18 ? -22.861 18.78 3.699 1 97.57 18 SER B CA 1
ATOM 2256 C C . SER B 1 18 ? -23.019 18.399 2.23 1 97.57 18 SER B C 1
ATOM 2258 O O . SER B 1 18 ? -22.214 17.637 1.691 1 97.57 18 SER B O 1
ATOM 2260 N N . PRO B 1 19 ? -24.016 18.909 1.586 1 96.99 19 PRO B N 1
ATOM 2261 C CA . PRO B 1 19 ? -24.187 18.646 0.155 1 96.99 19 PRO B CA 1
ATOM 2262 C C . PRO B 1 19 ? -22.982 19.085 -0.673 1 96.99 19 PRO B C 1
ATOM 2264 O O . PRO B 1 19 ? -22.594 18.395 -1.62 1 96.99 19 PRO B O 1
ATOM 2267 N N . SER B 1 20 ? -22.401 20.156 -0.307 1 97.01 20 SER B N 1
ATOM 2268 C CA . SER B 1 20 ? -21.236 20.657 -1.029 1 97.01 20 SER B CA 1
ATOM 2269 C C . SER B 1 20 ? -20.052 19.705 -0.897 1 97.01 20 SER B C 1
ATOM 2271 O O . SER B 1 20 ? -19.352 19.437 -1.876 1 97.01 20 SER B O 1
ATOM 2273 N N . LEU B 1 21 ? -19.828 19.239 0.316 1 97.66 21 LEU B N 1
ATOM 2274 C CA . LEU B 1 21 ? -18.729 18.306 0.538 1 97.66 21 LEU B CA 1
ATOM 2275 C C . LEU B 1 21 ? -18.971 16.995 -0.203 1 97.66 21 LEU B C 1
ATOM 2277 O O . LEU B 1 21 ? -18.052 16.441 -0.811 1 97.66 21 LEU B O 1
ATOM 2281 N N . LYS B 1 22 ? -20.187 16.51 -0.209 1 96.78 22 LYS B N 1
ATOM 2282 C CA . LYS B 1 22 ? -20.537 15.302 -0.95 1 96.78 22 LYS B CA 1
ATOM 2283 C C . LYS B 1 22 ? -20.275 15.476 -2.443 1 96.78 22 LYS B C 1
ATOM 2285 O O . LYS B 1 22 ? -19.823 14.545 -3.113 1 96.78 22 LYS B O 1
ATOM 2290 N N . SER B 1 23 ? -20.559 16.666 -2.897 1 96.23 23 SER B N 1
ATOM 2291 C CA . SER B 1 23 ? -20.327 16.953 -4.309 1 96.23 23 SER B CA 1
ATOM 2292 C C . SER B 1 23 ? -18.842 16.887 -4.65 1 96.23 23 SER B C 1
ATOM 2294 O O . SER B 1 23 ? -18.462 16.342 -5.688 1 96.23 23 SER B O 1
ATOM 2296 N N . VAL B 1 24 ? -18.024 17.386 -3.76 1 96.16 24 VAL B N 1
ATOM 2297 C CA . VAL B 1 24 ? -16.582 17.379 -3.983 1 96.16 24 VAL B CA 1
ATOM 2298 C C . VAL B 1 24 ? -16.053 15.949 -3.903 1 96.16 24 VAL B C 1
ATOM 2300 O O . VAL B 1 24 ? -15.167 15.564 -4.67 1 96.16 24 VAL B O 1
ATOM 2303 N N . LEU B 1 25 ? -16.616 15.176 -3.034 1 94.97 25 LEU B N 1
ATOM 2304 C CA . LEU B 1 25 ? -16.21 13.789 -2.833 1 94.97 25 LEU B CA 1
ATOM 2305 C C . LEU B 1 25 ? -16.496 12.954 -4.076 1 94.97 25 LEU B C 1
ATOM 2307 O O . LEU B 1 25 ? -15.718 12.062 -4.422 1 94.97 25 LEU B O 1
ATOM 2311 N N . ASN B 1 26 ? -17.543 13.367 -4.777 1 90.41 26 ASN B N 1
ATOM 2312 C CA . ASN B 1 26 ? -18.027 12.523 -5.864 1 90.41 26 ASN B CA 1
ATOM 2313 C C . ASN B 1 26 ? -17.806 13.178 -7.224 1 90.41 26 ASN B C 1
ATOM 2315 O O . ASN B 1 26 ? -18.509 12.871 -8.188 1 90.41 26 ASN B O 1
ATOM 2319 N N . LEU B 1 27 ? -16.922 14.132 -7.252 1 90.44 27 LEU B N 1
ATOM 2320 C CA . LEU B 1 27 ? -16.598 14.759 -8.529 1 90.44 27 LEU B CA 1
ATOM 2321 C C . LEU B 1 27 ? -16.192 13.713 -9.562 1 90.44 27 LEU B C 1
ATOM 2323 O O . LEU B 1 27 ? -15.373 12.837 -9.275 1 90.44 27 LEU B O 1
ATOM 2327 N N . SER B 1 28 ? -16.735 13.827 -10.709 1 84.53 28 SER B N 1
ATOM 2328 C CA . SER B 1 28 ? -16.42 12.879 -11.772 1 84.53 28 SER B CA 1
ATOM 2329 C C . SER B 1 28 ? -14.945 12.949 -12.155 1 84.53 28 SER B C 1
ATOM 2331 O O . SER B 1 28 ? -14.331 11.927 -12.471 1 84.53 28 SER B O 1
ATOM 2333 N N . SER B 1 29 ? -14.365 14.102 -12.049 1 84.06 29 SER B N 1
ATOM 2334 C CA . SER B 1 29 ? -12.969 14.294 -12.428 1 84.06 29 SER B CA 1
ATOM 2335 C C . SER B 1 29 ? -12.027 13.643 -11.421 1 84.06 29 SER B C 1
ATOM 2337 O O . SER B 1 29 ? -10.844 13.447 -11.706 1 84.06 29 SER B O 1
ATOM 2339 N N . ALA B 1 30 ? -12.625 13.306 -10.258 1 84.26 30 ALA B N 1
ATOM 2340 C CA . ALA B 1 30 ? -11.81 12.668 -9.226 1 84.26 30 ALA B CA 1
ATOM 2341 C C . ALA B 1 30 ? -11.759 11.156 -9.424 1 84.26 30 ALA B C 1
ATOM 2343 O O . ALA B 1 30 ? -11.038 10.454 -8.711 1 84.26 30 ALA B O 1
ATOM 2344 N N . LEU B 1 31 ? -12.608 10.644 -10.363 1 84.91 31 LEU B N 1
ATOM 2345 C CA . LEU B 1 31 ? -12.604 9.233 -10.735 1 84.91 31 LEU B CA 1
ATOM 2346 C C . LEU B 1 31 ? -12.698 8.345 -9.5 1 84.91 31 LEU B C 1
ATOM 2348 O O . LEU B 1 31 ? -11.77 7.59 -9.2 1 84.91 31 LEU B O 1
ATOM 2352 N N . PRO B 1 32 ? -13.815 8.327 -8.856 1 88.25 32 PRO B N 1
ATOM 2353 C CA . PRO B 1 32 ? -13.958 7.641 -7.57 1 88.25 32 PRO B CA 1
ATOM 2354 C C . PRO B 1 32 ? -14.067 6.125 -7.719 1 88.25 32 PRO B C 1
ATOM 2356 O O . PRO B 1 32 ? -13.939 5.393 -6.734 1 88.25 32 PRO B O 1
ATOM 2359 N N . SER B 1 33 ? -14.25 5.623 -8.939 1 90.01 33 SER B N 1
ATOM 2360 C CA . SER B 1 33 ? -14.482 4.196 -9.138 1 90.01 33 SER B CA 1
ATOM 2361 C C . SER B 1 33 ? -13.272 3.523 -9.778 1 90.01 33 SER B C 1
ATOM 2363 O O . SER B 1 33 ? -12.466 4.182 -10.438 1 90.01 33 SER B O 1
ATOM 2365 N N . GLY B 1 34 ? -13.131 2.263 -9.559 1 90.16 34 GLY B N 1
ATOM 2366 C CA . GLY B 1 34 ? -12.084 1.498 -10.218 1 90.16 34 GLY B CA 1
ATOM 2367 C C . GLY B 1 34 ? -12.221 1.477 -11.729 1 90.16 34 GLY B C 1
ATOM 2368 O O . GLY B 1 34 ? -13.222 1.947 -12.273 1 90.16 34 GLY B O 1
ATOM 2369 N N . ILE B 1 35 ? -11.27 0.887 -12.356 1 92.08 35 ILE B N 1
ATOM 2370 C CA . ILE B 1 35 ? -11.239 0.807 -13.813 1 92.08 35 ILE B CA 1
ATOM 2371 C C . ILE B 1 35 ? -12.181 -0.296 -14.29 1 92.08 35 ILE B C 1
ATOM 2373 O O . ILE B 1 35 ? -12.114 -1.43 -13.808 1 92.08 35 ILE B O 1
ATOM 2377 N N . PRO B 1 36 ? -13.016 0.04 -15.175 1 92.44 36 PRO B N 1
ATOM 2378 C CA . PRO B 1 36 ? -13.91 -0.995 -15.699 1 92.44 36 PRO B CA 1
ATOM 2379 C C . PRO B 1 36 ? -13.158 -2.124 -16.401 1 92.44 36 PRO B C 1
ATOM 2381 O O . PRO B 1 36 ? -12.084 -1.898 -16.964 1 92.44 36 PRO B O 1
ATOM 2384 N N . ALA B 1 37 ? -13.729 -3.254 -16.394 1 95.08 37 ALA B N 1
ATOM 2385 C CA . ALA B 1 37 ? -13.147 -4.407 -17.075 1 95.08 37 ALA B CA 1
ATOM 2386 C C . ALA B 1 37 ? -13.397 -4.341 -18.579 1 95.08 37 ALA B C 1
ATOM 2388 O O . ALA B 1 37 ? -14.419 -3.811 -19.021 1 95.08 37 ALA B O 1
ATOM 2389 N N . PRO B 1 38 ? -12.43 -4.854 -19.33 1 95.62 38 PRO B N 1
ATOM 2390 C CA . PRO B 1 38 ? -12.804 -5.124 -20.72 1 95.62 38 PRO B CA 1
ATOM 2391 C C . PRO B 1 38 ? -13.9 -6.18 -20.842 1 95.62 38 PRO B C 1
ATOM 2393 O O . PRO B 1 38 ? -14.378 -6.699 -19.83 1 95.62 38 PRO B O 1
ATOM 2396 N N . SER B 1 39 ? -14.328 -6.43 -22.089 1 97.14 39 SER B N 1
ATOM 2397 C CA . SER B 1 39 ? -15.333 -7.473 -22.266 1 97.14 39 SER B CA 1
ATOM 2398 C C . SER B 1 39 ? -14.796 -8.836 -21.843 1 97.14 39 SER B C 1
ATOM 2400 O O . SER B 1 39 ? -13.588 -9.078 -21.899 1 97.14 39 SER B O 1
ATOM 2402 N N . PRO B 1 40 ? -15.659 -9.741 -21.433 1 97.57 40 PRO B N 1
ATOM 2403 C CA . PRO B 1 40 ? -15.212 -11.078 -21.034 1 97.57 40 PRO B CA 1
ATOM 2404 C C . PRO B 1 40 ? -14.438 -11.795 -22.137 1 97.57 40 PRO B C 1
ATOM 2406 O O . PRO B 1 40 ? -13.503 -12.547 -21.852 1 97.57 40 PRO B O 1
ATOM 2409 N N . ALA B 1 41 ? -14.779 -11.526 -23.376 1 98.03 41 ALA B N 1
ATOM 2410 C CA . ALA B 1 41 ? -14.079 -12.14 -24.502 1 98.03 41 ALA B CA 1
ATOM 2411 C C . ALA B 1 41 ? -12.626 -11.678 -24.563 1 98.03 41 ALA B C 1
ATOM 2413 O O . ALA B 1 41 ? -11.726 -12.473 -24.841 1 98.03 41 ALA B O 1
ATOM 2414 N N . ILE B 1 42 ? -12.444 -10.445 -24.302 1 97.62 42 ILE B N 1
ATOM 2415 C CA . ILE B 1 42 ? -11.099 -9.88 -24.31 1 97.62 42 ILE B CA 1
ATOM 2416 C C . ILE B 1 42 ? -10.29 -10.455 -23.15 1 97.62 42 ILE B C 1
ATOM 2418 O O . ILE B 1 42 ? -9.127 -10.826 -23.319 1 97.62 42 ILE B O 1
ATOM 2422 N N . THR B 1 43 ? -10.926 -10.549 -21.981 1 97.72 43 THR B N 1
ATOM 2423 C CA . THR B 1 43 ? -10.261 -11.116 -20.813 1 97.72 43 THR B CA 1
ATOM 2424 C C . THR B 1 43 ? -9.867 -12.568 -21.068 1 97.72 43 THR B C 1
ATOM 2426 O O . THR B 1 43 ? -8.747 -12.978 -20.753 1 97.72 43 THR B O 1
ATOM 2429 N N . SER B 1 44 ? -10.73 -13.351 -21.653 1 98.22 44 SER B N 1
ATOM 2430 C CA . SER B 1 44 ? -10.447 -14.753 -21.939 1 98.22 44 SER B CA 1
ATOM 2431 C C . SER B 1 44 ? -9.291 -14.895 -22.923 1 98.22 44 SER B C 1
ATOM 2433 O O . SER B 1 44 ? -8.386 -15.706 -22.713 1 98.22 44 SER B O 1
ATOM 2435 N N . LYS B 1 45 ? -9.335 -14.101 -23.978 1 98.44 45 LYS B N 1
ATOM 2436 C CA . LYS B 1 45 ? -8.265 -14.142 -24.97 1 98.44 45 LYS B CA 1
ATOM 2437 C C . LYS B 1 45 ? -6.927 -13.742 -24.354 1 98.44 45 LYS B C 1
ATOM 2439 O O . LYS B 1 45 ? -5.888 -14.314 -24.688 1 98.44 45 LYS B O 1
ATOM 2444 N N . LEU B 1 46 ? -6.961 -12.739 -23.544 1 98.44 46 LEU B N 1
ATOM 2445 C CA . LEU B 1 46 ? -5.774 -12.269 -22.838 1 98.44 46 LEU B CA 1
ATOM 2446 C C . LEU B 1 46 ? -5.122 -13.403 -22.054 1 98.44 46 LEU B C 1
ATOM 2448 O O . LEU B 1 46 ? -3.928 -13.667 -22.213 1 98.44 46 LEU B O 1
ATOM 2452 N N . PHE B 1 47 ? -5.868 -14.136 -21.26 1 98.4 47 PHE B N 1
ATOM 2453 C CA . PHE B 1 47 ? -5.284 -15.147 -20.386 1 98.4 47 PHE B CA 1
ATOM 2454 C C . PHE B 1 47 ? -4.982 -16.424 -21.162 1 98.4 47 PHE B C 1
ATOM 2456 O O . PHE B 1 47 ? -4.06 -17.164 -20.815 1 98.4 47 PHE B O 1
ATOM 2463 N N . ASP B 1 48 ? -5.714 -16.645 -22.311 1 98.52 48 ASP B N 1
ATOM 2464 C CA . ASP B 1 48 ? -5.281 -17.692 -23.233 1 98.52 48 ASP B CA 1
ATOM 2465 C C . ASP B 1 48 ? -3.876 -17.412 -23.761 1 98.52 48 ASP B C 1
ATOM 2467 O O . ASP B 1 48 ? -3.039 -18.314 -23.82 1 98.52 48 ASP B O 1
ATOM 2471 N N . THR B 1 49 ? -3.697 -16.199 -24.088 1 98.49 49 THR B N 1
ATOM 2472 C CA . THR B 1 49 ? -2.404 -15.794 -24.629 1 98.49 49 THR B CA 1
ATOM 2473 C C . THR B 1 49 ? -1.311 -15.922 -23.572 1 98.49 49 THR B C 1
ATOM 2475 O O . THR B 1 49 ? -0.229 -16.442 -23.85 1 98.49 49 THR B O 1
ATOM 2478 N N . ILE B 1 50 ? -1.566 -15.518 -22.403 1 98.53 50 ILE B N 1
ATOM 2479 C CA . ILE B 1 50 ? -0.602 -15.581 -21.31 1 98.53 50 ILE B CA 1
ATOM 2480 C C . ILE B 1 50 ? -0.241 -17.036 -21.022 1 98.53 50 ILE B C 1
ATOM 2482 O O . ILE B 1 50 ? 0.938 -17.379 -20.903 1 98.53 50 ILE B O 1
ATOM 2486 N N . ARG B 1 51 ? -1.176 -17.893 -21.003 1 97.91 51 ARG B N 1
ATOM 2487 C CA . ARG B 1 51 ? -0.957 -19.306 -20.711 1 97.91 51 ARG B CA 1
ATOM 2488 C C . ARG B 1 51 ? -0.209 -19.99 -21.85 1 97.91 51 ARG B C 1
ATOM 2490 O O . ARG B 1 51 ? 0.641 -20.851 -21.612 1 97.91 51 ARG B O 1
ATOM 2497 N N . SER B 1 52 ? -0.492 -19.552 -23.054 1 98.05 52 SER B N 1
ATOM 2498 C CA . SER B 1 52 ? 0.11 -20.204 -24.213 1 98.05 52 SER B CA 1
ATOM 2499 C C . SER B 1 52 ? 1.596 -19.88 -24.319 1 98.05 52 SER B C 1
ATOM 2501 O O . SER B 1 52 ? 2.349 -20.606 -24.972 1 98.05 52 SER B O 1
ATOM 2503 N N . LYS B 1 53 ? 2.039 -18.826 -23.659 1 97.79 53 LYS B N 1
ATOM 2504 C CA . LYS B 1 53 ? 3.431 -18.392 -23.743 1 97.79 53 LYS B CA 1
ATOM 2505 C C . LYS B 1 53 ? 4.261 -18.984 -22.607 1 97.79 53 LYS B C 1
ATOM 2507 O O . LYS B 1 53 ? 5.45 -18.683 -22.478 1 97.79 53 LYS B O 1
ATOM 2512 N N . ALA B 1 54 ? 3.609 -19.781 -21.777 1 97.82 54 ALA B N 1
ATOM 2513 C CA . ALA B 1 54 ? 4.279 -20.501 -20.697 1 97.82 54 ALA B CA 1
ATOM 2514 C C . ALA B 1 54 ? 4.379 -21.991 -21.01 1 97.82 54 ALA B C 1
ATOM 2516 O O . ALA B 1 54 ? 3.698 -22.49 -21.909 1 97.82 54 ALA B O 1
ATOM 2517 N N . PRO B 1 55 ? 5.308 -22.694 -20.297 1 97.56 55 PRO B N 1
ATOM 2518 C CA . PRO B 1 55 ? 5.321 -24.149 -20.47 1 97.56 55 PRO B CA 1
ATOM 2519 C C . PRO B 1 55 ? 3.961 -24.788 -20.195 1 97.56 55 PRO B C 1
ATOM 2521 O O . PRO B 1 55 ? 3.243 -24.355 -19.291 1 97.56 55 PRO B O 1
ATOM 2524 N N . SER B 1 56 ? 3.619 -25.828 -20.938 1 95.73 56 SER B N 1
ATOM 2525 C CA . SER B 1 56 ? 2.301 -26.451 -20.879 1 95.73 56 SER B CA 1
ATOM 2526 C C . SER B 1 56 ? 2.031 -27.044 -19.5 1 95.73 56 SER B C 1
ATOM 2528 O O . SER B 1 56 ? 0.875 -27.194 -19.099 1 95.73 56 SER B O 1
ATOM 2530 N N . ASN B 1 57 ? 3.054 -27.333 -18.825 1 95.04 57 ASN B N 1
ATOM 2531 C CA . ASN B 1 57 ? 2.872 -27.989 -17.535 1 95.04 57 ASN B CA 1
ATOM 2532 C C . ASN B 1 57 ? 2.95 -26.99 -16.383 1 95.04 57 ASN B C 1
ATOM 2534 O O . ASN B 1 57 ? 2.997 -27.384 -15.217 1 95.04 57 ASN B O 1
ATOM 2538 N N . LEU B 1 58 ? 3.037 -25.718 -16.694 1 97.2 58 LEU B N 1
ATOM 2539 C CA . LEU B 1 58 ? 3.094 -24.723 -15.629 1 97.2 58 LEU B CA 1
ATOM 2540 C C . LEU B 1 58 ? 1.825 -24.756 -14.785 1 97.2 58 LEU B C 1
ATOM 2542 O O . LEU B 1 58 ? 0.717 -24.824 -15.324 1 97.2 58 LEU B O 1
ATOM 2546 N N . SER B 1 59 ? 2.05 -24.738 -13.528 1 96.03 59 SER B N 1
ATOM 2547 C CA . SER B 1 59 ? 0.935 -24.734 -12.586 1 96.03 59 SER B CA 1
ATOM 2548 C C . SER B 1 59 ? -0.054 -23.618 -12.904 1 96.03 59 SER B C 1
ATOM 2550 O O . SER B 1 59 ? 0.348 -22.489 -13.193 1 96.03 59 SER B O 1
ATOM 2552 N N . ARG B 1 60 ? -1.311 -23.853 -12.767 1 95.48 60 ARG B N 1
ATOM 2553 C CA . ARG B 1 60 ? -2.366 -22.863 -12.954 1 95.48 60 ARG B CA 1
ATOM 2554 C C . ARG B 1 60 ? -2.24 -21.73 -11.942 1 95.48 60 ARG B C 1
ATOM 2556 O O . ARG B 1 60 ? -2.59 -20.585 -12.237 1 95.48 60 ARG B O 1
ATOM 2563 N N . HIS B 1 61 ? -1.688 -22.034 -10.796 1 97.09 61 HIS B N 1
ATOM 2564 C CA . HIS B 1 61 ? -1.566 -21.025 -9.75 1 97.09 61 HIS B CA 1
ATOM 2565 C C . HIS B 1 61 ? -0.619 -19.906 -10.172 1 97.09 61 HIS B C 1
ATOM 2567 O O . HIS B 1 61 ? -0.719 -18.782 -9.676 1 97.09 61 HIS B O 1
ATOM 2573 N N . ALA B 1 62 ? 0.281 -20.201 -11.084 1 97.93 62 ALA B N 1
ATOM 2574 C CA . ALA B 1 62 ? 1.236 -19.187 -11.521 1 97.93 62 ALA B CA 1
ATOM 2575 C C . ALA B 1 62 ? 0.535 -18.062 -12.278 1 97.93 62 ALA B C 1
ATOM 2577 O O . ALA B 1 62 ? 0.608 -16.897 -11.88 1 97.93 62 ALA B O 1
ATOM 2578 N N . TRP B 1 63 ? -0.22 -18.421 -13.319 1 98.26 63 TRP B N 1
ATOM 2579 C CA . TRP B 1 63 ? -0.85 -17.367 -14.106 1 98.26 63 TRP B CA 1
ATOM 2580 C C . TRP B 1 63 ? -2.056 -16.788 -13.374 1 98.26 63 TRP B C 1
ATOM 2582 O O . TRP B 1 63 ? -2.415 -15.626 -13.578 1 98.26 63 TRP B O 1
ATOM 2592 N N . LEU B 1 64 ? -2.734 -17.558 -12.491 1 98.63 64 LEU B N 1
ATOM 2593 C CA . LEU B 1 64 ? -3.826 -17.043 -11.674 1 98.63 64 LEU B CA 1
ATOM 2594 C C . LEU B 1 64 ? -3.321 -15.991 -10.692 1 98.63 64 LEU B C 1
ATOM 2596 O O . LEU B 1 64 ? -3.945 -14.94 -10.525 1 98.63 64 LEU B O 1
ATOM 2600 N N . THR B 1 65 ? -2.152 -16.282 -10.08 1 98.77 65 THR B N 1
ATOM 2601 C CA . THR B 1 65 ? -1.512 -15.347 -9.162 1 98.77 65 THR B CA 1
ATOM 2602 C C . THR B 1 65 ? -1.101 -14.07 -9.89 1 98.77 65 THR B C 1
ATOM 2604 O O . THR B 1 65 ? -1.403 -12.965 -9.434 1 98.77 65 THR B O 1
ATOM 2607 N N . LEU B 1 66 ? -0.506 -14.251 -11.019 1 98.84 66 LEU B N 1
ATOM 2608 C CA . LEU B 1 66 ? -0.065 -13.114 -11.821 1 98.84 66 LEU B CA 1
ATOM 2609 C C . LEU B 1 66 ? -1.25 -12.248 -12.234 1 98.84 66 LEU B C 1
ATOM 2611 O O . LEU B 1 66 ? -1.225 -11.028 -12.057 1 98.84 66 LEU B O 1
ATOM 2615 N N . GLY B 1 67 ? -2.254 -12.867 -12.753 1 98.81 67 GLY B N 1
ATOM 2616 C CA . GLY B 1 67 ? -3.433 -12.133 -13.185 1 98.81 67 GLY B CA 1
ATOM 2617 C C . GLY B 1 67 ? -4.124 -11.394 -12.054 1 98.81 67 GLY B C 1
ATOM 2618 O O . GLY B 1 67 ? -4.49 -10.226 -12.201 1 98.81 67 GLY B O 1
ATOM 2619 N N . THR B 1 68 ? -4.299 -12.051 -10.9 1 98.85 68 THR B N 1
ATOM 2620 C CA . THR B 1 68 ? -4.957 -11.446 -9.747 1 98.85 68 THR B CA 1
ATOM 2621 C C . THR B 1 68 ? -4.177 -10.231 -9.255 1 98.85 68 THR B C 1
ATOM 2623 O O . THR B 1 68 ? -4.75 -9.158 -9.055 1 98.85 68 THR B O 1
ATOM 2626 N N . ALA B 1 69 ? -2.854 -10.383 -9.11 1 98.72 69 ALA B N 1
ATOM 2627 C CA . ALA B 1 69 ? -2.006 -9.303 -8.614 1 98.72 69 ALA B CA 1
ATOM 2628 C C . ALA B 1 69 ? -2.022 -8.111 -9.567 1 98.72 69 ALA B C 1
ATOM 2630 O O . ALA B 1 69 ? -2.096 -6.96 -9.131 1 98.72 69 ALA B O 1
ATOM 2631 N N . ALA B 1 70 ? -1.976 -8.387 -10.83 1 97.7 70 ALA B N 1
ATOM 2632 C CA . ALA B 1 70 ? -1.984 -7.314 -11.821 1 97.7 70 ALA B CA 1
ATOM 2633 C C . ALA B 1 70 ? -3.303 -6.547 -11.788 1 97.7 70 ALA B C 1
ATOM 2635 O O . ALA B 1 70 ? -3.311 -5.313 -11.784 1 97.7 70 ALA B O 1
ATOM 2636 N N . LEU B 1 71 ? -4.391 -7.247 -11.737 1 97.7 71 LEU B N 1
ATOM 2637 C CA . LEU B 1 71 ? -5.714 -6.634 -11.806 1 97.7 71 LEU B CA 1
ATOM 2638 C C . LEU B 1 71 ? -6.018 -5.855 -10.53 1 97.7 71 LEU B C 1
ATOM 2640 O O . LEU B 1 71 ? -6.696 -4.826 -10.574 1 97.7 71 LEU B O 1
ATOM 2644 N N . LEU B 1 72 ? -5.54 -6.384 -9.406 1 97.15 72 LEU B N 1
ATOM 2645 C CA . LEU B 1 72 ? -5.642 -5.616 -8.17 1 97.15 72 LEU B CA 1
ATOM 2646 C C . LEU B 1 72 ? -4.835 -4.325 -8.264 1 97.15 72 LEU B C 1
ATOM 2648 O O . LEU B 1 72 ? -5.291 -3.27 -7.818 1 97.15 72 LEU B O 1
ATOM 2652 N N . THR B 1 73 ? -3.675 -4.394 -8.84 1 96.23 73 THR B N 1
ATOM 2653 C CA . THR B 1 73 ? -2.776 -3.248 -8.916 1 96.23 73 THR B CA 1
ATOM 2654 C C . THR B 1 73 ? -3.343 -2.175 -9.841 1 96.23 73 THR B C 1
ATOM 2656 O O . THR B 1 73 ? -3.335 -0.99 -9.504 1 96.23 73 THR B O 1
ATOM 2659 N N . VAL B 1 74 ? -3.911 -2.585 -10.984 1 93.93 74 VAL B N 1
ATOM 2660 C CA . VAL B 1 74 ? -4.461 -1.598 -11.907 1 93.93 74 VAL B CA 1
ATOM 2661 C C . VAL B 1 74 ? -5.854 -1.176 -11.442 1 93.93 74 VAL B C 1
ATOM 2663 O O . VAL B 1 74 ? -6.453 -0.26 -12.01 1 93.93 74 VAL B O 1
ATOM 2666 N N . ASN B 1 75 ? -6.39 -1.884 -10.37 1 94.06 75 ASN B N 1
ATOM 2667 C CA . ASN B 1 75 ? -7.627 -1.517 -9.689 1 94.06 75 ASN B CA 1
ATOM 2668 C C . ASN B 1 75 ? -8.845 -1.741 -10.58 1 94.06 75 ASN B C 1
ATOM 2670 O O . ASN B 1 75 ? -9.646 -0.827 -10.785 1 94.06 75 ASN B O 1
ATOM 2674 N N . SER B 1 76 ? -9.003 -2.94 -11.038 1 95.46 76 SER B N 1
ATOM 2675 C CA . SER B 1 76 ? -10.16 -3.341 -11.831 1 95.46 76 SER B CA 1
ATOM 2676 C C . SER B 1 76 ? -10.91 -4.493 -11.171 1 95.46 76 SER B C 1
ATOM 2678 O O . SER B 1 76 ? -10.755 -5.65 -11.567 1 95.46 76 SER B O 1
ATOM 2680 N N . PRO B 1 77 ? -11.772 -4.186 -10.215 1 96.98 77 PRO B N 1
ATOM 2681 C CA . PRO B 1 77 ? -12.5 -5.219 -9.475 1 96.98 77 PRO B CA 1
ATOM 2682 C C . PRO B 1 77 ? -13.327 -6.124 -10.385 1 96.98 77 PRO B C 1
ATOM 2684 O O . PRO B 1 77 ? -13.352 -7.343 -10.192 1 96.98 77 PRO B O 1
ATOM 2687 N N . ASP B 1 78 ? -13.917 -5.572 -11.413 1 97.49 78 ASP B N 1
ATOM 2688 C CA . ASP B 1 78 ? -14.741 -6.377 -12.31 1 97.49 78 ASP B CA 1
ATOM 2689 C C . ASP B 1 78 ? -13.89 -7.38 -13.086 1 97.49 78 ASP B C 1
ATOM 2691 O O . ASP B 1 78 ? -14.334 -8.496 -13.362 1 97.49 78 ASP B O 1
ATOM 2695 N N . ALA B 1 79 ? -12.692 -6.959 -13.454 1 97.83 79 ALA B N 1
ATOM 2696 C CA . ALA B 1 79 ? -11.805 -7.859 -14.186 1 97.83 79 ALA B CA 1
ATOM 2697 C C . ALA B 1 79 ? -11.338 -9.01 -13.299 1 97.83 79 ALA B C 1
ATOM 2699 O O . ALA B 1 79 ? -11.078 -10.112 -13.788 1 97.83 79 ALA B O 1
ATOM 2700 N N . ILE B 1 80 ? -11.249 -8.842 -12.026 1 98.69 80 ILE B N 1
ATOM 2701 C CA . ILE B 1 80 ? -10.912 -9.899 -11.079 1 98.69 80 ILE B CA 1
ATOM 2702 C C . ILE B 1 80 ? -12.004 -10.967 -11.087 1 98.69 80 ILE B C 1
ATOM 2704 O O . ILE B 1 80 ? -11.71 -12.164 -11.077 1 98.69 80 ILE B O 1
ATOM 2708 N N . CYS B 1 81 ? -13.258 -10.49 -11.133 1 98.83 81 CYS B N 1
ATOM 2709 C CA . CYS B 1 81 ? -14.381 -11.417 -11.211 1 98.83 81 CYS B CA 1
ATOM 2710 C C . CYS B 1 81 ? -14.327 -12.232 -12.498 1 98.83 81 CYS B C 1
ATOM 2712 O O . CYS B 1 81 ? -14.525 -13.448 -12.476 1 98.83 81 CYS B O 1
ATOM 2714 N N . GLN B 1 82 ? -13.966 -11.588 -13.584 1 98.83 82 GLN B N 1
ATOM 2715 C CA . GLN B 1 82 ? -13.869 -12.272 -14.869 1 98.83 82 GLN B CA 1
ATOM 2716 C C . GLN B 1 82 ? -12.741 -13.299 -14.862 1 98.83 82 GLN B C 1
ATOM 2718 O O . GLN B 1 82 ? -12.853 -14.357 -15.486 1 98.83 82 GLN B O 1
ATOM 2723 N N . LEU B 1 83 ? -11.7 -12.975 -14.21 1 98.86 83 LEU B N 1
ATOM 2724 C CA . LEU B 1 83 ? -10.588 -13.913 -14.106 1 98.86 83 LEU B CA 1
ATOM 2725 C C . LEU B 1 83 ? -11.014 -15.182 -13.374 1 98.86 83 LEU B C 1
ATOM 2727 O O . LEU B 1 83 ? -10.65 -16.289 -13.779 1 98.86 83 LEU B O 1
ATOM 2731 N N . TRP B 1 84 ? -11.779 -15.043 -12.284 1 98.82 84 TRP B N 1
ATOM 2732 C CA . TRP B 1 84 ? -12.261 -16.215 -11.56 1 98.82 84 TRP B CA 1
ATOM 2733 C C . TRP B 1 84 ? -13.176 -17.06 -12.439 1 98.82 84 TRP B C 1
ATOM 2735 O O . TRP B 1 84 ? -13.085 -18.29 -12.438 1 98.82 84 TRP B O 1
ATOM 2745 N N . ASP B 1 85 ? -13.999 -16.357 -13.22 1 98.7 85 ASP B N 1
ATOM 2746 C CA . ASP B 1 85 ? -14.858 -17.073 -14.159 1 98.7 85 ASP B CA 1
ATOM 2747 C C . ASP B 1 85 ? -14.028 -17.857 -15.172 1 98.7 85 ASP B C 1
ATOM 2749 O O . ASP B 1 85 ? -14.305 -19.03 -15.435 1 98.7 85 ASP B O 1
ATOM 2753 N N . TYR B 1 86 ? -13.047 -17.267 -15.647 1 98.63 86 TYR B N 1
ATOM 2754 C CA . TYR B 1 86 ? -12.174 -17.878 -16.643 1 98.63 86 TYR B CA 1
ATOM 2755 C C . TYR B 1 86 ? -11.433 -19.075 -16.058 1 98.63 86 TYR B C 1
ATOM 2757 O O . TYR B 1 86 ? -11.233 -20.083 -16.74 1 98.63 86 TYR B O 1
ATOM 2765 N N . ALA B 1 87 ? -10.999 -18.934 -14.794 1 97.65 87 ALA B N 1
ATOM 2766 C CA . ALA B 1 87 ? -10.104 -19.9 -14.162 1 97.65 87 ALA B CA 1
ATOM 2767 C C . ALA B 1 87 ? -10.849 -21.181 -13.797 1 97.65 87 ALA B C 1
ATOM 2769 O O . ALA B 1 87 ? -10.237 -22.161 -13.366 1 97.65 87 ALA B O 1
ATOM 2770 N N . GLY B 1 88 ? -12.272 -21.22 -13.885 1 95.38 88 GLY B N 1
ATOM 2771 C CA . GLY B 1 88 ? -13.023 -22.449 -13.687 1 95.38 88 GLY B CA 1
ATOM 2772 C C . GLY B 1 88 ? -13.928 -22.406 -12.471 1 95.38 88 GLY B C 1
ATOM 2773 O O . GLY B 1 88 ? -14.411 -23.444 -12.012 1 95.38 88 GLY B O 1
ATOM 2774 N N . ARG B 1 89 ? -14.035 -21.377 -11.761 1 95.32 89 ARG B N 1
ATOM 2775 C CA . ARG B 1 89 ? -15.035 -21.066 -10.745 1 95.32 89 ARG B CA 1
ATOM 2776 C C . ARG B 1 89 ? -14.95 -22.04 -9.576 1 95.32 89 ARG B C 1
ATOM 2778 O O . ARG B 1 89 ? -15.974 -22.523 -9.086 1 95.32 89 ARG B O 1
ATOM 2785 N N . SER B 1 90 ? -13.749 -22.389 -9.192 1 95.94 90 SER B N 1
ATOM 2786 C CA . SER B 1 90 ? -13.584 -23.328 -8.087 1 95.94 90 SER B CA 1
ATOM 2787 C C . SER B 1 90 ? -13.319 -22.596 -6.775 1 95.94 90 SER B C 1
ATOM 2789 O O . SER B 1 90 ? -12.851 -21.456 -6.778 1 95.94 90 SER B O 1
ATOM 2791 N N . LYS B 1 91 ? -13.618 -23.268 -5.715 1 96.94 91 LYS B N 1
ATOM 2792 C CA . LYS B 1 91 ? -13.292 -22.777 -4.379 1 96.94 91 LYS B CA 1
ATOM 2793 C C . LYS B 1 91 ? -11.789 -22.562 -4.224 1 96.94 91 LYS B C 1
ATOM 2795 O O . LYS B 1 91 ? -11.355 -21.564 -3.645 1 96.94 91 LYS B O 1
ATOM 2800 N N . GLU B 1 92 ? -11.042 -23.488 -4.739 1 96.46 92 GLU B N 1
ATOM 2801 C CA . GLU B 1 92 ? -9.587 -23.418 -4.633 1 96.46 92 GLU B CA 1
ATOM 2802 C C . GLU B 1 92 ? -9.046 -22.15 -5.286 1 96.46 92 GLU B C 1
ATOM 2804 O O . GLU B 1 92 ? -8.177 -21.479 -4.726 1 96.46 92 GLU B O 1
ATOM 2809 N N . ASN B 1 93 ? -9.577 -21.81 -6.484 1 97.46 93 ASN B N 1
ATOM 2810 C CA . ASN B 1 93 ? -9.138 -20.598 -7.167 1 97.46 93 ASN B CA 1
ATOM 2811 C C . ASN B 1 93 ? -9.493 -19.346 -6.371 1 97.46 93 ASN B C 1
ATOM 2813 O O . ASN B 1 93 ? -8.697 -18.408 -6.294 1 97.46 93 ASN B O 1
ATOM 2817 N N . ALA B 1 94 ? -10.647 -19.345 -5.774 1 97.96 94 ALA B N 1
ATOM 2818 C CA . ALA B 1 94 ? -11.043 -18.214 -4.939 1 97.96 94 ALA B CA 1
ATOM 2819 C C . ALA B 1 94 ? -10.108 -18.06 -3.744 1 97.96 94 ALA B C 1
ATOM 2821 O O . ALA B 1 94 ? -9.734 -16.943 -3.38 1 97.96 94 ALA B O 1
ATOM 2822 N N . GLU B 1 95 ? -9.681 -19.19 -3.179 1 97.45 95 GLU B N 1
ATOM 2823 C CA . GLU B 1 95 ? -8.789 -19.166 -2.024 1 97.45 95 GLU B CA 1
ATOM 2824 C C . GLU B 1 95 ? -7.409 -18.637 -2.404 1 97.45 95 GLU B C 1
ATOM 2826 O O . GLU B 1 95 ? -6.827 -17.829 -1.677 1 97.45 95 GLU B O 1
ATOM 2831 N N . VAL B 1 96 ? -6.951 -19.053 -3.553 1 97.6 96 VAL B N 1
ATOM 2832 C CA . VAL B 1 96 ? -5.66 -18.573 -4.034 1 97.6 96 VAL B CA 1
ATOM 2833 C C . VAL B 1 96 ? -5.736 -17.073 -4.309 1 97.6 96 VAL B C 1
ATOM 2835 O O . VAL B 1 96 ? -4.871 -16.311 -3.87 1 97.6 96 VAL B O 1
ATOM 2838 N N . MET B 1 97 ? -6.792 -16.667 -4.94 1 98.55 97 MET B N 1
ATOM 2839 C CA . MET B 1 97 ? -6.942 -15.265 -5.321 1 98.55 97 MET B CA 1
ATOM 2840 C C . MET B 1 97 ? -7.084 -14.378 -4.088 1 98.55 97 MET B C 1
ATOM 2842 O O . MET B 1 97 ? -6.54 -13.274 -4.047 1 98.55 97 MET B O 1
ATOM 2846 N N . ARG B 1 98 ? -7.767 -14.802 -3.063 1 97.85 98 ARG B N 1
ATOM 2847 C CA . ARG B 1 98 ? -7.911 -14.013 -1.844 1 97.85 98 ARG B CA 1
ATOM 2848 C C . ARG B 1 98 ? -6.568 -13.843 -1.141 1 97.85 98 ARG B C 1
ATOM 2850 O O . ARG B 1 98 ? -6.261 -12.763 -0.633 1 97.85 98 ARG B O 1
ATOM 2857 N N . GLU B 1 99 ? -5.802 -14.947 -1.134 1 98.07 99 GLU B N 1
ATOM 2858 C CA . GLU B 1 99 ? -4.488 -14.873 -0.502 1 98.07 99 GLU B CA 1
ATOM 2859 C C . GLU B 1 99 ? -3.553 -13.949 -1.279 1 98.07 99 GLU B C 1
ATOM 2861 O O . GLU B 1 99 ? -2.792 -13.184 -0.683 1 98.07 99 GLU B O 1
ATOM 2866 N N . VAL B 1 100 ? -3.633 -14.008 -2.574 1 98.63 100 VAL B N 1
ATOM 2867 C CA . VAL B 1 100 ? -2.86 -13.108 -3.424 1 98.63 100 VAL B CA 1
ATOM 2868 C C . VAL B 1 100 ? -3.239 -11.66 -3.122 1 98.63 100 VAL B C 1
ATOM 2870 O O . VAL B 1 100 ? -2.366 -10.809 -2.936 1 98.63 100 VAL B O 1
ATOM 2873 N N . GLY B 1 101 ? -4.523 -11.434 -3.06 1 98.64 101 GLY B N 1
ATOM 2874 C CA . GLY B 1 101 ? -4.994 -10.088 -2.776 1 98.64 101 GLY B CA 1
ATOM 2875 C C . GLY B 1 101 ? -4.509 -9.555 -1.441 1 98.64 101 GLY B C 1
ATOM 2876 O O . GLY B 1 101 ? -4.112 -8.393 -1.338 1 98.64 101 GLY B O 1
ATOM 2877 N N . LEU B 1 102 ? -4.528 -10.405 -0.47 1 98.68 102 LEU B N 1
ATOM 2878 C CA . LEU B 1 102 ? -4.049 -9.997 0.846 1 98.68 102 LEU B CA 1
ATOM 2879 C C . LEU B 1 102 ? -2.59 -9.556 0.781 1 98.68 102 LEU B C 1
ATOM 2881 O O . LEU B 1 102 ? -2.232 -8.503 1.312 1 98.68 102 LEU B O 1
ATOM 2885 N N . LYS B 1 103 ? -1.79 -10.285 0.096 1 98.67 103 LYS B N 1
ATOM 2886 C CA . LYS B 1 103 ? -0.356 -10.016 0.041 1 98.67 103 LYS B CA 1
ATOM 2887 C C . LYS B 1 103 ? -0.061 -8.779 -0.803 1 98.67 103 LYS B C 1
ATOM 2889 O O . LYS B 1 103 ? 0.98 -8.14 -0.634 1 98.67 103 LYS B O 1
ATOM 2894 N N . CYS B 1 104 ? -0.969 -8.38 -1.66 1 98.59 104 CYS B N 1
ATOM 2895 C CA . CYS B 1 104 ? -0.78 -7.209 -2.508 1 98.59 104 CYS B CA 1
ATOM 2896 C C . CYS B 1 104 ? -0.755 -5.932 -1.677 1 98.59 104 CYS B C 1
ATOM 2898 O O . CYS B 1 104 ? -0.289 -4.891 -2.144 1 98.59 104 CYS B O 1
ATOM 2900 N N . ILE B 1 105 ? -1.199 -5.958 -0.434 1 98.76 105 ILE B N 1
ATOM 2901 C CA . ILE B 1 105 ? -1.248 -4.785 0.433 1 98.76 105 ILE B CA 1
ATOM 2902 C C . ILE B 1 105 ? 0.152 -4.196 0.584 1 98.76 105 ILE B C 1
ATOM 2904 O O . ILE B 1 105 ? 0.315 -2.974 0.64 1 98.76 105 ILE B O 1
ATOM 2908 N N . SER B 1 106 ? 1.169 -5.011 0.601 1 98.7 106 SER B N 1
ATOM 2909 C CA . SER B 1 106 ? 2.542 -4.558 0.8 1 98.7 106 SER B CA 1
ATOM 2910 C C . SER B 1 106 ? 2.991 -3.64 -0.332 1 98.7 106 SER B C 1
ATOM 2912 O O . SER B 1 106 ? 3.834 -2.763 -0.13 1 98.7 106 SER B O 1
ATOM 2914 N N . PHE B 1 107 ? 2.346 -3.822 -1.454 1 97.99 107 PHE B N 1
ATOM 2915 C CA . PHE B 1 107 ? 2.859 -3.157 -2.646 1 97.99 107 PHE B CA 1
ATOM 2916 C C . PHE B 1 107 ? 1.9 -2.069 -3.114 1 97.99 107 PHE B C 1
ATOM 2918 O O . PHE B 1 107 ? 2.331 -1.025 -3.608 1 97.99 107 PHE B O 1
ATOM 2925 N N . ASN B 1 108 ? 0.58 -2.333 -2.875 1 95.32 108 ASN B N 1
ATOM 2926 C CA . ASN B 1 108 ? -0.428 -1.465 -3.473 1 95.32 108 ASN B CA 1
ATOM 2927 C C . ASN B 1 108 ? -1.249 -0.743 -2.409 1 95.32 108 ASN B C 1
ATOM 2929 O O . ASN B 1 108 ? -2.078 0.111 -2.731 1 95.32 108 ASN B O 1
ATOM 2933 N N . GLY B 1 109 ? -1.087 -1.125 -1.192 1 96.97 109 GLY B N 1
ATOM 2934 C CA . GLY B 1 109 ? -1.88 -0.554 -0.114 1 96.97 109 GLY B CA 1
ATOM 2935 C C . GLY B 1 109 ? -3.185 -1.291 0.122 1 96.97 109 GLY B C 1
ATOM 2936 O O . GLY B 1 109 ? -3.552 -2.177 -0.653 1 96.97 109 GLY B O 1
ATOM 2937 N N . ILE B 1 110 ? -3.917 -0.88 1.07 1 98.63 110 ILE B N 1
ATOM 2938 C CA . ILE B 1 110 ? -5.08 -1.582 1.603 1 98.63 110 ILE B CA 1
ATOM 2939 C C . ILE B 1 110 ? -6.285 -1.349 0.693 1 98.63 110 ILE B C 1
ATOM 2941 O O . ILE B 1 110 ? -7.033 -2.282 0.392 1 98.63 110 ILE B O 1
ATOM 2945 N N . PRO B 1 111 ? -6.504 -0.118 0.191 1 97.42 111 PRO B N 1
ATOM 2946 C CA . PRO B 1 111 ? -7.8 0.197 -0.415 1 97.42 111 PRO B CA 1
ATOM 2947 C C . PRO B 1 111 ? -8.094 -0.648 -1.653 1 97.42 111 PRO B C 1
ATOM 2949 O O . PRO B 1 111 ? -9.218 -1.126 -1.825 1 97.42 111 PRO B O 1
ATOM 2952 N N . ARG B 1 112 ? -7.103 -0.871 -2.455 1 95.85 112 ARG B N 1
ATOM 2953 C CA . ARG B 1 112 ? -7.336 -1.629 -3.68 1 95.85 112 ARG B CA 1
ATOM 2954 C C . ARG B 1 112 ? -7.618 -3.096 -3.371 1 95.85 112 ARG B C 1
ATOM 2956 O O . ARG B 1 112 ? -8.389 -3.748 -4.078 1 95.85 112 ARG B O 1
ATOM 2963 N N . THR B 1 113 ? -6.956 -3.558 -2.366 1 98.17 113 THR B N 1
ATOM 2964 C CA . THR B 1 113 ? -7.217 -4.919 -1.912 1 98.17 113 THR B CA 1
ATOM 2965 C C . THR B 1 113 ? -8.658 -5.061 -1.43 1 98.17 113 THR B C 1
ATOM 2967 O O . THR B 1 113 ? -9.337 -6.035 -1.762 1 98.17 113 THR B O 1
ATOM 2970 N N . ILE B 1 114 ? -9.116 -4.067 -0.693 1 98.45 114 ILE B N 1
ATOM 2971 C CA . ILE B 1 114 ? -10.488 -4.102 -0.199 1 98.45 114 ILE B CA 1
ATOM 2972 C C . ILE B 1 114 ? -11.46 -4.137 -1.377 1 98.45 114 ILE B C 1
ATOM 2974 O O . ILE B 1 114 ? -12.381 -4.956 -1.406 1 98.45 114 ILE B O 1
ATOM 2978 N N . ASN B 1 115 ? -11.239 -3.325 -2.375 1 96.55 115 ASN B N 1
ATOM 2979 C CA . ASN B 1 115 ? -12.11 -3.275 -3.545 1 96.55 115 ASN B CA 1
ATOM 2980 C C . ASN B 1 115 ? -12.122 -4.606 -4.292 1 96.55 115 ASN B C 1
ATOM 2982 O O . ASN B 1 115 ? -13.189 -5.132 -4.613 1 96.55 115 ASN B O 1
ATOM 2986 N N . GLY B 1 116 ? -10.923 -5.082 -4.56 1 97.92 116 GLY B N 1
ATOM 2987 C CA . GLY B 1 116 ? -10.801 -6.295 -5.352 1 97.92 116 GLY B CA 1
ATOM 2988 C C . GLY B 1 116 ? -11.381 -7.517 -4.665 1 97.92 116 GLY B C 1
ATOM 2989 O O . GLY B 1 116 ? -12.183 -8.245 -5.254 1 97.92 116 GLY B O 1
ATOM 2990 N N . LEU B 1 117 ? -11.039 -7.703 -3.397 1 98.73 117 LEU B N 1
ATOM 2991 C CA . LEU B 1 117 ? -11.494 -8.886 -2.674 1 98.73 117 LEU B CA 1
ATOM 2992 C C . LEU B 1 117 ? -12.978 -8.78 -2.338 1 98.73 117 LEU B C 1
ATOM 2994 O O . LEU B 1 117 ? -13.683 -9.791 -2.299 1 98.73 117 LEU B O 1
ATOM 2998 N N . GLY B 1 118 ? -13.426 -7.542 -2.083 1 98.49 118 GLY B N 1
ATOM 2999 C CA . GLY B 1 118 ? -14.856 -7.346 -1.901 1 98.49 118 GLY B CA 1
ATOM 3000 C C . GLY B 1 118 ? -15.669 -7.709 -3.129 1 98.49 118 GLY B C 1
ATOM 3001 O O . GLY B 1 118 ? -16.705 -8.368 -3.022 1 98.49 118 GLY B O 1
ATOM 3002 N N . ALA B 1 119 ? -15.209 -7.275 -4.289 1 98.57 119 ALA B N 1
ATOM 3003 C CA . ALA B 1 119 ? -15.892 -7.585 -5.542 1 98.57 119 ALA B CA 1
ATOM 3004 C C . ALA B 1 119 ? -15.894 -9.088 -5.808 1 98.57 119 ALA B C 1
ATOM 3006 O O . ALA B 1 119 ? -16.91 -9.649 -6.225 1 98.57 119 ALA B O 1
ATOM 3007 N N . LEU B 1 120 ? -14.754 -9.724 -5.563 1 98.81 120 LEU B N 1
ATOM 3008 C CA . LEU B 1 120 ? -14.669 -11.167 -5.764 1 98.81 120 LEU B CA 1
ATOM 3009 C C . LEU B 1 120 ? -15.67 -11.899 -4.876 1 98.81 120 LEU B C 1
ATOM 3011 O O . LEU B 1 120 ? -16.414 -12.76 -5.351 1 98.81 120 LEU B O 1
ATOM 3015 N N . ARG B 1 121 ? -15.718 -11.54 -3.613 1 98.58 121 ARG B N 1
ATOM 3016 C CA . ARG B 1 121 ? -16.645 -12.171 -2.679 1 98.58 121 ARG B CA 1
ATOM 3017 C C . ARG B 1 121 ? -18.087 -12.017 -3.151 1 98.58 121 ARG B C 1
ATOM 3019 O O . ARG B 1 121 ? -18.868 -12.97 -3.098 1 98.58 121 ARG B O 1
ATOM 3026 N N . ALA B 1 122 ? -18.417 -10.808 -3.542 1 98.41 122 ALA B N 1
ATOM 3027 C CA . ALA B 1 122 ? -19.782 -10.527 -3.979 1 98.41 122 ALA B CA 1
ATOM 3028 C C . ALA B 1 122 ? -20.137 -11.335 -5.224 1 98.41 122 ALA B C 1
ATOM 3030 O O . ALA B 1 122 ? -21.303 -11.677 -5.438 1 98.41 122 ALA B O 1
ATOM 3031 N N . HIS B 1 123 ? -19.16 -11.645 -6.003 1 98.56 123 HIS B N 1
ATOM 3032 C CA . HIS B 1 123 ? -19.346 -12.305 -7.291 1 98.56 123 HIS B CA 1
ATOM 3033 C C . HIS B 1 123 ? -19.479 -13.814 -7.123 1 98.56 123 HIS B C 1
ATOM 3035 O O . HIS B 1 123 ? -20.02 -14.495 -7.997 1 98.56 123 HIS B O 1
ATOM 3041 N N . LEU B 1 124 ? -18.995 -14.382 -6.005 1 98.58 124 LEU B N 1
ATOM 3042 C CA . LEU B 1 124 ? -18.995 -15.825 -5.79 1 98.58 124 LEU B CA 1
ATOM 3043 C C . LEU B 1 124 ? -20.41 -16.337 -5.541 1 98.58 124 LEU B C 1
ATOM 3045 O O . LEU B 1 124 ? -21.198 -15.685 -4.852 1 98.58 124 LEU B O 1
ATOM 3049 N N . PRO B 1 125 ? -20.748 -17.443 -6.057 1 98.3 125 PRO B N 1
ATOM 3050 C CA . PRO B 1 125 ? -22.021 -18.066 -5.686 1 98.3 125 PRO B CA 1
ATOM 3051 C C . PRO B 1 125 ? -22.055 -18.516 -4.227 1 98.3 125 PRO B C 1
ATOM 3053 O O . PRO B 1 125 ? -21.003 -18.738 -3.621 1 98.3 125 PRO B O 1
ATOM 3056 N N . ASP B 1 126 ? -23.186 -18.743 -3.66 1 97.38 126 ASP B N 1
ATOM 3057 C CA . ASP B 1 126 ? -23.386 -19.003 -2.238 1 97.38 126 ASP B CA 1
ATOM 3058 C C . ASP B 1 126 ? -22.666 -20.279 -1.807 1 97.38 126 ASP B C 1
ATOM 3060 O O . ASP B 1 126 ? -22.116 -20.345 -0.706 1 97.38 126 ASP B O 1
ATOM 3064 N N . ASP B 1 127 ? -22.722 -21.203 -2.609 1 97.43 127 ASP B N 1
ATOM 3065 C CA . ASP B 1 127 ? -22.098 -22.473 -2.253 1 97.43 127 ASP B CA 1
ATOM 3066 C C . ASP B 1 127 ? -20.587 -22.32 -2.103 1 97.43 127 ASP B C 1
ATOM 3068 O O . ASP B 1 127 ? -19.982 -22.918 -1.211 1 97.43 127 ASP B O 1
ATOM 3072 N N . VAL B 1 128 ? -19.961 -21.51 -3.001 1 97.86 128 VAL B N 1
ATOM 3073 C CA . VAL B 1 128 ? -18.527 -21.262 -2.896 1 97.86 128 VAL B CA 1
ATOM 3074 C C . VAL B 1 128 ? -18.24 -20.395 -1.672 1 97.86 128 VAL B C 1
ATOM 3076 O O . VAL B 1 128 ? -17.327 -20.688 -0.896 1 97.86 128 VAL B O 1
ATOM 3079 N N . LYS B 1 129 ? -18.987 -19.372 -1.408 1 96.76 129 LYS B N 1
ATOM 3080 C CA . LYS B 1 129 ? -18.817 -18.48 -0.264 1 96.76 129 LYS B CA 1
ATOM 3081 C C . LYS B 1 129 ? -18.81 -19.262 1.046 1 96.76 129 LYS B C 1
ATOM 3083 O O . LYS B 1 129 ? -17.952 -19.041 1.902 1 96.76 129 LYS B O 1
ATOM 3088 N N . HIS B 1 130 ? -19.722 -20.136 1.125 1 96.06 130 HIS B N 1
ATOM 3089 C CA . HIS B 1 130 ? -19.917 -20.858 2.377 1 96.06 130 HIS B CA 1
ATOM 3090 C C . HIS B 1 130 ? -18.819 -21.894 2.592 1 96.06 130 HIS B C 1
ATOM 3092 O O . HIS B 1 130 ? -18.593 -22.341 3.719 1 96.06 130 HIS B O 1
ATOM 3098 N N . ALA B 1 131 ? -18.206 -22.252 1.509 1 96.71 131 ALA B N 1
ATOM 3099 C CA . ALA B 1 131 ? -17.174 -23.282 1.596 1 96.71 131 ALA B CA 1
ATOM 3100 C C . ALA B 1 131 ? -15.807 -22.666 1.876 1 96.71 131 ALA B C 1
ATOM 3102 O O . ALA B 1 131 ? -14.857 -23.375 2.218 1 96.71 131 ALA B O 1
ATOM 3103 N N . LEU B 1 132 ? -15.659 -21.386 1.777 1 96.29 132 LEU B N 1
ATOM 3104 C CA . LEU B 1 132 ? -14.378 -20.722 1.989 1 96.29 132 LEU B CA 1
ATOM 3105 C C . LEU B 1 132 ? -13.959 -20.802 3.453 1 96.29 132 LEU B C 1
ATOM 3107 O O . LEU B 1 132 ? -14.809 -20.811 4.346 1 96.29 132 LEU B O 1
ATOM 3111 N N . THR B 1 133 ? -12.681 -20.842 3.665 1 94.94 133 THR B N 1
ATOM 3112 C CA . THR B 1 133 ? -12.148 -20.825 5.023 1 94.94 133 THR B CA 1
ATOM 3113 C C . THR B 1 133 ? -12.522 -19.528 5.734 1 94.94 133 THR B C 1
ATOM 3115 O O . THR B 1 133 ? -12.48 -18.451 5.136 1 94.94 133 THR B O 1
ATOM 3118 N N . THR B 1 134 ? -12.85 -19.581 7 1 96.4 134 THR B N 1
ATOM 3119 C CA . THR B 1 134 ? -13.205 -18.413 7.8 1 96.4 134 THR B CA 1
ATOM 3120 C C . THR B 1 134 ? -12.223 -18.23 8.954 1 96.4 134 THR B C 1
ATOM 3122 O O . THR B 1 134 ? -12.346 -17.285 9.736 1 96.4 134 THR B O 1
ATOM 3125 N N . GLN B 1 135 ? -11.275 -19.087 9.01 1 96.93 135 GLN B N 1
ATOM 3126 C CA . GLN B 1 135 ? -10.295 -19.027 10.089 1 96.93 135 GLN B CA 1
ATOM 3127 C C . GLN B 1 135 ? -9.138 -18.09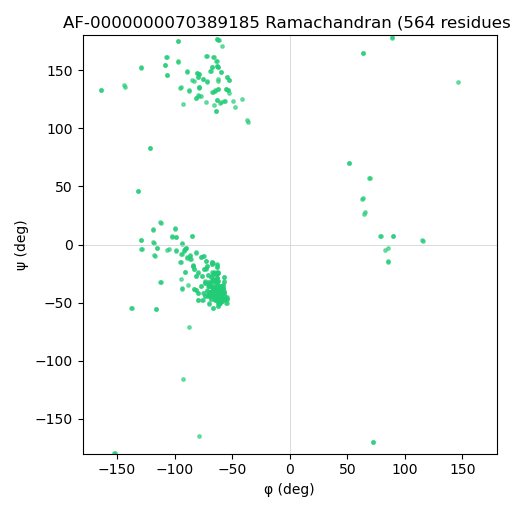8 9.731 1 96.93 135 GLN B C 1
ATOM 3129 O O . GLN B 1 135 ? -8.603 -18.164 8.622 1 96.93 135 GLN B O 1
ATOM 3134 N N . ALA B 1 136 ? -8.788 -17.238 10.648 1 97.54 136 ALA B N 1
ATOM 3135 C CA . ALA B 1 136 ? -7.596 -16.406 10.503 1 97.54 136 ALA B CA 1
ATOM 3136 C C . ALA B 1 136 ? -6.365 -17.107 11.07 1 97.54 136 ALA B C 1
ATOM 3138 O O . ALA B 1 136 ? -6.462 -17.846 12.053 1 97.54 136 ALA B O 1
ATOM 3139 N N . TYR B 1 137 ? -5.212 -16.847 10.517 1 97.13 137 TYR B N 1
ATOM 3140 C CA . TYR B 1 137 ? -4.007 -17.568 10.913 1 97.13 137 TYR B CA 1
ATOM 3141 C C . TYR B 1 137 ? -2.876 -16.6 11.24 1 97.13 137 TYR B C 1
ATOM 3143 O O . TYR B 1 137 ? -1.764 -17.022 11.568 1 97.13 137 TYR B O 1
ATOM 3151 N N . ARG B 1 138 ? -3.189 -15.246 11.194 1 97.2 138 ARG B N 1
ATOM 3152 C CA . ARG B 1 138 ? -2.073 -14.308 11.26 1 97.2 138 ARG B CA 1
ATOM 3153 C C . ARG B 1 138 ? -2.183 -13.411 12.488 1 97.2 138 ARG B C 1
ATOM 3155 O O . ARG B 1 138 ? -1.493 -12.394 12.585 1 97.2 138 ARG B O 1
ATOM 3162 N N . GLN B 1 139 ? -3.025 -13.674 13.458 1 97.29 139 GLN B N 1
ATOM 3163 C CA . GLN B 1 139 ? -3.147 -12.874 14.673 1 97.29 139 GLN B CA 1
ATOM 3164 C C . GLN B 1 139 ? -1.861 -12.921 15.494 1 97.29 139 GLN B C 1
ATOM 3166 O O . GLN B 1 139 ? -1.476 -13.98 15.993 1 97.29 139 GLN B O 1
ATOM 3171 N N . PRO B 1 140 ? -1.2 -11.763 15.622 1 97.61 140 PRO B N 1
ATOM 3172 C CA . PRO B 1 140 ? -0.002 -11.768 16.466 1 97.61 140 PRO B CA 1
ATOM 3173 C C . PRO B 1 140 ? -0.329 -11.689 17.955 1 97.61 140 PRO B C 1
ATOM 3175 O O . PRO B 1 140 ? -1.28 -11.007 18.347 1 97.61 140 PRO B O 1
ATOM 3178 N N . ASP B 1 141 ? 0.385 -12.313 18.725 1 97.3 141 ASP B N 1
ATOM 3179 C CA . ASP B 1 141 ? 0.3 -12.244 20.18 1 97.3 141 ASP B CA 1
ATOM 3180 C C . ASP B 1 141 ? 1.652 -12.542 20.824 1 97.3 141 ASP B C 1
ATOM 3182 O O . ASP B 1 141 ? 2.659 -12.69 20.128 1 97.3 141 ASP B O 1
ATOM 3186 N N . ALA B 1 142 ? 1.678 -12.524 22.118 1 97.76 142 ALA B N 1
ATOM 3187 C CA . ALA B 1 142 ? 2.933 -12.66 22.853 1 97.76 142 ALA B CA 1
ATOM 3188 C C . ALA B 1 142 ? 3.589 -14.009 22.575 1 97.76 142 ALA B C 1
ATOM 3190 O O . ALA B 1 142 ? 4.814 -14.137 22.642 1 97.76 142 ALA B O 1
ATOM 3191 N N . SER B 1 143 ? 2.869 -15.042 22.194 1 97.44 143 SER B N 1
ATOM 3192 C CA . SER B 1 143 ? 3.393 -16.395 22.04 1 97.44 143 SER B CA 1
ATOM 3193 C C . SER B 1 143 ? 4.046 -16.583 20.675 1 97.44 143 SER B C 1
ATOM 3195 O O . SER B 1 143 ? 4.814 -17.526 20.472 1 97.44 143 SER B O 1
ATOM 3197 N N . ASN B 1 144 ? 3.75 -15.709 19.735 1 97.43 144 ASN B N 1
ATOM 3198 C CA . ASN B 1 144 ? 4.224 -16.035 18.395 1 97.43 144 ASN B CA 1
ATOM 3199 C C . ASN B 1 144 ? 4.981 -14.867 17.769 1 97.43 144 ASN B C 1
ATOM 3201 O O . ASN B 1 144 ? 5.52 -14.99 16.667 1 97.43 144 ASN B O 1
ATOM 3205 N N . ILE B 1 145 ? 5.041 -13.726 18.447 1 97.81 145 ILE B N 1
ATOM 3206 C CA . ILE B 1 145 ? 5.619 -12.513 17.879 1 97.81 145 ILE B CA 1
ATOM 3207 C C . ILE B 1 145 ? 7.096 -12.742 17.565 1 97.81 145 ILE B C 1
ATOM 3209 O O . ILE B 1 145 ? 7.612 -12.23 16.569 1 97.81 145 ILE B O 1
ATOM 3213 N N . ALA B 1 146 ? 7.813 -13.451 18.364 1 97.22 146 ALA B N 1
ATOM 3214 C CA . ALA B 1 146 ? 9.222 -13.744 18.115 1 97.22 146 ALA B CA 1
ATOM 3215 C C . ALA B 1 146 ? 9.393 -14.584 16.853 1 97.22 146 ALA B C 1
ATOM 3217 O O . ALA B 1 146 ? 10.335 -14.377 16.084 1 97.22 146 ALA B O 1
ATOM 3218 N N . GLU B 1 147 ? 8.539 -15.541 16.699 1 97.18 147 GLU B N 1
ATOM 3219 C CA . GLU B 1 147 ? 8.577 -16.379 15.504 1 97.18 147 GLU B CA 1
ATOM 3220 C C . GLU B 1 147 ? 8.277 -15.565 14.249 1 97.18 147 GLU B C 1
ATOM 3222 O O . GLU B 1 147 ? 8.886 -15.784 13.2 1 97.18 147 GLU B O 1
ATOM 3227 N N . ILE B 1 148 ? 7.32 -14.665 14.346 1 97.29 148 ILE B N 1
ATOM 3228 C CA . ILE B 1 148 ? 6.981 -13.781 13.236 1 97.29 148 ILE B CA 1
ATOM 3229 C C . ILE B 1 148 ? 8.202 -12.95 12.847 1 97.29 148 ILE B C 1
ATOM 3231 O O . ILE B 1 148 ? 8.528 -12.831 1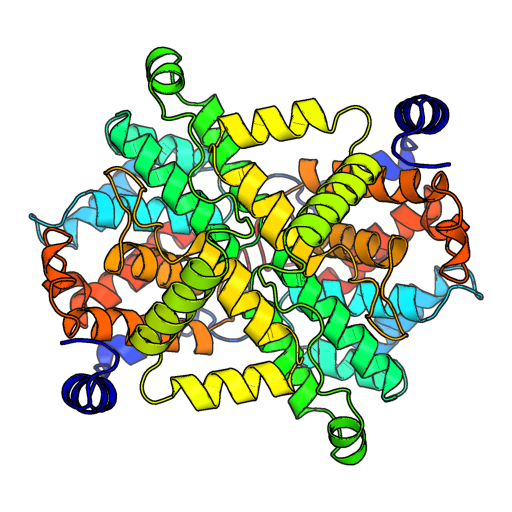1.663 1 97.29 148 ILE B O 1
ATOM 3235 N N . THR B 1 149 ? 8.901 -12.446 13.791 1 96.37 149 THR B N 1
ATOM 3236 C CA . THR B 1 149 ? 10.097 -11.644 13.557 1 96.37 149 THR B CA 1
ATOM 3237 C C . THR B 1 149 ? 11.197 -12.487 12.919 1 96.37 149 THR B C 1
ATOM 3239 O O . THR B 1 149 ? 11.88 -12.032 11.999 1 96.37 149 THR B O 1
ATOM 3242 N N . SER B 1 150 ? 11.316 -13.695 13.362 1 96 150 SER B N 1
ATOM 3243 C CA . SER B 1 150 ? 12.342 -14.588 12.834 1 96 150 SER B CA 1
ATOM 3244 C C . SER B 1 150 ? 12.074 -14.938 11.374 1 96 150 SER B C 1
ATOM 3246 O O . SER B 1 150 ? 12.995 -14.959 10.556 1 96 150 SER B O 1
ATOM 3248 N N . ARG B 1 151 ? 10.887 -15.207 11.028 1 95.33 151 ARG B N 1
ATOM 3249 C CA . ARG B 1 151 ? 10.548 -15.572 9.656 1 95.33 151 ARG B CA 1
ATOM 3250 C C . ARG B 1 151 ? 10.703 -14.379 8.718 1 95.33 151 ARG B C 1
ATOM 3252 O O . ARG B 1 151 ? 11.036 -14.546 7.543 1 95.33 151 ARG B O 1
ATOM 3259 N N . SER B 1 152 ? 10.409 -13.22 9.289 1 96.44 152 SER B N 1
ATOM 3260 C CA . SER B 1 152 ? 10.588 -12.008 8.496 1 96.44 152 SER B CA 1
ATOM 3261 C C . SER B 1 152 ? 12.033 -11.857 8.034 1 96.44 152 SER B C 1
ATOM 3263 O O . SER B 1 152 ? 12.29 -11.594 6.857 1 96.44 152 SER B O 1
ATOM 3265 N N . ARG B 1 153 ? 12.958 -12.018 8.978 1 96.07 153 ARG B N 1
ATOM 3266 C CA . ARG B 1 153 ? 14.377 -11.868 8.673 1 96.07 153 ARG B CA 1
ATOM 3267 C C . ARG B 1 153 ? 14.847 -12.951 7.708 1 96.07 153 ARG B C 1
ATOM 3269 O O . ARG B 1 153 ? 15.647 -12.684 6.809 1 96.07 153 ARG B O 1
ATOM 3276 N N . SER B 1 154 ? 14.369 -14.169 7.908 1 95.83 154 SER B N 1
ATOM 3277 C CA . SER B 1 154 ? 14.741 -15.275 7.032 1 95.83 154 SER B CA 1
ATOM 3278 C C . SER B 1 154 ? 14.326 -15.002 5.59 1 95.83 154 SER B C 1
ATOM 3280 O O . SER B 1 154 ? 15.112 -15.207 4.663 1 95.83 154 SER B O 1
ATOM 3282 N N . LEU B 1 155 ? 13.108 -14.556 5.399 1 97.38 155 LEU B N 1
ATOM 3283 C CA . LEU B 1 155 ? 12.625 -14.255 4.056 1 97.38 155 LEU B CA 1
ATOM 3284 C C . LEU B 1 155 ? 13.392 -13.084 3.452 1 97.38 155 LEU B C 1
ATOM 3286 O O . LEU B 1 155 ? 13.788 -13.131 2.285 1 97.38 155 LEU B O 1
ATOM 3290 N N . TRP B 1 156 ? 13.605 -12.036 4.265 1 98.08 156 TRP B N 1
ATOM 3291 C CA . TRP B 1 156 ? 14.355 -10.867 3.82 1 98.08 156 TRP B CA 1
ATOM 3292 C C . TRP B 1 156 ? 15.742 -11.265 3.326 1 98.08 156 TRP B C 1
ATOM 3294 O O . TRP B 1 156 ? 16.158 -10.866 2.236 1 98.08 156 TRP B O 1
ATOM 3304 N N . ASP B 1 157 ? 16.401 -12.071 4.072 1 96.71 157 ASP B N 1
ATOM 3305 C CA . ASP B 1 157 ? 17.757 -12.489 3.729 1 96.71 157 ASP B CA 1
ATOM 3306 C C . ASP B 1 157 ? 17.767 -13.328 2.454 1 96.71 157 ASP B C 1
ATOM 3308 O O . ASP B 1 157 ? 18.652 -13.173 1.61 1 96.71 157 ASP B O 1
ATOM 3312 N N . ALA B 1 158 ? 16.795 -14.18 2.343 1 96.96 158 ALA B N 1
ATOM 3313 C CA . ALA B 1 158 ? 16.712 -15.028 1.157 1 96.96 158 ALA B CA 1
ATOM 3314 C C . ALA B 1 158 ? 16.586 -14.189 -0.111 1 96.96 158 ALA B C 1
ATOM 3316 O O . ALA B 1 158 ? 17.165 -14.526 -1.146 1 96.96 158 ALA B O 1
ATOM 3317 N N . ILE B 1 159 ? 15.907 -13.114 -0.021 1 97.66 159 ILE B N 1
ATOM 3318 C CA . ILE B 1 159 ? 15.587 -12.297 -1.187 1 97.66 159 ILE B CA 1
ATOM 3319 C C . ILE B 1 159 ? 16.761 -11.375 -1.508 1 97.66 159 ILE B C 1
ATOM 3321 O O . ILE B 1 159 ? 17.114 -11.192 -2.676 1 97.66 159 ILE B O 1
ATOM 3325 N N . TYR B 1 160 ? 17.443 -10.828 -0.513 1 97.6 160 TYR B N 1
ATOM 3326 C CA . TYR B 1 160 ? 18.273 -9.658 -0.776 1 97.6 160 TYR B CA 1
ATOM 3327 C C . TYR B 1 160 ? 19.747 -9.973 -0.549 1 97.6 160 TYR B C 1
ATOM 3329 O O . TYR B 1 160 ? 20.61 -9.116 -0.756 1 97.6 160 TYR B O 1
ATOM 3337 N N . THR B 1 161 ? 20.008 -11.18 -0.11 1 96.34 161 THR B N 1
ATOM 3338 C CA . THR B 1 161 ? 21.416 -11.552 -0.033 1 96.34 161 THR B CA 1
ATOM 3339 C C . THR B 1 161 ? 22.101 -11.361 -1.383 1 96.34 161 THR B C 1
ATOM 3341 O O . THR B 1 161 ? 21.563 -11.754 -2.42 1 96.34 161 THR B O 1
ATOM 3344 N N . PRO B 1 162 ? 23.319 -10.714 -1.332 1 94.35 162 PRO B N 1
ATOM 3345 C CA . PRO B 1 162 ? 24.181 -10.387 -0.194 1 94.35 162 PRO B CA 1
ATOM 3346 C C . PRO B 1 162 ? 24.029 -8.938 0.265 1 94.35 162 PRO B C 1
ATOM 3348 O O . PRO B 1 162 ? 24.868 -8.433 1.015 1 94.35 162 PRO B O 1
ATOM 3351 N N . HIS B 1 163 ? 23.03 -8.212 -0.149 1 94.81 163 HIS B N 1
ATOM 3352 C CA . HIS B 1 163 ? 22.901 -6.788 0.142 1 94.81 163 HIS B CA 1
ATOM 3353 C C . HIS B 1 163 ? 21.899 -6.544 1.266 1 94.81 163 HIS B C 1
ATOM 3355 O O . HIS B 1 163 ? 21.54 -5.398 1.544 1 94.81 163 HIS B O 1
ATOM 3361 N N . HIS B 1 164 ? 21.439 -7.61 1.881 1 96.18 164 HIS B N 1
ATOM 3362 C CA . HIS B 1 164 ? 20.314 -7.556 2.807 1 96.18 164 HIS B CA 1
ATOM 3363 C C . HIS B 1 164 ? 20.598 -6.605 3.965 1 96.18 164 HIS B C 1
ATOM 3365 O O . HIS B 1 164 ? 19.741 -5.801 4.338 1 96.18 164 HIS B O 1
ATOM 3371 N N . GLU B 1 165 ? 21.786 -6.56 4.533 1 96.44 165 GLU B N 1
ATOM 3372 C CA . GLU B 1 165 ? 22.102 -5.682 5.656 1 96.44 165 GLU B CA 1
ATOM 3373 C C . GLU B 1 165 ? 22.228 -4.23 5.203 1 96.44 165 GLU B C 1
ATOM 3375 O O . GLU B 1 165 ? 21.753 -3.319 5.883 1 96.44 165 GLU B O 1
ATOM 3380 N N . LYS B 1 166 ? 22.905 -4.064 4.105 1 96.87 166 LYS B N 1
ATOM 3381 C CA . LYS B 1 166 ? 23.082 -2.723 3.556 1 96.87 166 LYS B CA 1
ATOM 3382 C C . LYS B 1 166 ? 21.737 -2.08 3.232 1 96.87 166 LYS B C 1
ATOM 3384 O O . LYS B 1 166 ? 21.544 -0.884 3.461 1 96.87 166 LYS B O 1
ATOM 3389 N N . LEU B 1 167 ? 20.845 -2.893 2.699 1 97.63 167 LEU B N 1
ATOM 3390 C CA . LEU B 1 167 ? 19.522 -2.388 2.347 1 97.63 167 LEU B CA 1
ATOM 3391 C C . LEU B 1 167 ? 18.75 -1.972 3.594 1 97.63 167 LEU B C 1
ATOM 3393 O O . LEU B 1 167 ? 18.068 -0.945 3.594 1 97.63 167 LEU B O 1
ATOM 3397 N N . LEU B 1 168 ? 18.835 -2.719 4.641 1 98.01 168 LEU B N 1
ATOM 3398 C CA . LEU B 1 168 ? 18.177 -2.352 5.891 1 98.01 168 LEU B CA 1
ATOM 3399 C C . LEU B 1 168 ? 18.737 -1.042 6.434 1 98.01 168 LEU B C 1
ATOM 3401 O O . LEU B 1 168 ? 17.985 -0.2 6.932 1 98.01 168 LEU B O 1
ATOM 3405 N N . ALA B 1 169 ? 20.013 -0.849 6.349 1 97.93 169 ALA B N 1
ATOM 3406 C CA . ALA B 1 169 ? 20.648 0.376 6.829 1 97.93 169 ALA B CA 1
ATOM 3407 C C . ALA B 1 169 ? 20.174 1.588 6.033 1 97.93 169 ALA B C 1
ATOM 3409 O O . ALA B 1 169 ? 19.95 2.661 6.598 1 97.93 169 ALA B O 1
ATOM 3410 N N . LYS B 1 170 ? 20.082 1.401 4.752 1 97.67 170 LYS B N 1
ATOM 3411 C CA . LYS B 1 170 ? 19.602 2.483 3.897 1 97.67 170 LYS B CA 1
ATOM 3412 C C . LYS B 1 170 ? 18.171 2.874 4.255 1 97.67 170 LYS B C 1
ATOM 3414 O O . LYS B 1 170 ? 17.846 4.061 4.327 1 97.67 170 LYS B O 1
ATOM 3419 N N . LEU B 1 171 ? 17.308 1.879 4.451 1 98.65 171 LEU B N 1
ATOM 3420 C CA . LEU B 1 171 ? 15.93 2.138 4.853 1 98.65 171 LEU B CA 1
ATOM 3421 C C . LEU B 1 171 ? 15.881 2.855 6.198 1 98.65 171 LEU B C 1
ATOM 3423 O O . LEU B 1 171 ? 15.107 3.799 6.376 1 98.65 171 LEU B O 1
ATOM 3427 N N . ALA B 1 172 ? 16.744 2.438 7.103 1 98.56 172 ALA B N 1
ATOM 3428 C CA . ALA B 1 172 ? 16.777 3.027 8.439 1 98.56 172 ALA B CA 1
ATOM 3429 C C . ALA B 1 172 ? 17.23 4.483 8.386 1 98.56 172 ALA B C 1
ATOM 3431 O O . ALA B 1 172 ? 16.814 5.299 9.212 1 98.56 172 ALA B O 1
ATOM 3432 N N . ALA B 1 173 ? 18.043 4.793 7.419 1 97.73 173 ALA B N 1
ATOM 3433 C CA . ALA B 1 173 ? 18.508 6.167 7.248 1 97.73 173 ALA B CA 1
ATOM 3434 C C . ALA B 1 173 ? 17.382 7.069 6.752 1 97.73 173 ALA B C 1
ATOM 3436 O O . ALA B 1 173 ? 17.334 8.254 7.088 1 97.73 173 ALA B O 1
ATOM 3437 N N . SER B 1 174 ? 16.497 6.506 5.978 1 98.14 174 SER B N 1
ATOM 3438 C CA . SER B 1 174 ? 15.338 7.264 5.516 1 98.14 174 SER B CA 1
ATOM 3439 C C . SER B 1 174 ? 14.346 7.502 6.65 1 98.14 174 SER B C 1
ATOM 3441 O O . SER B 1 174 ? 13.786 8.593 6.772 1 98.14 174 SER B O 1
ATOM 3443 N N . HIS B 1 175 ? 14.142 6.581 7.456 1 98.3 175 HIS B N 1
ATOM 3444 C CA . HIS B 1 175 ? 13.345 6.611 8.677 1 98.3 175 HIS B CA 1
ATOM 3445 C C . HIS B 1 175 ? 13.663 5.418 9.573 1 98.3 175 HIS B C 1
ATOM 3447 O O . HIS B 1 175 ? 13.588 4.269 9.133 1 98.3 175 HIS B O 1
ATOM 3453 N N . PRO B 1 176 ? 13.877 5.605 10.818 1 98.19 176 PRO B N 1
ATOM 3454 C CA . PRO B 1 176 ? 14.342 4.501 11.66 1 98.19 176 PRO B CA 1
ATOM 3455 C C . PRO B 1 176 ? 13.301 3.393 11.809 1 98.19 176 PRO B C 1
ATOM 3457 O O . PRO B 1 176 ? 13.656 2.232 12.023 1 98.19 176 PRO B O 1
ATOM 3460 N N . ASP B 1 177 ? 12.051 3.691 11.673 1 98.49 177 ASP B N 1
ATOM 3461 C CA . ASP B 1 177 ? 11.002 2.686 11.819 1 98.49 177 ASP B CA 1
ATOM 3462 C C . ASP B 1 177 ? 10.661 2.05 10.474 1 98.49 177 ASP B C 1
ATOM 3464 O O . ASP B 1 177 ? 9.844 1.129 10.406 1 98.49 177 ASP B O 1
ATOM 3468 N N . LEU B 1 178 ? 11.235 2.53 9.396 1 98.78 178 LEU B N 1
ATOM 3469 C CA . LEU B 1 178 ? 10.879 2.006 8.082 1 98.78 178 LEU B CA 1
ATOM 3470 C C . LEU B 1 178 ? 11.23 0.526 7.974 1 98.78 178 LEU B C 1
ATOM 3472 O O . LEU B 1 178 ? 10.363 -0.303 7.685 1 98.78 178 LEU B O 1
ATOM 3476 N N . PRO B 1 179 ? 12.477 0.071 8.259 1 98.68 179 PRO B N 1
ATOM 3477 C CA . PRO B 1 179 ? 12.747 -1.367 8.187 1 98.68 179 PRO B CA 1
ATOM 3478 C C . PRO B 1 179 ? 11.981 -2.164 9.24 1 98.68 179 PRO B C 1
ATOM 3480 O O . PRO B 1 179 ? 11.612 -3.317 8.999 1 98.68 179 PRO B O 1
ATOM 3483 N N . VAL B 1 180 ? 11.714 -1.554 10.413 1 98.54 180 VAL B N 1
ATOM 3484 C CA . VAL B 1 180 ? 10.964 -2.231 11.465 1 98.54 180 VAL B CA 1
ATOM 3485 C C . VAL B 1 180 ? 9.572 -2.595 10.954 1 98.54 180 VAL B C 1
ATOM 3487 O O . VAL B 1 180 ? 9.134 -3.74 11.089 1 98.54 180 VAL B O 1
ATOM 3490 N N . HIS B 1 181 ? 8.94 -1.63 10.362 1 98.69 181 HIS B N 1
ATOM 3491 C CA . HIS B 1 181 ? 7.586 -1.83 9.859 1 98.69 181 HIS B CA 1
ATOM 3492 C C . HIS B 1 181 ? 7.574 -2.786 8.671 1 98.69 181 HIS B C 1
ATOM 3494 O O . HIS B 1 181 ? 6.717 -3.669 8.588 1 98.69 181 HIS B O 1
ATOM 3500 N N . ILE B 1 182 ? 8.511 -2.623 7.757 1 98.83 182 ILE B N 1
ATOM 3501 C CA . ILE B 1 182 ? 8.587 -3.475 6.575 1 98.83 182 ILE B CA 1
ATOM 3502 C C . ILE B 1 182 ? 8.809 -4.925 6.997 1 98.83 182 ILE B C 1
ATOM 3504 O O . ILE B 1 182 ? 8.121 -5.83 6.519 1 98.83 182 ILE B O 1
ATOM 3508 N N . LEU B 1 183 ? 9.742 -5.156 7.901 1 98.52 183 LEU B N 1
ATOM 3509 C CA . LEU B 1 183 ? 10.079 -6.516 8.307 1 98.52 183 LEU B CA 1
ATOM 3510 C C . LEU B 1 183 ? 8.945 -7.139 9.115 1 98.52 183 LEU B C 1
ATOM 3512 O O . LEU B 1 183 ? 8.421 -8.192 8.747 1 98.52 183 LEU B O 1
ATOM 3516 N N . ASN B 1 184 ? 8.467 -6.484 10.108 1 98.06 184 ASN B N 1
ATOM 3517 C CA . ASN B 1 184 ? 7.552 -7.122 11.048 1 98.06 184 ASN B CA 1
ATOM 3518 C C . ASN B 1 184 ? 6.123 -7.144 10.513 1 98.06 184 ASN B C 1
ATOM 3520 O O . ASN B 1 184 ? 5.434 -8.161 10.614 1 98.06 184 ASN B O 1
ATOM 3524 N N . SER B 1 185 ? 5.692 -6.108 9.868 1 98.45 185 SER B N 1
ATOM 3525 C CA . SER B 1 185 ? 4.292 -5.987 9.472 1 98.45 185 SER B CA 1
ATOM 3526 C C . SER B 1 185 ? 4.061 -6.56 8.078 1 98.45 185 SER B C 1
ATOM 3528 O O . SER B 1 185 ? 2.94 -6.946 7.738 1 98.45 185 SER B O 1
ATOM 3530 N N . HIS B 1 186 ? 5.134 -6.602 7.289 1 98.73 186 HIS B N 1
ATOM 3531 C CA . HIS B 1 186 ? 4.904 -7.031 5.915 1 98.73 186 HIS B CA 1
ATOM 3532 C C . HIS B 1 186 ? 5.637 -8.334 5.614 1 98.73 186 HIS B C 1
ATOM 3534 O O . HIS B 1 186 ? 5.008 -9.347 5.299 1 98.73 186 HIS B O 1
ATOM 3540 N N . TYR B 1 187 ? 6.922 -8.425 5.799 1 98.63 187 TYR B N 1
ATOM 3541 C CA . TYR B 1 187 ? 7.635 -9.665 5.512 1 98.63 187 TYR B CA 1
ATOM 3542 C C . TYR B 1 187 ? 7.234 -10.763 6.49 1 98.63 187 TYR B C 1
ATOM 3544 O O . TYR B 1 187 ? 6.962 -11.896 6.084 1 98.63 187 TYR B O 1
ATOM 3552 N N . GLY B 1 188 ? 7.148 -10.457 7.768 1 98.04 188 GLY B N 1
ATOM 3553 C CA . GLY B 1 188 ? 6.836 -11.447 8.787 1 98.04 188 GLY B CA 1
ATOM 3554 C C . GLY B 1 188 ? 5.355 -11.759 8.881 1 98.04 188 GLY B C 1
ATOM 3555 O O . GLY B 1 188 ? 4.953 -12.921 8.792 1 98.04 188 GLY B O 1
ATOM 3556 N N . ALA B 1 189 ? 4.548 -10.753 8.921 1 97.83 189 ALA B N 1
ATOM 3557 C CA . ALA B 1 189 ? 3.131 -10.923 9.231 1 97.83 189 ALA B CA 1
ATOM 3558 C C . ALA B 1 189 ? 2.328 -11.244 7.973 1 97.83 189 ALA B C 1
ATOM 3560 O O . ALA B 1 189 ? 1.192 -11.716 8.057 1 97.83 189 ALA B O 1
ATOM 3561 N N . LEU B 1 190 ? 2.96 -11.067 6.803 1 98.19 190 LEU B N 1
ATOM 3562 C CA . LEU B 1 190 ? 2.095 -11.143 5.63 1 98.19 190 LEU B CA 1
ATOM 3563 C C . LEU B 1 190 ? 2.762 -11.941 4.514 1 98.19 190 LEU B C 1
ATOM 3565 O O . LEU B 1 190 ? 2.226 -12.958 4.067 1 98.19 190 LEU B O 1
ATOM 3569 N N . LEU B 1 191 ? 3.949 -11.597 4.081 1 98.4 191 LEU B N 1
ATOM 3570 C CA . LEU B 1 191 ? 4.563 -12.168 2.888 1 98.4 191 LEU B CA 1
ATOM 3571 C C . LEU B 1 191 ? 5.108 -13.564 3.172 1 98.4 191 LEU B C 1
ATOM 3573 O O . LEU B 1 191 ? 5.1 -14.429 2.293 1 98.4 191 LEU B O 1
ATOM 3577 N N . ALA B 1 192 ? 5.62 -13.733 4.371 1 96.74 192 ALA B N 1
ATOM 3578 C CA . ALA B 1 192 ? 5.969 -15.087 4.795 1 96.74 192 ALA B CA 1
ATOM 3579 C C . ALA B 1 192 ? 4.737 -15.841 5.289 1 96.74 192 ALA B C 1
ATOM 3581 O O . ALA B 1 192 ? 4.031 -15.37 6.183 1 96.74 192 ALA B O 1
ATOM 3582 N N . ASP B 1 193 ? 4.499 -16.998 4.721 1 93.77 193 ASP B N 1
ATOM 3583 C CA . ASP B 1 193 ? 3.344 -17.782 5.147 1 93.77 193 ASP B CA 1
ATOM 3584 C C . ASP B 1 193 ? 3.517 -18.28 6.581 1 93.77 193 ASP B C 1
ATOM 3586 O O . ASP B 1 193 ? 4.582 -18.782 6.945 1 93.77 193 ASP B O 1
ATOM 3590 N N . PRO B 1 194 ? 2.478 -18.065 7.374 1 93.9 194 PRO B N 1
ATOM 3591 C CA . PRO B 1 194 ? 2.555 -18.754 8.664 1 93.9 194 PRO B CA 1
ATOM 3592 C C . PRO B 1 194 ? 2.648 -20.271 8.517 1 93.9 194 PRO B C 1
ATOM 3594 O O . PRO B 1 194 ? 2.068 -20.843 7.591 1 93.9 194 PRO B O 1
ATOM 3597 N N . PRO B 1 195 ? 3.313 -20.91 9.416 1 91.29 195 PRO B N 1
ATOM 3598 C CA . PRO B 1 195 ? 3.503 -22.357 9.293 1 91.29 195 PRO B CA 1
ATOM 3599 C C . PRO B 1 195 ? 2.188 -23.132 9.356 1 91.29 195 PRO B C 1
ATOM 3601 O O . PRO B 1 195 ? 2.08 -24.219 8.784 1 91.29 195 PRO B O 1
ATOM 3604 N N . SER B 1 196 ? 1.149 -22.599 9.993 1 90.9 196 SER B N 1
ATOM 3605 C CA . SER B 1 196 ? -0.107 -23.311 10.204 1 90.9 196 SER B CA 1
ATOM 3606 C C . SER B 1 196 ? -1.08 -23.066 9.056 1 90.9 196 SER B C 1
ATOM 3608 O O . SER B 1 196 ? -2.193 -23.597 9.054 1 90.9 196 SER B O 1
ATOM 3610 N N . LEU B 1 197 ? -0.701 -22.245 8.125 1 91.43 197 LEU B N 1
ATOM 3611 C CA . LEU B 1 197 ? -1.592 -21.959 7.006 1 91.43 197 LEU B CA 1
ATOM 3612 C C . LEU B 1 197 ? -1.866 -23.219 6.192 1 91.43 197 LEU B C 1
ATOM 3614 O O . LEU B 1 197 ? -0.932 -23.898 5.759 1 91.43 197 LEU B O 1
ATOM 3618 N N . PRO B 1 198 ? -3.07 -23.56 6.021 1 89.94 198 PRO B N 1
ATOM 3619 C CA . PRO B 1 198 ? -3.381 -24.758 5.236 1 89.94 198 PRO B CA 1
ATOM 3620 C C . PRO B 1 198 ? -3.146 -24.56 3.74 1 89.94 198 PRO B C 1
ATOM 3622 O O . PRO B 1 198 ? -3.013 -23.424 3.277 1 89.94 198 PRO B O 1
ATOM 3625 N N . SER B 1 199 ? -3.049 -25.639 3.012 1 85.89 199 SER B N 1
ATOM 3626 C CA . SER B 1 199 ? -2.982 -25.592 1.555 1 85.89 199 SER B CA 1
ATOM 3627 C C . SER B 1 199 ? -4.3 -25.113 0.956 1 85.89 199 SER B C 1
ATOM 3629 O O . SER B 1 199 ? -5.37 -25.369 1.513 1 85.89 199 SER B O 1
ATOM 3631 N N . PRO B 1 200 ? -4.363 -24.527 -0.165 1 86.36 200 PRO B N 1
ATOM 3632 C CA . PRO B 1 200 ? -3.187 -24.169 -0.962 1 86.36 200 PRO B CA 1
ATOM 3633 C C . PRO B 1 200 ? -2.445 -22.956 -0.406 1 86.36 200 PRO B C 1
ATOM 3635 O O . PRO B 1 200 ? -3.073 -22.016 0.088 1 86.36 200 PRO B O 1
ATOM 3638 N N . ARG B 1 201 ? -1.095 -23.042 -0.505 1 87.73 201 ARG B N 1
ATOM 3639 C CA . ARG B 1 201 ? -0.236 -21.951 -0.057 1 87.73 201 ARG B CA 1
ATOM 3640 C C . ARG B 1 201 ? 0.365 -21.205 -1.244 1 87.73 201 ARG B C 1
ATOM 3642 O O . ARG B 1 201 ? 0.583 -21.79 -2.306 1 87.73 201 ARG B O 1
ATOM 3649 N N . ILE B 1 202 ? 0.525 -19.989 -1.085 1 92.45 202 ILE B N 1
ATOM 3650 C CA . ILE B 1 202 ? 1.159 -19.185 -2.125 1 92.45 202 ILE B CA 1
ATOM 3651 C C . ILE B 1 202 ? 2.647 -19.522 -2.202 1 92.45 202 ILE B C 1
ATOM 3653 O O . ILE B 1 202 ? 3.173 -19.795 -3.283 1 92.45 202 ILE B O 1
ATOM 3657 N N . GLY B 1 203 ? 3.283 -19.618 -0.988 1 93.93 203 GLY B N 1
ATOM 3658 C CA . GLY B 1 203 ? 4.676 -20.032 -0.933 1 93.93 203 GLY B CA 1
ATOM 3659 C C . GLY B 1 203 ? 5.634 -18.967 -1.432 1 93.93 203 GLY B C 1
ATOM 3660 O O . GLY B 1 203 ? 5.237 -17.82 -1.65 1 93.93 203 GLY B O 1
ATOM 3661 N N . ARG B 1 204 ? 6.92 -19.383 -1.593 1 96.96 204 ARG B N 1
ATOM 3662 C CA . ARG B 1 204 ? 8.05 -18.497 -1.856 1 96.96 204 ARG B CA 1
ATOM 3663 C C . ARG B 1 204 ? 8.033 -18 -3.297 1 96.96 204 ARG B C 1
ATOM 3665 O O . ARG B 1 204 ? 8.253 -16.814 -3.553 1 96.96 204 ARG B O 1
ATOM 3672 N N . ILE B 1 205 ? 7.74 -18.817 -4.252 1 97.98 205 ILE B N 1
ATOM 3673 C CA . ILE B 1 205 ? 7.814 -18.463 -5.665 1 97.98 205 ILE B CA 1
ATOM 3674 C C . ILE B 1 205 ? 6.625 -17.581 -6.04 1 97.98 205 ILE B C 1
ATOM 3676 O O . ILE B 1 205 ? 6.799 -16.507 -6.621 1 97.98 205 ILE B O 1
ATOM 3680 N N . LEU B 1 206 ? 5.407 -17.977 -5.645 1 98.24 206 LEU B N 1
ATOM 3681 C CA . LEU B 1 206 ? 4.226 -17.198 -6.002 1 98.24 206 LEU B CA 1
ATOM 3682 C C . LEU B 1 206 ? 4.231 -15.848 -5.294 1 98.24 206 LEU B C 1
ATOM 3684 O O . LEU B 1 206 ? 3.758 -14.851 -5.845 1 98.24 206 LEU B O 1
ATOM 3688 N N . THR B 1 207 ? 4.805 -15.78 -4.096 1 98.47 207 THR B N 1
ATOM 3689 C CA . THR B 1 207 ? 4.961 -14.492 -3.429 1 98.47 207 THR B CA 1
ATOM 3690 C C . THR B 1 207 ? 5.874 -13.573 -4.234 1 98.47 207 THR B C 1
ATOM 3692 O O . THR B 1 207 ? 5.608 -12.375 -4.354 1 98.47 207 THR B O 1
ATOM 3695 N N . SER B 1 208 ? 6.919 -14.133 -4.782 1 98.68 208 SER B N 1
ATOM 3696 C CA . SER B 1 208 ? 7.799 -13.344 -5.638 1 98.68 208 SER B CA 1
ATOM 3697 C C . SER B 1 208 ? 7.077 -12.884 -6.9 1 98.68 208 SER B C 1
ATOM 3699 O O . SER B 1 208 ? 7.295 -11.768 -7.375 1 98.68 208 SER B O 1
ATOM 3701 N N . ILE B 1 209 ? 6.217 -13.739 -7.439 1 98.81 209 ILE B N 1
ATOM 3702 C CA . ILE B 1 209 ? 5.437 -13.379 -8.618 1 98.81 209 ILE B CA 1
ATOM 3703 C C . ILE B 1 209 ? 4.494 -12.226 -8.28 1 98.81 209 ILE B C 1
ATOM 3705 O O . ILE B 1 209 ? 4.341 -11.29 -9.068 1 98.81 209 ILE B O 1
ATOM 3709 N N . ILE B 1 210 ? 3.911 -12.252 -7.104 1 98.87 210 ILE B N 1
ATOM 3710 C CA . ILE B 1 210 ? 3.056 -11.162 -6.646 1 98.87 210 ILE B CA 1
ATOM 3711 C C . ILE B 1 210 ? 3.853 -9.859 -6.617 1 98.87 210 ILE B C 1
ATOM 3713 O O . ILE B 1 210 ? 3.41 -8.841 -7.154 1 98.87 210 ILE B O 1
ATOM 3717 N N . ALA B 1 211 ? 5.015 -9.895 -6.035 1 98.84 211 ALA B N 1
ATOM 3718 C CA . ALA B 1 211 ? 5.843 -8.701 -5.883 1 98.84 211 ALA B CA 1
ATOM 3719 C C . ALA B 1 211 ? 6.208 -8.11 -7.241 1 98.84 211 ALA B C 1
ATOM 3721 O O . ALA B 1 211 ? 5.974 -6.926 -7.493 1 98.84 211 ALA B O 1
ATOM 3722 N N . ILE B 1 212 ? 6.705 -8.944 -8.108 1 98.83 212 ILE B N 1
ATOM 3723 C CA . ILE B 1 212 ? 7.163 -8.483 -9.414 1 98.83 212 ILE B CA 1
ATOM 3724 C C . ILE B 1 212 ? 5.982 -7.929 -10.208 1 98.83 212 ILE B C 1
ATOM 3726 O O . ILE B 1 212 ? 6.089 -6.871 -10.834 1 98.83 212 ILE B O 1
ATOM 3730 N N . THR B 1 213 ? 4.876 -8.619 -10.141 1 98.61 213 THR B N 1
ATOM 3731 C CA . THR B 1 213 ? 3.695 -8.213 -10.895 1 98.61 213 THR B CA 1
ATOM 3732 C C . THR B 1 213 ? 3.182 -6.861 -10.409 1 98.61 213 THR B C 1
ATOM 3734 O O . THR B 1 213 ? 2.923 -5.963 -11.214 1 98.61 213 THR B O 1
ATOM 3737 N N . CYS B 1 214 ? 3.078 -6.704 -9.106 1 97.78 214 CYS B N 1
ATOM 3738 C CA . CYS B 1 214 ? 2.608 -5.438 -8.552 1 97.78 214 CYS B CA 1
ATOM 3739 C C . CYS B 1 214 ? 3.558 -4.301 -8.907 1 97.78 214 CYS B C 1
ATOM 3741 O O . CYS B 1 214 ? 3.119 -3.22 -9.302 1 97.78 214 CYS B O 1
ATOM 3743 N N . LEU B 1 215 ? 4.829 -4.537 -8.766 1 97.4 215 LEU B N 1
ATOM 3744 C CA . LEU B 1 215 ? 5.834 -3.505 -8.996 1 97.4 215 LEU B CA 1
ATOM 3745 C C . LEU B 1 215 ? 5.875 -3.104 -10.467 1 97.4 215 LEU B C 1
ATOM 3747 O O . LEU B 1 215 ? 5.962 -1.917 -10.79 1 97.4 215 LEU B O 1
ATOM 3751 N N . ARG B 1 216 ? 5.761 -4.076 -11.32 1 95.94 216 ARG B N 1
ATOM 3752 C CA . ARG B 1 216 ? 5.765 -3.793 -12.752 1 95.94 216 ARG B CA 1
ATOM 3753 C C . ARG B 1 216 ? 4.506 -3.038 -13.163 1 95.94 216 ARG B C 1
ATOM 3755 O O . ARG B 1 216 ? 4.576 -2.075 -13.931 1 95.94 216 ARG B O 1
ATOM 3762 N N . ALA B 1 217 ? 3.411 -3.411 -12.624 1 94.83 217 ALA B N 1
ATOM 3763 C CA . ALA B 1 217 ? 2.128 -2.841 -13.028 1 94.83 217 ALA B CA 1
ATOM 3764 C C . ALA B 1 217 ? 1.97 -1.417 -12.502 1 94.83 217 ALA B C 1
ATOM 3766 O O . ALA B 1 217 ? 1.31 -0.586 -13.13 1 94.83 217 ALA B O 1
ATOM 3767 N N . GLN B 1 218 ? 2.552 -1.123 -11.344 1 92.72 218 GLN B N 1
ATOM 3768 C CA . GLN B 1 218 ? 2.326 0.201 -10.774 1 92.72 218 GLN B CA 1
ATOM 3769 C C . GLN B 1 218 ? 3.289 1.226 -11.363 1 92.72 218 GLN B C 1
ATOM 3771 O O . GLN B 1 218 ? 3.069 2.433 -11.244 1 92.72 218 GLN B O 1
ATOM 3776 N N . ARG B 1 219 ? 4.413 0.762 -11.981 1 90.64 219 ARG B N 1
ATOM 3777 C CA . ARG B 1 219 ? 5.394 1.612 -12.647 1 90.64 219 ARG B CA 1
ATOM 3778 C C . ARG B 1 219 ? 6.068 2.552 -11.653 1 90.64 219 ARG B C 1
ATOM 3780 O O . ARG B 1 219 ? 5.639 2.659 -10.502 1 90.64 219 ARG B O 1
ATOM 3787 N N . GLY B 1 220 ? 7.167 3.137 -12.074 1 91.41 220 GLY B N 1
ATOM 3788 C CA . GLY B 1 220 ? 7.826 4.193 -11.321 1 91.41 220 GLY B CA 1
ATOM 3789 C C . GLY B 1 220 ? 8.651 3.671 -10.159 1 91.41 220 GLY B C 1
ATOM 3790 O O . GLY B 1 220 ? 9.115 4.448 -9.323 1 91.41 220 GLY B O 1
ATOM 3791 N N . VAL B 1 221 ? 8.764 2.346 -10.105 1 95.01 221 VAL B N 1
ATOM 3792 C CA . VAL B 1 221 ? 9.454 1.761 -8.96 1 95.01 221 VAL B CA 1
ATOM 3793 C C . VAL B 1 221 ? 10.476 0.733 -9.442 1 95.01 221 VAL B C 1
ATOM 3795 O O . VAL B 1 221 ? 10.541 -0.38 -8.915 1 95.01 221 VAL B O 1
ATOM 3798 N N . GLY B 1 222 ? 11.241 1.114 -10.444 1 94.49 222 GLY B N 1
ATOM 3799 C CA . GLY B 1 222 ? 12.193 0.271 -11.149 1 94.49 222 GLY B CA 1
ATOM 3800 C C . GLY B 1 222 ? 13.201 -0.39 -10.228 1 94.49 222 GLY B C 1
ATOM 3801 O O . GLY B 1 222 ? 13.444 -1.595 -10.328 1 94.49 222 GLY B O 1
ATOM 3802 N N . PRO B 1 223 ? 13.807 0.359 -9.291 1 95.58 223 PRO B N 1
ATOM 3803 C CA . PRO B 1 223 ? 14.809 -0.253 -8.415 1 95.58 223 PRO B CA 1
ATOM 3804 C C . PRO B 1 223 ? 14.241 -1.395 -7.575 1 95.58 223 PRO B C 1
ATOM 3806 O O . PRO B 1 223 ? 14.882 -2.438 -7.43 1 95.58 223 PRO B O 1
ATOM 3809 N N . GLN B 1 224 ? 13.056 -1.241 -7.009 1 97.45 224 GLN B N 1
ATOM 3810 C CA . GLN B 1 224 ? 12.438 -2.317 -6.241 1 97.45 224 GLN B CA 1
ATOM 3811 C C . GLN B 1 224 ? 12.101 -3.508 -7.134 1 97.45 224 GLN B C 1
ATOM 3813 O O . GLN B 1 224 ? 12.275 -4.66 -6.732 1 97.45 224 GLN B O 1
ATOM 3818 N N . LEU B 1 225 ? 11.568 -3.189 -8.36 1 97.75 225 LEU B N 1
ATOM 3819 C CA . LEU B 1 225 ? 11.265 -4.251 -9.313 1 97.75 225 LEU B CA 1
ATOM 3820 C C . LEU B 1 225 ? 12.502 -5.097 -9.597 1 97.75 225 LEU B C 1
ATOM 3822 O O . LEU B 1 225 ? 12.443 -6.327 -9.547 1 97.75 225 LEU B O 1
ATOM 3826 N N . THR B 1 226 ? 13.607 -4.435 -9.854 1 97.81 226 THR B N 1
ATOM 3827 C CA . THR B 1 226 ? 14.854 -5.128 -10.16 1 97.81 226 THR B CA 1
ATOM 3828 C C . THR B 1 226 ? 15.268 -6.033 -9.003 1 97.81 226 THR B C 1
ATOM 3830 O O . THR B 1 226 ? 15.641 -7.189 -9.215 1 97.81 226 THR B O 1
ATOM 3833 N N . SER B 1 227 ? 15.184 -5.549 -7.815 1 97.79 227 SER B N 1
ATOM 3834 C CA . SER B 1 227 ? 15.566 -6.316 -6.634 1 97.79 227 SER B CA 1
ATOM 3835 C C . SER B 1 227 ? 14.711 -7.571 -6.49 1 97.79 227 SER B C 1
ATOM 3837 O O . SER B 1 227 ? 15.212 -8.628 -6.102 1 97.79 227 SER B O 1
ATOM 3839 N N . HIS B 1 228 ? 13.476 -7.47 -6.846 1 98.61 228 HIS B N 1
ATOM 3840 C CA . HIS B 1 228 ? 12.578 -8.604 -6.659 1 98.61 228 HIS B CA 1
ATOM 3841 C C . HIS B 1 228 ? 12.732 -9.619 -7.787 1 98.61 228 HIS B C 1
ATOM 3843 O O . HIS B 1 228 ? 12.476 -10.81 -7.595 1 98.61 228 HIS B O 1
ATOM 3849 N N . VAL B 1 229 ? 13.146 -9.153 -8.94 1 98.74 229 VAL B N 1
ATOM 3850 C CA . VAL B 1 229 ? 13.485 -10.108 -9.99 1 98.74 229 VAL B CA 1
ATOM 3851 C C . VAL B 1 229 ? 14.702 -10.928 -9.569 1 98.74 229 VAL B C 1
ATOM 3853 O O . VAL B 1 229 ? 14.718 -12.151 -9.723 1 98.74 229 VAL B O 1
ATOM 3856 N N . PHE B 1 230 ? 15.738 -10.259 -8.979 1 98.57 230 PHE B N 1
ATOM 3857 C CA . PHE B 1 230 ? 16.858 -10.994 -8.404 1 98.57 230 PHE B CA 1
ATOM 3858 C C . PHE B 1 230 ? 16.374 -11.977 -7.345 1 98.57 230 PHE B C 1
ATOM 3860 O O . PHE B 1 230 ? 16.855 -13.109 -7.275 1 98.57 230 PHE B O 1
ATOM 3867 N N . GLY B 1 231 ? 15.423 -11.535 -6.558 1 98.37 231 GLY B N 1
ATOM 3868 C CA . GLY B 1 231 ? 14.873 -12.386 -5.515 1 98.37 231 GLY B CA 1
ATOM 3869 C C . GLY B 1 231 ? 14.222 -13.646 -6.054 1 98.37 231 GLY B C 1
ATOM 3870 O O . GLY B 1 231 ? 14.392 -14.729 -5.491 1 98.37 231 GLY B O 1
ATOM 3871 N N . LEU B 1 232 ? 13.472 -13.481 -7.132 1 98.57 232 LEU B N 1
ATOM 3872 C CA . LEU B 1 232 ? 12.84 -14.639 -7.754 1 98.57 232 LEU B CA 1
ATOM 3873 C C . LEU B 1 232 ? 13.889 -15.622 -8.263 1 98.57 232 LEU B C 1
ATOM 3875 O O . LEU B 1 232 ? 13.763 -16.832 -8.058 1 98.57 232 LEU B O 1
ATOM 3879 N N . LYS B 1 233 ? 14.872 -15.143 -8.894 1 98.39 233 LYS B N 1
ATOM 3880 C CA . LYS B 1 233 ? 15.923 -16.014 -9.412 1 98.39 233 LYS B CA 1
ATOM 3881 C C . LYS B 1 233 ? 16.657 -16.724 -8.278 1 98.39 233 LYS B C 1
ATOM 3883 O O . LYS B 1 233 ? 16.992 -17.905 -8.391 1 98.39 233 LYS B O 1
ATOM 3888 N N . LYS B 1 234 ? 16.85 -16.093 -7.194 1 98.26 234 LYS B N 1
ATOM 3889 C CA . LYS B 1 234 ? 17.537 -16.682 -6.048 1 98.26 234 LYS B CA 1
ATOM 3890 C C . LYS B 1 234 ? 16.679 -17.755 -5.384 1 98.26 234 LYS B C 1
ATOM 3892 O O . LYS B 1 234 ? 17.2 -18.644 -4.708 1 98.26 234 LYS B O 1
ATOM 3897 N N . ALA B 1 235 ? 15.369 -17.615 -5.543 1 97.8 235 ALA B N 1
ATOM 3898 C CA . ALA B 1 235 ? 14.484 -18.656 -5.028 1 97.8 235 ALA B CA 1
ATOM 3899 C C . ALA B 1 235 ? 14.833 -20.017 -5.623 1 97.8 235 ALA B C 1
ATOM 3901 O O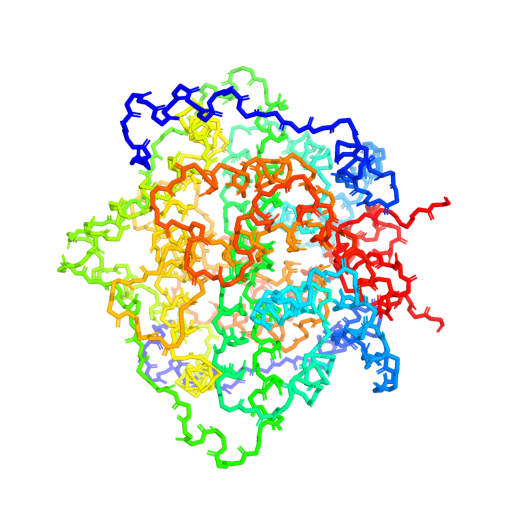 . ALA B 1 235 ? 14.658 -21.05 -4.972 1 97.8 235 ALA B O 1
ATOM 3902 N N . GLY B 1 236 ? 15.388 -19.99 -6.845 1 97.15 236 GLY B N 1
ATOM 3903 C CA . GLY B 1 236 ? 15.803 -21.219 -7.502 1 97.15 236 GLY B CA 1
ATOM 3904 C C . GLY B 1 236 ? 16.973 -21.897 -6.814 1 97.15 236 GLY B C 1
ATOM 3905 O O . GLY B 1 236 ? 17.242 -23.076 -7.053 1 97.15 236 GLY B O 1
ATOM 3906 N N . LEU B 1 237 ? 17.656 -21.187 -5.939 1 97.16 237 LEU B N 1
ATOM 3907 C CA . LEU B 1 237 ? 18.83 -21.698 -5.241 1 97.16 237 LEU B CA 1
ATOM 3908 C C . LEU B 1 237 ? 18.45 -22.256 -3.873 1 97.16 237 LEU B C 1
ATOM 3910 O O . LEU B 1 237 ? 19.258 -22.924 -3.224 1 97.16 237 LEU B O 1
ATOM 3914 N N . GLU B 1 238 ? 17.205 -21.896 -3.436 1 96.16 238 GLU B N 1
ATOM 3915 C CA . GLU B 1 238 ? 16.762 -22.322 -2.112 1 96.16 238 GLU B CA 1
ATOM 3916 C C . GLU B 1 238 ? 16.298 -23.776 -2.126 1 96.16 238 GLU B C 1
ATOM 3918 O O . GLU B 1 238 ? 15.533 -24.18 -3.005 1 96.16 238 GLU B O 1
ATOM 3923 N N . GLU B 1 239 ? 16.724 -24.519 -1.162 1 94.54 239 GLU B N 1
ATOM 3924 C CA . GLU B 1 239 ? 16.408 -25.942 -1.094 1 94.54 239 GLU B CA 1
ATOM 3925 C C . GLU B 1 239 ? 14.901 -26.171 -1.029 1 94.54 239 GLU B C 1
ATOM 3927 O O . GLU B 1 239 ? 14.219 -25.609 -0.17 1 94.54 239 GLU B O 1
ATOM 3932 N N . GLY B 1 240 ? 14.415 -26.908 -1.97 1 94.56 240 GLY B N 1
ATOM 3933 C CA . GLY B 1 240 ? 13.028 -27.343 -1.948 1 94.56 240 GLY B CA 1
ATOM 3934 C C . GLY B 1 240 ? 12.075 -26.328 -2.55 1 94.56 240 GLY B C 1
ATOM 3935 O O . GLY B 1 240 ? 10.921 -26.649 -2.843 1 94.56 240 GLY B O 1
ATOM 3936 N N . VAL B 1 241 ? 12.465 -25.077 -2.765 1 95.71 241 VAL B N 1
ATOM 3937 C CA . VAL B 1 241 ? 11.578 -23.999 -3.19 1 95.71 241 VAL B CA 1
ATOM 3938 C C . VAL B 1 241 ? 11.14 -24.229 -4.635 1 95.71 241 VAL B C 1
ATOM 3940 O O . VAL B 1 241 ? 9.953 -24.131 -4.954 1 95.71 241 VAL B O 1
ATOM 3943 N N . PRO B 1 242 ? 12.022 -24.644 -5.551 1 94.97 242 PRO B N 1
ATOM 3944 C CA . PRO B 1 242 ? 11.588 -24.877 -6.931 1 94.97 242 PRO B CA 1
ATOM 3945 C C . PRO B 1 242 ? 10.553 -25.994 -7.044 1 94.97 242 PRO B C 1
ATOM 3947 O O . PRO B 1 242 ? 9.778 -26.028 -8.003 1 94.97 242 PRO B O 1
ATOM 3950 N N . ASP B 1 243 ? 10.471 -26.846 -6.035 1 94.65 243 ASP B N 1
ATOM 3951 C CA . ASP B 1 243 ? 9.58 -28.001 -6.073 1 94.65 243 ASP B CA 1
ATOM 3952 C C . ASP B 1 243 ? 8.212 -27.66 -5.489 1 94.65 243 ASP B C 1
ATOM 3954 O O . ASP B 1 243 ? 7.287 -28.473 -5.542 1 94.65 243 ASP B O 1
ATOM 3958 N N . GLU B 1 244 ? 8.079 -26.486 -4.997 1 92.11 244 GLU B N 1
ATOM 3959 C CA . GLU B 1 244 ? 6.819 -26.106 -4.366 1 92.11 244 GLU B CA 1
ATOM 3960 C C . GLU B 1 244 ? 5.692 -26.019 -5.392 1 92.11 244 GLU B C 1
ATOM 3962 O O . GLU B 1 244 ? 4.515 -26.112 -5.038 1 92.11 244 GLU B O 1
ATOM 3967 N N . LEU B 1 245 ? 6.107 -25.804 -6.607 1 93.33 245 LEU B N 1
ATOM 3968 C CA . LEU B 1 245 ? 5.139 -25.565 -7.671 1 93.33 245 LEU B CA 1
ATOM 3969 C C . LEU B 1 245 ? 5.598 -26.205 -8.977 1 93.33 245 LEU B C 1
ATOM 3971 O O . LEU B 1 245 ? 6.782 -26.153 -9.317 1 93.33 245 LEU B O 1
ATOM 3975 N N . GLU B 1 246 ? 4.655 -26.871 -9.656 1 96.01 246 GLU B N 1
ATOM 3976 C CA . GLU B 1 246 ? 4.989 -27.348 -10.994 1 96.01 246 GLU B CA 1
ATOM 3977 C C . GLU B 1 246 ? 5.445 -26.201 -11.891 1 96.01 246 GLU B C 1
ATOM 3979 O O . GLU B 1 246 ? 4.755 -25.187 -12.01 1 96.01 246 GLU B O 1
ATOM 3984 N N . GLY B 1 247 ? 6.635 -26.293 -12.466 1 97.35 247 GLY B N 1
ATOM 3985 C CA . GLY B 1 247 ? 7.203 -25.233 -13.284 1 97.35 247 GLY B CA 1
ATOM 3986 C C . GLY B 1 247 ? 8.027 -24.24 -12.487 1 97.35 247 GLY B C 1
ATOM 3987 O O . GLY B 1 247 ? 8.458 -23.215 -13.019 1 97.35 247 GLY B O 1
ATOM 3988 N N . GLY B 1 248 ? 8.258 -24.522 -11.222 1 97.56 248 GLY B N 1
ATOM 3989 C CA . GLY B 1 248 ? 8.957 -23.609 -10.333 1 97.56 248 GLY B CA 1
ATOM 3990 C C . GLY B 1 248 ? 10.37 -23.297 -10.789 1 97.56 248 GLY B C 1
ATOM 3991 O O . GLY B 1 248 ? 10.807 -22.145 -10.731 1 97.56 248 GLY B O 1
ATOM 3992 N N . GLU B 1 249 ? 11.049 -24.294 -11.246 1 97.5 249 GLU B N 1
ATOM 3993 C CA . GLU B 1 249 ? 12.41 -24.092 -11.732 1 97.5 249 GLU B CA 1
ATOM 3994 C C . GLU B 1 249 ? 12.437 -23.127 -12.914 1 97.5 249 GLU B C 1
ATOM 3996 O O . GLU B 1 249 ? 13.303 -22.253 -12.989 1 97.5 249 GLU B O 1
ATOM 4001 N N . TRP B 1 250 ? 11.499 -23.335 -13.802 1 98.39 250 TRP B N 1
ATOM 4002 C CA . TRP B 1 250 ? 11.416 -22.473 -14.976 1 98.39 250 TRP B CA 1
ATOM 4003 C C . TRP B 1 250 ? 11.086 -21.039 -14.577 1 98.39 250 TRP B C 1
ATOM 4005 O O . TRP B 1 250 ? 11.665 -20.09 -15.112 1 98.39 250 TRP B O 1
ATOM 4015 N N . LEU B 1 251 ? 10.207 -20.859 -13.624 1 98.47 251 LEU B N 1
ATOM 4016 C CA . LEU B 1 251 ? 9.809 -19.531 -13.171 1 98.47 251 LEU B CA 1
ATOM 4017 C C . LEU B 1 251 ? 10.998 -18.778 -12.583 1 98.47 251 LEU B C 1
ATOM 4019 O O . LEU B 1 251 ? 11.074 -17.552 -12.684 1 98.47 251 LEU B O 1
ATOM 4023 N N . CYS B 1 252 ? 11.921 -19.484 -11.987 1 98.19 252 CYS B N 1
ATOM 4024 C CA . CYS B 1 252 ? 13.077 -18.869 -11.345 1 98.19 252 CYS B CA 1
ATOM 4025 C C . CYS B 1 252 ? 14.188 -18.61 -12.356 1 98.19 252 CYS B C 1
ATOM 4027 O O . CYS B 1 252 ? 15.29 -18.203 -11.983 1 98.19 252 CYS B O 1
ATOM 4029 N N . SER B 1 253 ? 13.954 -18.817 -13.656 1 98.11 253 SER B N 1
ATOM 4030 C CA . SER B 1 253 ? 14.912 -18.578 -14.73 1 98.11 253 SER B CA 1
ATOM 4031 C C . SER B 1 253 ? 14.682 -17.219 -15.383 1 98.11 253 SER B C 1
ATOM 4033 O O . SER B 1 253 ? 13.707 -16.532 -15.073 1 98.11 253 SER B O 1
ATOM 4035 N N . ASP B 1 254 ? 15.548 -16.835 -16.305 1 98.28 254 ASP B N 1
ATOM 4036 C CA . ASP B 1 254 ? 15.382 -15.601 -17.068 1 98.28 254 ASP B CA 1
ATOM 4037 C C . ASP B 1 254 ? 14.112 -15.647 -17.915 1 98.28 254 ASP B C 1
ATOM 4039 O O . ASP B 1 254 ? 13.415 -14.639 -18.053 1 98.28 254 ASP B O 1
ATOM 4043 N N . GLU B 1 255 ? 13.813 -16.786 -18.424 1 98.08 255 GLU B N 1
ATOM 4044 C CA . GLU B 1 255 ? 12.625 -16.931 -19.259 1 98.08 255 GLU B CA 1
ATOM 4045 C C . GLU B 1 255 ? 11.349 -16.771 -18.436 1 98.08 255 GLU B C 1
ATOM 4047 O O . GLU B 1 255 ? 10.4 -16.119 -18.874 1 98.08 255 GLU B O 1
ATOM 4052 N N . GLY B 1 256 ? 11.381 -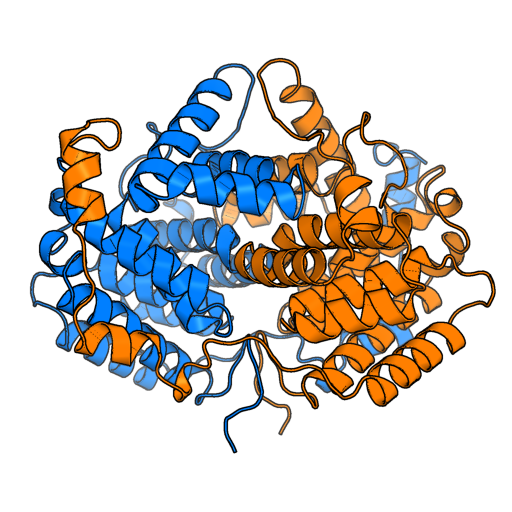17.421 -17.289 1 98.6 256 GLY B N 1
ATOM 4053 C CA . GLY B 1 256 ? 10.232 -17.287 -16.408 1 98.6 256 GLY B CA 1
ATOM 4054 C C . GLY B 1 256 ? 9.999 -15.861 -15.944 1 98.6 256 GLY B C 1
ATOM 4055 O O . GLY B 1 256 ? 8.866 -15.376 -15.955 1 98.6 256 GLY B O 1
ATOM 4056 N N . ALA B 1 257 ? 11.073 -15.224 -15.54 1 98.75 257 ALA B N 1
ATOM 4057 C CA . ALA B 1 257 ? 10.978 -13.832 -15.108 1 98.75 257 ALA B CA 1
ATOM 4058 C C . ALA B 1 257 ? 10.489 -12.938 -16.243 1 98.75 257 ALA B C 1
ATOM 4060 O O . ALA B 1 257 ? 9.67 -12.041 -16.026 1 98.75 257 ALA B O 1
ATOM 4061 N N . THR B 1 258 ? 10.991 -13.155 -17.437 1 98.68 258 THR B N 1
ATOM 4062 C CA . THR B 1 258 ? 10.553 -12.402 -18.607 1 98.68 258 THR B CA 1
ATOM 4063 C C . THR B 1 258 ? 9.062 -12.608 -18.856 1 98.68 258 THR B C 1
ATOM 4065 O O . THR B 1 258 ? 8.337 -11.652 -19.141 1 98.68 258 THR B O 1
ATOM 4068 N N . TRP B 1 259 ? 8.642 -13.839 -18.72 1 98.8 259 TRP B N 1
ATOM 4069 C CA . TRP B 1 259 ? 7.227 -14.154 -18.891 1 98.8 259 TRP B CA 1
ATOM 4070 C C . TRP B 1 259 ? 6.372 -13.377 -17.896 1 98.8 259 TRP B C 1
ATOM 4072 O O . TRP B 1 259 ? 5.317 -12.849 -18.254 1 98.8 259 TRP B O 1
ATOM 4082 N N . VAL B 1 260 ? 6.804 -13.284 -16.652 1 98.86 260 VAL B N 1
ATOM 4083 C CA . VAL B 1 260 ? 6.067 -12.561 -15.621 1 98.86 260 VAL B CA 1
ATOM 4084 C C . VAL B 1 260 ? 5.95 -11.088 -16.006 1 98.86 260 VAL B C 1
ATOM 4086 O O . VAL B 1 260 ? 4.859 -10.514 -15.967 1 98.86 260 VAL B O 1
ATOM 4089 N N . LEU B 1 261 ? 7.017 -10.495 -16.414 1 98.46 261 LEU B N 1
ATOM 4090 C CA . LEU B 1 261 ? 7.05 -9.078 -16.759 1 98.46 261 LEU B CA 1
ATOM 4091 C C . LEU B 1 261 ? 6.168 -8.792 -17.97 1 98.46 261 LEU B C 1
ATOM 4093 O O . LEU B 1 261 ? 5.325 -7.893 -17.932 1 98.46 261 LEU B O 1
ATOM 4097 N N . GLU B 1 262 ? 6.293 -9.552 -18.982 1 98.09 262 GLU B N 1
ATOM 4098 C CA . GLU B 1 262 ? 5.559 -9.318 -20.222 1 98.09 262 GLU B CA 1
ATOM 4099 C C . GLU B 1 262 ? 4.069 -9.595 -20.042 1 98.09 262 GLU B C 1
ATOM 4101 O O . GLU B 1 262 ? 3.229 -8.906 -20.624 1 98.09 262 GLU B O 1
ATOM 4106 N N . SER B 1 263 ? 3.781 -10.655 -19.321 1 98.57 263 SER B N 1
ATOM 4107 C CA . SER B 1 263 ? 2.381 -10.958 -19.041 1 98.57 263 SER B CA 1
ATOM 4108 C C . SER B 1 263 ? 1.723 -9.839 -18.24 1 98.57 263 SER B C 1
ATOM 4110 O O . SER B 1 263 ? 0.567 -9.489 -18.487 1 98.57 263 SER B O 1
ATOM 4112 N N . THR B 1 264 ? 2.453 -9.296 -17.28 1 97.3 264 THR B N 1
ATOM 4113 C CA . THR B 1 264 ? 1.948 -8.171 -16.5 1 97.3 264 THR B CA 1
ATOM 4114 C C . THR B 1 264 ? 1.643 -6.98 -17.404 1 97.3 264 THR B C 1
ATOM 4116 O O . THR B 1 264 ? 0.594 -6.345 -17.271 1 97.3 264 THR B O 1
ATOM 4119 N N . ASP B 1 265 ? 2.546 -6.696 -18.316 1 95.52 265 ASP B N 1
ATOM 4120 C CA . ASP B 1 265 ? 2.345 -5.603 -19.263 1 95.52 265 ASP B CA 1
ATOM 4121 C C . ASP B 1 265 ? 1.089 -5.827 -20.102 1 95.52 265 ASP B C 1
ATOM 4123 O O . ASP B 1 265 ? 0.329 -4.89 -20.355 1 95.52 265 ASP B O 1
ATOM 4127 N N . LYS B 1 266 ? 0.88 -7.029 -20.514 1 96.58 266 LYS B N 1
ATOM 4128 C CA . LYS B 1 266 ? -0.281 -7.35 -21.338 1 96.58 266 LYS B CA 1
ATOM 4129 C C . LYS B 1 266 ? -1.58 -7.139 -20.565 1 96.58 266 LYS B C 1
ATOM 4131 O O . LYS B 1 266 ? -2.557 -6.624 -21.112 1 96.58 266 LYS B O 1
ATOM 4136 N N . VAL B 1 267 ? -1.593 -7.579 -19.33 1 96.8 267 VAL B N 1
ATOM 4137 C CA . VAL B 1 267 ? -2.785 -7.383 -18.51 1 96.8 267 VAL B CA 1
ATOM 4138 C C . VAL B 1 267 ? -3.063 -5.89 -18.353 1 96.8 267 VAL B C 1
ATOM 4140 O O . VAL B 1 267 ? -4.195 -5.44 -18.545 1 96.8 267 VAL B O 1
ATOM 4143 N N . SER B 1 268 ? -2.04 -5.143 -17.955 1 93.76 268 SER B N 1
ATOM 4144 C CA . SER B 1 268 ? -2.183 -3.705 -17.755 1 93.76 268 SER B CA 1
ATOM 4145 C C . SER B 1 268 ? -2.684 -3.018 -19.021 1 93.76 268 SER B C 1
ATOM 4147 O O . SER B 1 268 ? -3.571 -2.163 -18.96 1 93.76 268 SER B O 1
ATOM 4149 N N . GLU B 1 269 ? -2.145 -3.369 -20.136 1 92.56 269 GLU B N 1
ATOM 4150 C CA . GLU B 1 269 ? -2.54 -2.777 -21.41 1 92.56 269 GLU B CA 1
ATOM 4151 C C . GLU B 1 269 ? -3.993 -3.103 -21.744 1 92.56 269 GLU B C 1
ATOM 4153 O O . GLU B 1 269 ? -4.741 -2.236 -22.201 1 92.56 269 GLU B O 1
ATOM 4158 N N . ALA B 1 270 ? -4.372 -4.292 -21.552 1 94.45 270 ALA B N 1
ATOM 4159 C CA . ALA B 1 270 ? -5.718 -4.737 -21.904 1 94.45 270 ALA B CA 1
ATOM 4160 C C . ALA B 1 270 ? -6.771 -4.014 -21.067 1 94.45 270 ALA B C 1
ATOM 4162 O O . ALA B 1 270 ? -7.872 -3.736 -21.549 1 94.45 270 ALA B O 1
ATOM 4163 N N . VAL B 1 271 ? -6.422 -3.701 -19.846 1 92.73 271 VAL B N 1
ATOM 4164 C CA . VAL B 1 271 ? -7.411 -3.167 -18.916 1 92.73 271 VAL B CA 1
ATOM 4165 C C . VAL B 1 271 ? -7.382 -1.64 -18.951 1 92.73 271 VAL B C 1
ATOM 4167 O O . VAL B 1 271 ? -8.432 -0.993 -18.924 1 92.73 271 VAL B O 1
ATOM 4170 N N . THR B 1 272 ? -6.198 -1.101 -19.075 1 87.19 272 THR B N 1
ATOM 4171 C CA . THR B 1 272 ? -6.08 0.344 -18.917 1 87.19 272 THR B CA 1
ATOM 4172 C C . THR B 1 272 ? -5.857 1.02 -20.266 1 87.19 272 THR B C 1
ATOM 4174 O O . THR B 1 272 ? -5.858 2.249 -20.359 1 87.19 272 THR B O 1
ATOM 4177 N N . GLY B 1 273 ? -5.717 0.248 -21.313 1 79.4 273 GLY B N 1
ATOM 4178 C CA . GLY B 1 273 ? -5.34 0.822 -22.594 1 79.4 273 GLY B CA 1
ATOM 4179 C C . GLY B 1 273 ? -3.952 1.434 -22.588 1 79.4 273 GLY B C 1
ATOM 4180 O O . GLY B 1 273 ? -3.699 2.42 -23.285 1 79.4 273 GLY B O 1
ATOM 4181 N N . GLY B 1 274 ? -3.155 0.905 -21.713 1 64.9 274 GLY B N 1
ATOM 4182 C CA . GLY B 1 274 ? -1.792 1.403 -21.608 1 64.9 274 GLY B CA 1
ATOM 4183 C C . GLY B 1 274 ? -1.669 2.618 -20.708 1 64.9 274 GLY B C 1
ATOM 4184 O O . GLY B 1 274 ? -0.563 3.106 -20.464 1 64.9 274 GLY B O 1
ATOM 4185 N N . LYS B 1 275 ? -2.723 3.052 -20.233 1 67.04 275 LYS B N 1
ATOM 4186 C CA . LYS B 1 275 ? -2.688 4.21 -19.344 1 67.04 275 LYS B CA 1
ATOM 4187 C C . LYS B 1 275 ? -2.262 3.807 -17.935 1 67.04 275 LYS B C 1
ATOM 4189 O O . LYS B 1 275 ? -2.462 2.663 -17.523 1 67.04 275 LYS B O 1
ATOM 4194 N N . VAL B 1 276 ? -1.412 4.609 -17.463 1 58.35 276 VAL B N 1
ATOM 4195 C CA . VAL B 1 276 ? -0.887 4.313 -16.134 1 58.35 276 VAL B CA 1
ATOM 4196 C C . VAL B 1 276 ? -1.957 4.592 -15.081 1 58.35 276 VAL B C 1
ATOM 4198 O O . VAL B 1 276 ? -2.722 5.552 -15.204 1 58.35 276 VAL B O 1
ATOM 4201 N N . THR B 1 277 ? -2.231 3.562 -14.346 1 53.04 277 THR B N 1
ATOM 4202 C CA . THR B 1 277 ? -3.27 3.759 -13.341 1 53.04 277 THR B CA 1
ATOM 4203 C C . THR B 1 277 ? -2.657 4.135 -11.995 1 53.04 277 THR B C 1
ATOM 4205 O O . THR B 1 277 ? -3.36 4.598 -11.094 1 53.04 277 THR B O 1
ATOM 4208 N N . PHE B 1 278 ? -1.463 3.613 -11.873 1 53.64 278 PHE B N 1
ATOM 4209 C CA . PHE B 1 278 ? -0.771 4.095 -10.684 1 53.64 278 PHE B CA 1
ATOM 4210 C C . PHE B 1 278 ? 0.094 5.306 -11.015 1 53.64 278 PHE B C 1
ATOM 4212 O O . PHE B 1 278 ? 0.019 5.845 -12.121 1 53.64 278 PHE B O 1
ATOM 4219 N N . ALA B 1 279 ? 1.582 5.423 -10.945 1 42.99 279 ALA B N 1
ATOM 4220 C CA . ALA B 1 279 ? 2.571 6.479 -11.148 1 42.99 279 ALA B CA 1
ATOM 4221 C C . ALA B 1 279 ? 3.078 6.485 -12.587 1 42.99 279 ALA B C 1
ATOM 4223 O O . ALA B 1 279 ? 3.207 5.43 -13.212 1 42.99 279 ALA B O 1
ATOM 4224 N N . GLY B 1 280 ? 2.966 7.582 -13.46 1 42.46 280 GLY B N 1
ATOM 4225 C CA . GLY B 1 280 ? 3.874 7.857 -14.562 1 42.46 280 GLY B CA 1
ATOM 4226 C C . GLY B 1 280 ? 3.189 8.497 -15.754 1 42.46 280 GLY B C 1
ATOM 4227 O O . GLY B 1 280 ? 1.962 8.461 -15.866 1 42.46 280 GLY B O 1
ATOM 4228 N N . PRO B 1 281 ? 4.02 9.497 -16.299 1 36.66 281 PRO B N 1
ATOM 4229 C CA . PRO B 1 281 ? 3.522 10.189 -17.49 1 36.66 281 PRO B CA 1
ATOM 4230 C C . PRO B 1 281 ? 3.114 9.228 -18.604 1 36.66 281 PRO B C 1
ATOM 4232 O O . PRO B 1 281 ? 3.656 8.125 -18.702 1 36.66 281 PRO B O 1
ATOM 4235 N N . PRO B 1 282 ? 1.921 9.43 -19.138 1 36.94 282 PRO B N 1
ATOM 4236 C CA . PRO B 1 282 ? 1.685 8.65 -20.355 1 36.94 282 PRO B CA 1
ATOM 4237 C C . PRO B 1 282 ? 2.844 8.736 -21.346 1 36.94 282 PRO B C 1
ATOM 4239 O O . PRO B 1 282 ? 3.606 9.706 -21.327 1 36.94 282 PRO B O 1
ATOM 4242 N N . GLY B 1 283 ? 3.519 7.589 -21.683 1 29.87 283 GLY B N 1
ATOM 4243 C CA . GLY B 1 283 ? 4.444 7.686 -22.801 1 29.87 283 GLY B CA 1
ATOM 4244 C C . GLY B 1 283 ? 3.952 8.602 -23.905 1 29.87 283 GLY B C 1
ATOM 4245 O O . GLY B 1 283 ? 2.796 8.511 -24.325 1 29.87 283 GLY B O 1
ATOM 4246 N N . GLN B 1 284 ? 4.451 9.848 -24.119 1 24.65 284 GLN B N 1
ATOM 4247 C CA . GLN B 1 284 ? 4.32 10.519 -25.408 1 24.65 284 GLN B CA 1
ATOM 4248 C C . GLN B 1 284 ? 4.737 9.6 -26.552 1 24.65 284 GLN B C 1
ATOM 4250 O O . GLN B 1 284 ? 5.744 8.896 -26.454 1 24.65 284 GLN B O 1
#

Solvent-accessible surface area (backbone atoms only — not comparable to full-atom values): 28951 Å² total; per-residue (Å²): 66,52,62,82,36,69,68,32,41,55,52,40,61,65,66,77,79,50,70,68,46,51,49,64,68,63,32,72,88,53,34,38,50,50,26,66,46,59,57,68,68,56,53,50,50,52,54,50,51,50,53,67,76,42,66,90,70,43,40,65,65,56,61,52,42,38,50,46,29,30,31,36,52,48,25,18,31,58,40,46,40,48,48,43,57,69,76,62,70,45,60,66,58,53,54,50,46,37,52,46,39,58,51,41,26,54,55,48,4,44,62,39,34,51,48,30,35,45,41,36,50,70,66,46,53,68,71,48,60,71,66,50,79,70,72,57,78,61,78,79,38,57,89,44,36,65,57,33,45,52,47,9,51,53,52,48,36,46,38,36,42,76,46,38,66,61,50,44,50,54,39,29,67,38,33,32,42,46,42,46,47,48,33,44,41,32,33,15,56,47,60,35,75,56,89,82,59,63,81,85,68,66,58,74,64,50,44,34,44,35,52,36,20,31,34,57,55,31,28,28,36,38,72,62,31,53,50,37,51,52,17,34,37,38,41,51,57,30,62,68,48,29,70,74,39,59,50,28,54,52,45,24,35,66,66,29,47,43,47,49,54,54,44,33,52,50,53,46,30,65,54,50,71,62,46,43,17,24,23,49,69,74,84,128,64,53,61,85,36,69,70,32,41,55,54,41,61,65,65,77,77,51,72,67,46,51,48,62,69,61,31,73,91,52,38,39,52,51,21,65,47,58,58,69,68,56,53,49,52,51,52,51,51,50,53,68,74,43,64,88,69,44,40,68,65,57,59,51,41,39,51,44,30,29,32,38,48,49,29,17,31,59,40,46,40,48,48,44,57,69,74,62,70,43,59,67,57,53,52,50,45,38,53,45,39,59,51,39,25,55,55,46,4,45,62,39,31,52,49,29,35,45,41,36,50,71,66,47,54,68,72,47,60,71,67,49,80,70,73,60,78,59,77,79,39,57,88,44,35,65,58,33,45,50,47,9,52,51,53,48,35,43,39,37,40,76,47,38,66,62,50,44,51,53,40,29,68,37,33,31,41,46,41,46,47,47,35,46,43,32,34,15,56,47,62,36,76,55,90,82,58,62,83,84,68,66,56,75,65,50,44,34,43,34,50,37,22,30,35,55,56,29,23,26,37,39,72,62,32,52,50,38,51,52,18,34,38,39,40,52,57,30,62,68,48,29,71,75,38,58,50,28,55,51,47,22,34,65,66,29,47,43,48,49,54,52,45,33,52,49,53,46,31,66,52,42,72,61,48,35,15,21,24,29,74,70,82,127